Protein AF-0000000066251214 (afdb_homodimer)

Radius of gyration: 25.0 Å; Cα contacts (8 Å, |Δi|>4): 1060; chains: 2; bounding box: 43×78×61 Å

Solvent-accessible surface area (backbone atoms only — not comparable to full-atom values): 26746 Å² total; per-residue (Å²): 133,84,55,35,36,43,34,32,42,42,23,24,51,78,44,72,67,58,48,49,53,39,48,53,52,49,64,70,64,64,67,86,71,53,88,50,50,43,37,31,40,17,50,32,51,66,44,44,49,58,51,42,51,52,37,56,75,66,68,49,83,65,63,43,39,27,35,42,54,60,39,76,51,69,61,44,91,39,50,50,49,42,28,46,56,51,40,46,70,54,62,36,44,34,31,37,40,57,43,64,50,36,35,70,76,66,63,54,44,57,69,57,42,27,46,30,50,47,42,29,52,73,61,72,34,28,43,32,42,32,38,51,29,47,56,71,40,46,76,69,70,37,41,68,60,44,40,47,52,56,52,45,44,32,35,73,72,64,37,70,74,63,45,54,78,27,34,39,28,46,29,42,50,64,15,48,83,61,79,44,51,73,53,51,68,57,51,33,52,51,39,44,51,53,36,51,56,43,31,76,78,37,54,69,48,31,71,66,41,38,35,23,44,30,30,48,46,39,75,85,48,42,66,64,41,57,68,33,90,47,28,31,26,36,39,25,38,77,45,39,69,45,48,70,44,38,51,47,41,52,50,56,53,47,54,51,54,52,58,71,74,96,133,82,54,36,37,43,34,32,41,43,23,25,53,78,47,73,68,56,48,50,53,40,48,53,51,49,65,70,66,65,67,87,72,54,88,52,51,43,36,31,39,17,51,32,52,65,44,44,48,58,50,41,52,52,36,55,75,67,68,48,82,64,63,43,36,26,34,42,54,59,38,76,51,67,62,43,91,38,50,52,47,42,28,45,56,51,40,45,72,54,61,36,45,35,32,38,41,56,42,65,48,37,35,70,74,65,64,52,44,55,68,57,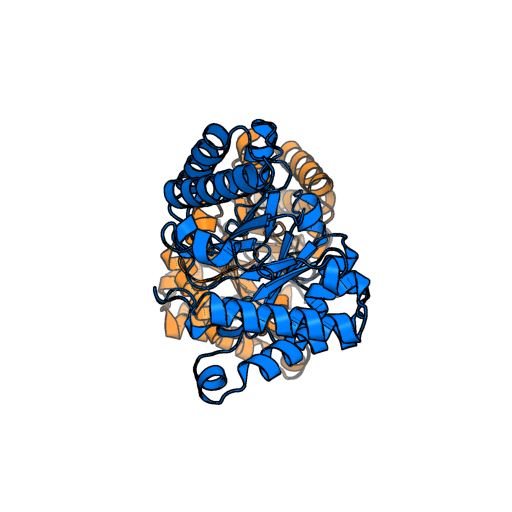41,28,46,31,51,48,43,30,53,72,58,72,34,27,42,32,42,31,39,53,28,45,55,70,39,46,76,69,68,36,41,68,61,43,41,47,52,58,51,45,45,32,34,73,72,63,37,71,74,63,45,53,79,28,34,38,28,45,28,42,49,64,15,48,85,61,78,44,51,74,52,52,69,58,51,32,53,52,38,44,49,54,37,52,57,44,30,75,78,36,54,70,47,32,72,64,42,39,34,22,44,30,30,48,46,38,76,87,48,42,65,62,39,57,68,32,92,48,30,31,26,36,40,28,38,77,45,37,67,45,49,72,44,38,52,47,40,53,49,53,52,48,52,52,53,51,56,72,73,97

InterPro domains:
  IPR000652 Triosephosphate isomerase [PF00121] (6-251)
  IPR000652 Triosephosphate isomerase [PS51440] (3-252)
  IPR000652 Triosephosphate isomerase [PTHR21139] (6-251)
  IPR000652 Triosephosphate isomerase [TIGR00419] (6-241)
  IPR000652 Triosephosphate isomerase [cd00311] (6-251)
  IPR013785 Aldolase-type TIM barrel [G3DSA:3.20.20.70] (1-256)
  IPR020861 Triosephosphate isomerase, active site [PS00171] (169-179)
  IPR022896 Triosephosphate isomerase, bacterial/eukaryotic [MF_00147_B] (1-252)
  IPR035990 Triosephosphate isomerase superfamily [SSF51351] (4-252)

pLDDT: mean 95.67, std 6.24, range [51.84, 98.94]

Secondary structure (DSSP, 8-state):
-PPEEEEEE--B---HHHHHHHHHHHHHH--S--TTEEEEEE--GGGHHHHHHHHHHTT--SEEEEES---S-SSBS-TT---HHHHHHTTEEEEEES-HHHHHHS---HHHHHHHHHHHHHTT-EEEEEE---HHHHHTT-HHHHHHHHHHHHHHHH-GGGGTT-EEEE--GGGTTSS-PPPHHHHHHHHHHHHHHHHTT-HHHHHH-EEEE-SS--TTTHHHHHTSTT--EEEE-GGGGSHHHHHHHHHHHHHHHHHHH-/-PPEEEEEE--B---HHHHHHHHHHHHHH--S--TTEEEEEE--GGGHHHHHHHHHHTT--SEEEEES---S-SSBS-TT---HHHHHHTTEEEEEES-HHHHHHS---HHHHHHHHHHHHHTT-EEEEEE---HHHHHTT-HHHHHHHHHHHHHHHH-GGGGTT-EEEE--GGGTTSS-PPPHHHHHHHHHHHHHHHHTT-HHHHHH-EEEE-SS--TTTHHHHHTSTT--EEEE-GGGGSHHHHHHHHHHHHHHHHHHH-

Foldseek 3Di:
DAAAEAEEEADADDDPVLVLVLLVCLLVLPDDFDPSYAAEYEDAQVCLLVSLVSCVVSVNDRYAYEYADAFLDQDDDDPPGHHLLVCVVSRHAEYEAQDPCCCVPVVDDLLRSLSRLVRCVVNVHEYAYEFAEEPVCVVVVNTLVRRCVSVVSNCVVPNLVSQARYEYEYEHPNQAPPLDFDQLVVVLVSLVSSLVVSVVRPNVSSVRYAYAYEGNDWLVCLVVNCVRPRHRYYYYYPLCSPSVGVSSSSVVVSVVVVVVVD/DAAAEAEEEADADDDPVLVLVLLVCLLVLPDDFDPSYAAEYEDAQVCLLVSLVSCVVSVNDRYAYEYADAFLDQDDDDPPGHHLLVCVVSRHAEYEAQDPCCCVPVVDDLLRSLSRLVRCVVNVHEYAYEFAEEPVCVVVVNTLVRRCVSVVSNCVVPNLVSQARYEYEYEHPNQAPPLDFDQLVVVLVSLVSSLVVSVVRPNVSSVRYAYAYEGNDWLVCLVVNCPRPRHRYYYYYPLCSPSVGVSSSSVVVSVVVVVVVD

Nearest PDB structures (foldseek):
  1tmh-assembly2_D  TM=9.838E-01  e=1.128E-33  Escherichia coli
  4mva-assembly1_B  TM=9.713E-01  e=2.990E-34  Escherichia coli BW2952
  1aw1-assembly1_A  TM=9.833E-01  e=1.496E-31  Moritella marina
  1tre-assembly1_B  TM=9.708E-01  e=2.600E-32  Escherichia coli
  6w4u-assembly1_A  TM=9.428E-01  e=1.064E-27  Stenotrophomonas maltophilia K279a

Organism: Blochmanniella floridana (NCBI:txid203907)

Structure (mmCIF, N/CA/C/O backbone):
data_AF-0000000066251214-model_v1
#
loop_
_entity.id
_entity.type
_entity.pdbx_description
1 polymer 'Triosephosphate isomerase'
#
loop_
_atom_site.group_PDB
_atom_site.id
_atom_site.type_symbol
_atom_site.label_atom_id
_atom_site.label_alt_id
_atom_site.label_comp_id
_atom_site.label_asym_id
_atom_site.label_entity_id
_atom_site.label_seq_id
_atom_site.pdbx_PDB_ins_code
_atom_site.Cartn_x
_atom_site.Cartn_y
_atom_site.Cartn_z
_atom_site.occupancy
_atom_site.B_iso_or_equiv
_atom_site.auth_seq_id
_atom_site.auth_comp_id
_atom_site.auth_asym_id
_atom_site.auth_atom_id
_atom_site.pdbx_PDB_model_num
ATOM 1 N N . MET A 1 1 ? -11.844 30.547 17.203 1 51.84 1 MET A N 1
ATOM 2 C CA . MET A 1 1 ? -10.609 29.891 17.656 1 51.84 1 MET A CA 1
ATOM 3 C C . MET A 1 1 ? -10.133 28.875 16.625 1 51.84 1 MET A C 1
ATOM 5 O O . MET A 1 1 ? -10.953 28.234 15.953 1 51.84 1 MET A O 1
ATOM 9 N N . LYS A 1 2 ? -8.781 28.891 16.312 1 70 2 LYS A N 1
ATOM 10 C CA . LYS A 1 2 ? -8.289 28.016 15.242 1 70 2 LYS A CA 1
ATOM 11 C C . LYS A 1 2 ? -8.172 26.578 15.727 1 70 2 LYS A C 1
ATOM 13 O O . LYS A 1 2 ? -7.859 26.328 16.891 1 70 2 LYS A O 1
ATOM 18 N N . ASN A 1 3 ? -8.625 25.656 15.047 1 87.69 3 ASN A N 1
ATOM 19 C CA . ASN A 1 3 ? -8.547 24.219 15.328 1 87.69 3 ASN A CA 1
ATOM 20 C C . ASN A 1 3 ? -7.098 23.75 15.391 1 87.69 3 ASN A C 1
ATOM 22 O O . ASN A 1 3 ? -6.246 24.234 14.656 1 87.69 3 ASN A O 1
ATOM 26 N N . LEU A 1 4 ? -6.789 23 16.453 1 94.81 4 LEU A N 1
ATOM 27 C CA . LEU A 1 4 ? -5.492 22.344 16.562 1 94.81 4 LEU A CA 1
ATOM 28 C C . LEU A 1 4 ? -5.574 20.906 16.078 1 94.81 4 LEU A C 1
ATOM 30 O O . LEU A 1 4 ? -6.473 20.156 16.469 1 94.81 4 LEU A O 1
ATOM 34 N N . SER A 1 5 ? -4.723 20.547 15.164 1 96.56 5 SER A N 1
ATOM 35 C CA . SER A 1 5 ? -4.719 19.188 14.641 1 96.56 5 SER A CA 1
ATOM 36 C C . SER A 1 5 ? -3.498 18.422 15.125 1 96.56 5 SER A C 1
ATOM 38 O O . SER A 1 5 ? -2.371 18.922 15.047 1 96.56 5 SER A O 1
ATOM 40 N N . ILE A 1 6 ? -3.715 17.266 15.656 1 98.25 6 ILE A N 1
ATOM 41 C CA . ILE A 1 6 ? -2.662 16.344 16.062 1 98.25 6 ILE A CA 1
ATOM 42 C C . ILE A 1 6 ? -2.758 15.062 15.25 1 98.25 6 ILE A C 1
ATOM 44 O O . ILE A 1 6 ? -3.711 14.289 15.406 1 98.25 6 ILE A O 1
ATOM 48 N N . ILE A 1 7 ? -1.793 14.867 14.375 1 98.5 7 ILE A N 1
ATOM 49 C CA . ILE A 1 7 ? -1.77 13.695 13.508 1 98.5 7 ILE A CA 1
ATOM 50 C C . ILE A 1 7 ? -0.58 12.812 13.867 1 98.5 7 ILE A C 1
ATOM 52 O O . ILE A 1 7 ? 0.555 13.289 13.945 1 98.5 7 ILE A O 1
ATOM 56 N N . ALA A 1 8 ? -0.866 11.602 14.148 1 98.75 8 ALA A N 1
ATOM 57 C CA . ALA A 1 8 ? 0.178 10.633 14.469 1 98.75 8 ALA A CA 1
ATOM 58 C C . ALA A 1 8 ? 0.492 9.75 13.266 1 98.75 8 ALA A C 1
ATOM 60 O O . ALA A 1 8 ? -0.39 9.062 12.75 1 98.75 8 ALA A O 1
ATOM 61 N N . ASN A 1 9 ? 1.702 9.812 12.797 1 98.69 9 ASN A N 1
ATOM 62 C CA . ASN A 1 9 ? 2.17 8.922 11.742 1 98.69 9 ASN A CA 1
ATOM 63 C C . ASN A 1 9 ? 3.01 7.777 12.297 1 98.69 9 ASN A C 1
ATOM 65 O O . ASN A 1 9 ? 4.16 7.977 12.68 1 98.69 9 ASN A O 1
ATOM 69 N N . TRP A 1 10 ? 2.467 6.625 12.234 1 98.69 10 TRP A N 1
ATOM 70 C CA . TRP A 1 10 ? 3.117 5.48 12.867 1 98.69 10 TRP A CA 1
ATOM 71 C C . TRP A 1 10 ? 4.152 4.863 11.938 1 98.69 10 TRP A C 1
ATOM 73 O O . TRP A 1 10 ? 4.91 3.975 12.336 1 98.69 10 TRP A O 1
ATOM 83 N N . LYS A 1 11 ? 4.191 5.379 10.68 1 98.5 11 LYS A N 1
ATOM 84 C CA . LYS A 1 11 ? 5.109 4.832 9.695 1 98.5 11 LYS A CA 1
ATOM 85 C C . LYS A 1 11 ? 4.973 3.314 9.594 1 98.5 11 LYS A C 1
ATOM 87 O O . LYS A 1 11 ? 3.859 2.785 9.594 1 98.5 11 LYS A O 1
ATOM 92 N N . LEU A 1 12 ? 6.09 2.594 9.352 1 98.75 12 LEU A N 1
ATOM 93 C CA . LEU A 1 12 ? 6.02 1.146 9.195 1 98.75 12 LEU A CA 1
ATOM 94 C C . LEU A 1 12 ? 6.305 0.444 10.523 1 98.75 12 LEU A C 1
ATOM 96 O O . LEU A 1 12 ? 7.258 -0.336 10.625 1 98.75 12 LEU A O 1
ATOM 100 N N . ASN A 1 13 ? 5.414 0.766 11.516 1 98.75 13 ASN A N 1
ATOM 101 C CA . ASN A 1 13 ? 5.629 0.196 12.844 1 98.75 13 ASN A CA 1
ATOM 102 C C . ASN A 1 13 ? 4.352 -0.425 13.398 1 98.75 13 ASN A C 1
ATOM 104 O O . ASN A 1 13 ? 3.258 0.105 13.195 1 98.75 13 ASN A O 1
ATOM 108 N N . GLY A 1 14 ? 4.578 -1.534 14.133 1 98 14 GLY A N 1
ATOM 109 C CA . GLY A 1 14 ? 3.484 -2.184 14.836 1 98 14 GLY A CA 1
ATOM 110 C C . GLY A 1 14 ? 3.059 -3.494 14.203 1 98 14 GLY A C 1
ATOM 111 O O . GLY A 1 14 ? 3.652 -3.932 13.219 1 98 14 GLY A O 1
ATOM 112 N N . ASN A 1 15 ? 2.207 -4.172 14.781 1 98.38 15 ASN A N 1
ATOM 113 C CA . ASN A 1 15 ? 1.48 -5.355 14.336 1 98.38 15 ASN A CA 1
ATOM 114 C C . ASN A 1 15 ? 0.049 -5.367 14.867 1 98.38 15 ASN A C 1
ATOM 116 O O . ASN A 1 15 ? -0.362 -4.445 15.578 1 98.38 15 ASN A O 1
ATOM 120 N N . LYS A 1 16 ? -0.666 -6.371 14.453 1 97.81 16 LYS A N 1
ATOM 121 C CA . LYS A 1 16 ? -2.078 -6.43 14.82 1 97.81 16 LYS A CA 1
ATOM 122 C C . LYS A 1 16 ? -2.264 -6.281 16.328 1 97.81 16 LYS A C 1
ATOM 124 O O . LYS A 1 16 ? -3.096 -5.488 16.781 1 97.81 16 LYS A O 1
ATOM 129 N N . ASN A 1 17 ? -1.513 -6.984 17.078 1 97.88 17 ASN A N 1
ATOM 130 C CA . ASN A 1 17 ? -1.634 -7 18.531 1 97.88 17 ASN A CA 1
ATOM 131 C C . ASN A 1 17 ? -1.29 -5.641 19.141 1 97.88 17 ASN A C 1
ATOM 133 O O . ASN A 1 17 ? -2.061 -5.094 19.922 1 97.88 17 ASN A O 1
ATOM 137 N N . THR A 1 18 ? -0.15 -5.09 18.797 1 97.94 18 THR A N 1
ATOM 138 C CA . THR A 1 18 ? 0.304 -3.84 19.391 1 97.94 18 THR A CA 1
ATOM 139 C C . THR A 1 18 ? -0.589 -2.68 18.969 1 97.94 18 THR A C 1
ATOM 141 O O . THR A 1 18 ? -0.862 -1.774 19.75 1 97.94 18 THR A O 1
ATOM 144 N N . ILE A 1 19 ? -1.045 -2.682 17.734 1 98.19 19 ILE A N 1
ATOM 145 C CA . ILE A 1 19 ? -1.922 -1.625 17.234 1 98.19 19 ILE A CA 1
ATOM 146 C C . ILE A 1 19 ? -3.271 -1.701 17.953 1 98.19 19 ILE A C 1
ATOM 148 O O . ILE A 1 19 ? -3.814 -0.679 18.375 1 98.19 19 ILE A O 1
ATOM 152 N N . THR A 1 20 ? -3.779 -2.922 18.141 1 97.5 20 THR A N 1
ATOM 153 C CA . THR A 1 20 ? -5.039 -3.104 18.859 1 97.5 20 THR A CA 1
ATOM 154 C C . THR A 1 20 ? -4.934 -2.58 20.281 1 97.5 20 THR A C 1
ATOM 156 O O . THR A 1 20 ? -5.82 -1.862 20.75 1 97.5 20 THR A O 1
ATOM 159 N N . ASN A 1 21 ? -3.859 -2.93 20.922 1 97.69 21 ASN A N 1
ATOM 160 C CA . ASN A 1 21 ? -3.646 -2.469 22.281 1 97.69 21 ASN A CA 1
ATOM 161 C C . ASN A 1 21 ? -3.529 -0.948 22.344 1 97.69 21 ASN A C 1
ATOM 163 O O . ASN A 1 21 ? -4.039 -0.321 23.281 1 97.69 21 ASN A O 1
ATOM 167 N N . SER A 1 22 ? -2.834 -0.38 21.406 1 97.75 22 SER A N 1
ATOM 168 C CA . SER A 1 22 ? -2.717 1.072 21.328 1 97.75 22 SER A CA 1
ATOM 169 C C . SER A 1 22 ? -4.082 1.729 21.172 1 97.75 22 SER A C 1
ATOM 171 O O . SER A 1 22 ? -4.371 2.74 21.812 1 97.75 22 SER A O 1
ATOM 173 N N . LEU A 1 23 ? -4.895 1.13 20.359 1 97.06 23 LEU A N 1
ATOM 174 C CA . LEU A 1 23 ? -6.215 1.686 20.094 1 97.06 23 LEU A CA 1
ATOM 175 C C . LEU A 1 23 ? -7.102 1.603 21.328 1 97.06 23 LEU A C 1
ATOM 177 O O . LEU A 1 23 ? -7.855 2.533 21.625 1 97.06 23 LEU A O 1
ATOM 181 N N . ILE A 1 24 ? -7.008 0.466 22.031 1 96.19 24 ILE A N 1
ATOM 182 C CA . ILE A 1 24 ? -7.77 0.299 23.25 1 96.19 24 ILE A CA 1
ATOM 183 C C . ILE A 1 24 ? -7.395 1.398 24.25 1 96.19 24 ILE A C 1
ATOM 185 O O . ILE A 1 24 ? -8.266 2.066 24.797 1 96.19 24 ILE A O 1
ATOM 189 N N . ASN A 1 25 ? -6.121 1.62 24.375 1 95.38 25 ASN A N 1
ATOM 190 C CA . ASN A 1 25 ? -5.648 2.652 25.297 1 95.38 25 ASN A CA 1
ATOM 191 C C . ASN A 1 25 ? -6.066 4.047 24.828 1 95.38 25 ASN A C 1
ATOM 193 O O . ASN A 1 25 ? -6.516 4.859 25.641 1 95.38 25 ASN A O 1
ATOM 197 N N . LEU A 1 26 ? -5.914 4.312 23.625 1 94.62 26 LEU A N 1
ATOM 198 C CA . LEU A 1 26 ? -6.238 5.617 23.047 1 94.62 26 LEU A CA 1
ATOM 199 C C . LEU A 1 26 ? -7.719 5.938 23.234 1 94.62 26 LEU A C 1
ATOM 201 O O . LEU A 1 26 ? -8.07 7.023 23.703 1 94.62 26 LEU A O 1
ATOM 205 N N . THR A 1 27 ? -8.57 4.98 22.922 1 92.12 27 THR A N 1
ATOM 206 C CA . THR A 1 27 ? -10.008 5.215 22.922 1 92.12 27 THR A CA 1
ATOM 207 C C . THR A 1 27 ? -10.547 5.262 24.359 1 92.12 27 THR A C 1
ATOM 209 O O . THR A 1 27 ? -11.523 5.957 24.625 1 92.12 27 THR A O 1
ATOM 212 N N . THR A 1 28 ? -9.875 4.562 25.266 1 92.12 28 THR A N 1
ATOM 213 C CA . THR A 1 28 ? -10.352 4.523 26.641 1 92.12 28 THR A CA 1
ATOM 214 C C . THR A 1 28 ? -9.852 5.73 27.422 1 92.12 28 THR A C 1
ATOM 216 O O . THR A 1 28 ? -10.523 6.207 28.344 1 92.12 28 THR A O 1
ATOM 219 N N . GLN A 1 29 ? -8.742 6.23 27.016 1 91.5 29 GLN A N 1
ATOM 220 C CA . GLN A 1 29 ? -8.125 7.277 27.812 1 91.5 29 GLN A CA 1
ATOM 221 C C . GLN A 1 29 ? -8.469 8.664 27.281 1 91.5 29 GLN A C 1
ATOM 223 O O . GLN A 1 29 ? -8.352 9.656 27.984 1 91.5 29 GLN A O 1
ATOM 228 N N . LEU A 1 30 ? -8.703 8.734 26.062 1 89.06 30 LEU A N 1
ATOM 229 C CA . LEU A 1 30 ? -9.07 10.023 25.469 1 89.06 30 LEU A CA 1
ATOM 230 C C . LEU A 1 30 ? -10.562 10.281 25.625 1 89.06 30 LEU A C 1
ATOM 232 O O . LEU A 1 30 ? -11.367 9.836 24.812 1 89.06 30 LEU A O 1
ATOM 236 N N . THR A 1 31 ? -10.844 10.859 26.844 1 80.94 31 THR A N 1
ATOM 237 C CA . THR A 1 31 ? -12.227 11.242 27.141 1 80.94 31 THR A CA 1
ATOM 238 C C . THR A 1 31 ? -12.359 12.758 27.234 1 80.94 31 THR A C 1
ATOM 240 O O . THR A 1 31 ? -11.43 13.445 27.656 1 80.94 31 THR A O 1
ATOM 243 N N . ASN A 1 32 ? -13.273 13.375 26.578 1 82.88 32 ASN A N 1
ATOM 244 C CA . ASN A 1 32 ? -13.609 14.789 26.734 1 82.88 32 ASN A CA 1
ATOM 245 C C . ASN A 1 32 ? -12.633 15.672 25.953 1 82.88 32 ASN A C 1
ATOM 247 O O . ASN A 1 32 ? -12.094 16.641 26.5 1 82.88 32 ASN A O 1
ATOM 251 N N . ILE A 1 33 ? -12.219 15.281 24.859 1 88.75 33 ILE A N 1
ATOM 252 C CA . ILE A 1 33 ? -11.375 16.094 24 1 88.75 33 ILE A CA 1
ATOM 253 C C . ILE A 1 33 ? -12.18 17.25 23.422 1 88.75 33 ILE A C 1
ATOM 255 O O . ILE A 1 33 ? -13.25 17.047 22.844 1 88.75 33 ILE A O 1
ATOM 259 N N . PRO A 1 34 ? -11.609 18.438 23.688 1 88.5 34 PRO A N 1
ATOM 260 C CA . PRO A 1 34 ? -12.32 19.594 23.141 1 88.5 34 PRO A CA 1
ATOM 261 C C . PRO A 1 34 ? -12.57 19.469 21.641 1 88.5 34 PRO A C 1
ATOM 263 O O . PRO A 1 34 ? -11.75 18.891 20.922 1 88.5 34 PRO A O 1
ATOM 266 N N . GLN A 1 35 ? -13.633 20.078 21.156 1 85.56 35 GLN A N 1
ATOM 267 C CA . GLN A 1 35 ? -14.055 19.984 19.766 1 85.56 35 GLN A CA 1
ATOM 268 C C . GLN A 1 35 ? -13.047 20.641 18.844 1 85.56 35 GLN A C 1
ATOM 270 O O . GLN A 1 35 ? -12.992 20.328 17.641 1 85.56 35 GLN A O 1
ATOM 275 N N . TYR A 1 36 ? -12.219 21.516 19.406 1 88.69 36 TYR A N 1
ATOM 276 C CA . TYR A 1 36 ? -11.289 22.281 18.578 1 88.69 36 TYR A CA 1
ATOM 277 C C . TYR A 1 36 ? -9.984 21.531 18.375 1 88.69 36 TYR A C 1
ATOM 279 O O . TYR A 1 36 ? -9.086 22 17.688 1 88.69 36 TYR A O 1
ATOM 287 N N . ILE A 1 37 ? -9.922 20.344 18.938 1 93.44 37 ILE A N 1
ATOM 288 C CA . ILE A 1 37 ? -8.766 19.484 18.734 1 93.44 37 ILE A CA 1
ATOM 289 C C . ILE A 1 37 ? -9.141 18.328 17.797 1 93.44 37 ILE A C 1
ATOM 291 O O . ILE A 1 37 ? -10.062 17.562 18.078 1 93.44 37 ILE A O 1
ATOM 295 N N . LYS A 1 38 ? -8.5 18.297 16.719 1 95.12 38 LYS A N 1
ATOM 296 C CA . LYS A 1 38 ? -8.68 17.219 15.75 1 95.12 38 LYS A CA 1
ATOM 297 C C . LYS A 1 38 ? -7.547 16.203 15.852 1 95.12 38 LYS A C 1
ATOM 299 O O . LYS A 1 38 ? -6.371 16.562 15.789 1 95.12 38 LYS A O 1
ATOM 304 N N . ILE A 1 39 ? -7.871 14.984 16.047 1 97.25 39 ILE A N 1
ATOM 305 C CA . ILE A 1 39 ? -6.895 13.906 16.203 1 97.25 39 ILE A CA 1
ATOM 306 C C . ILE A 1 39 ? -7.043 12.914 15.047 1 97.25 39 ILE A C 1
ATOM 308 O O . ILE A 1 39 ? -8.156 12.523 14.695 1 97.25 39 ILE A O 1
ATOM 312 N N . ALA A 1 40 ? -5.961 12.578 14.43 1 98 40 ALA A N 1
ATOM 313 C CA . ALA A 1 40 ? -5.961 11.523 13.422 1 98 40 ALA A CA 1
ATOM 314 C C . ALA A 1 40 ? -4.742 10.617 13.57 1 98 40 ALA A C 1
ATOM 316 O O . ALA A 1 40 ? -3.705 11.039 14.086 1 98 40 ALA A O 1
ATOM 317 N N . ILE A 1 41 ? -4.898 9.414 13.211 1 98.44 41 ILE A N 1
ATOM 318 C CA . ILE A 1 41 ? -3.797 8.461 13.258 1 98.44 41 ILE A CA 1
ATOM 319 C C . ILE A 1 41 ? -3.596 7.844 11.875 1 98.44 41 ILE A C 1
ATOM 321 O O . ILE A 1 41 ? -4.566 7.566 11.164 1 98.44 41 ILE A O 1
ATOM 325 N N . ALA A 1 42 ? -2.375 7.746 11.461 1 98.81 42 ALA A N 1
ATOM 326 C CA . ALA A 1 42 ? -1.961 7.082 10.227 1 98.81 42 ALA A CA 1
ATOM 327 C C . ALA A 1 42 ? -1.229 5.777 10.531 1 98.81 42 ALA A C 1
ATOM 329 O O . ALA A 1 42 ? 0.002 5.754 10.602 1 98.81 42 ALA A O 1
ATOM 330 N N . PRO A 1 43 ? -1.985 4.688 10.688 1 98.81 43 PRO A N 1
ATOM 331 C CA . PRO A 1 43 ? -1.326 3.391 10.852 1 98.81 43 PRO A CA 1
ATOM 332 C C . PRO A 1 43 ? -0.696 2.883 9.555 1 98.81 43 PRO A C 1
ATOM 334 O O . PRO A 1 43 ? -0.929 3.453 8.484 1 98.81 43 PRO A O 1
ATOM 337 N N . PRO A 1 44 ? 0.157 1.823 9.672 1 98.81 44 PRO A N 1
ATOM 338 C CA . PRO A 1 44 ? 0.538 1.178 8.414 1 98.81 44 PRO A CA 1
ATOM 339 C C . PRO A 1 44 ? -0.666 0.829 7.539 1 98.81 44 PRO A C 1
ATOM 341 O O . PRO A 1 44 ? -1.709 0.421 8.055 1 98.81 44 PRO A O 1
ATOM 344 N N . ILE A 1 45 ? -0.527 0.979 6.238 1 98.5 45 ILE A N 1
ATOM 345 C CA . ILE A 1 45 ? -1.61 0.931 5.262 1 98.5 45 ILE A CA 1
ATOM 346 C C . ILE A 1 45 ? -2.396 -0.368 5.43 1 98.5 45 ILE A C 1
ATOM 348 O O . ILE A 1 45 ? -3.625 -0.373 5.332 1 98.5 45 ILE A O 1
ATOM 352 N N . LEU A 1 46 ? -1.738 -1.422 5.777 1 98.62 46 LEU A N 1
ATOM 353 C CA . LEU A 1 46 ? -2.35 -2.744 5.848 1 98.62 46 LEU A CA 1
ATOM 354 C C . LEU A 1 46 ? -3.357 -2.816 6.992 1 98.62 46 LEU A C 1
ATOM 356 O O . LEU A 1 46 ? -4.254 -3.662 6.98 1 98.62 46 LEU A O 1
ATOM 360 N N . TYR A 1 47 ? -3.266 -1.923 7.941 1 98.75 47 TYR A N 1
ATOM 361 C CA . TYR A 1 47 ? -4.082 -2.045 9.141 1 98.75 47 TYR A CA 1
ATOM 362 C C . TYR A 1 47 ? -5.203 -1.015 9.148 1 98.75 47 TYR A C 1
ATOM 364 O O . TYR A 1 47 ? -5.918 -0.874 10.141 1 98.75 47 TYR A O 1
ATOM 372 N N . ILE A 1 48 ? -5.375 -0.291 8.055 1 98.75 48 ILE A N 1
ATOM 373 C CA . ILE A 1 48 ? -6.371 0.772 7.988 1 98.75 48 ILE A CA 1
ATOM 374 C C . ILE A 1 48 ? -7.754 0.202 8.289 1 98.75 48 ILE A C 1
ATOM 376 O O . ILE A 1 48 ? -8.492 0.756 9.109 1 98.75 48 ILE A O 1
ATOM 380 N N . ASP A 1 49 ? -8.109 -0.912 7.668 1 98.38 49 ASP A N 1
ATOM 381 C CA . ASP A 1 49 ? -9.438 -1.498 7.863 1 98.38 49 ASP A CA 1
ATOM 382 C C . ASP A 1 49 ? -9.625 -1.939 9.312 1 98.38 49 ASP A C 1
ATOM 384 O O . ASP A 1 49 ? -10.703 -1.754 9.891 1 98.38 49 ASP A O 1
ATOM 388 N N . MET A 1 50 ? -8.625 -2.557 9.867 1 97.56 50 MET A N 1
ATOM 389 C CA . MET A 1 50 ? -8.672 -3.008 11.258 1 97.56 50 MET A CA 1
ATOM 390 C C . MET A 1 50 ? -8.883 -1.833 12.203 1 97.56 50 MET A C 1
ATOM 392 O O . MET A 1 50 ? -9.688 -1.914 13.133 1 97.56 50 MET A O 1
ATOM 396 N N . VAL A 1 51 ? -8.148 -0.747 11.984 1 98.12 51 VAL A N 1
ATOM 397 C CA . VAL A 1 51 ? -8.242 0.441 12.82 1 98.12 51 VAL A CA 1
ATOM 398 C C . VAL A 1 51 ? -9.633 1.061 12.68 1 98.12 51 VAL A C 1
ATOM 400 O O . VAL A 1 51 ? -10.266 1.422 13.68 1 98.12 51 VAL A O 1
ATOM 403 N N . LYS A 1 52 ? -10.102 1.151 11.438 1 97.69 52 LYS A N 1
ATOM 404 C CA . LYS A 1 52 ? -11.453 1.656 11.18 1 97.69 52 LYS A CA 1
ATOM 405 C C . LYS A 1 52 ? -12.492 0.875 11.969 1 97.69 52 LYS A C 1
ATOM 407 O O . LYS A 1 52 ? -13.352 1.465 12.633 1 97.69 52 LYS A O 1
ATOM 412 N N . ASN A 1 53 ? -12.383 -0.424 11.922 1 96.5 53 ASN A N 1
ATOM 413 C CA . ASN A 1 53 ? -13.352 -1.287 12.594 1 96.5 53 ASN A CA 1
ATOM 414 C C . ASN A 1 53 ? -13.297 -1.115 14.109 1 96.5 53 ASN A C 1
ATOM 416 O O . ASN A 1 53 ? -14.328 -1.132 14.773 1 96.5 53 ASN A O 1
ATOM 420 N N . HIS A 1 54 ? -12.094 -0.993 14.586 1 95.75 54 HIS A N 1
ATOM 421 C CA . HIS A 1 54 ? -11.945 -0.76 16.016 1 95.75 54 HIS A CA 1
ATOM 422 C C . HIS A 1 54 ? -12.609 0.546 16.438 1 95.75 54 HIS A C 1
ATOM 424 O O . HIS A 1 54 ? -13.367 0.578 17.406 1 95.75 54 HIS A O 1
ATOM 430 N N . LEU A 1 55 ? -12.336 1.637 15.742 1 95.06 55 LEU A N 1
ATOM 431 C CA . LEU A 1 55 ? -12.891 2.945 16.062 1 95.06 55 LEU A CA 1
ATOM 432 C C . LEU A 1 55 ? -14.414 2.926 15.961 1 95.06 55 LEU A C 1
ATOM 434 O O . LEU A 1 55 ? -15.102 3.512 16.797 1 95.06 55 LEU A O 1
ATOM 438 N N . THR A 1 56 ? -14.93 2.213 14.977 1 93.56 56 THR A N 1
ATOM 439 C CA . THR A 1 56 ? -16.375 2.094 14.773 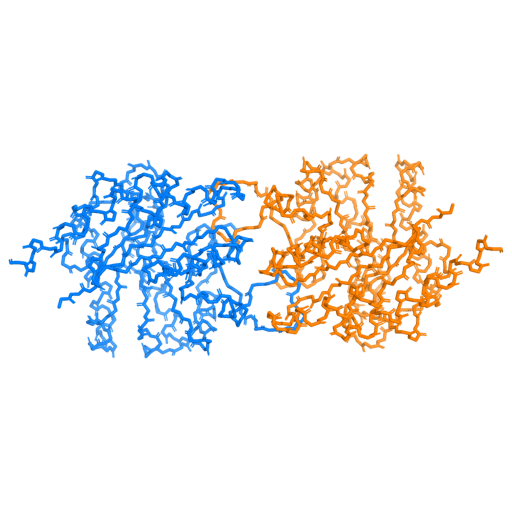1 93.56 56 THR A CA 1
ATOM 440 C C . THR A 1 56 ? -17.016 1.318 15.914 1 93.56 56 THR A C 1
ATOM 442 O O . THR A 1 56 ? -18.078 1.707 16.422 1 93.56 56 THR A O 1
ATOM 445 N N . SER A 1 57 ? -16.406 0.215 16.328 1 92 57 SER A N 1
ATOM 446 C CA . SER A 1 57 ? -16.953 -0.648 17.359 1 92 57 SER A CA 1
ATOM 447 C C . SER A 1 57 ? -17.047 0.083 18.703 1 92 57 SER A C 1
ATOM 449 O O . SER A 1 57 ? -17.922 -0.203 19.516 1 92 57 SER A O 1
ATOM 451 N N . TYR A 1 58 ? -16.219 1.058 18.891 1 88.75 58 TYR A N 1
ATOM 452 C CA . TYR A 1 58 ? -16.203 1.828 20.141 1 88.75 58 TYR A CA 1
ATOM 453 C C . TYR A 1 58 ? -16.984 3.129 19.969 1 88.75 58 TYR A C 1
ATOM 455 O O . TYR A 1 58 ? -16.984 3.977 20.875 1 88.75 58 TYR A O 1
ATOM 463 N N . ASN A 1 59 ? -17.641 3.268 18.766 1 87.31 59 ASN A N 1
ATOM 464 C CA . ASN A 1 59 ? -18.375 4.48 18.453 1 87.31 59 ASN A CA 1
ATOM 465 C C . ASN A 1 59 ? -17.547 5.734 18.703 1 87.31 59 ASN A C 1
ATOM 467 O O . ASN A 1 59 ? -18.047 6.723 19.234 1 87.31 59 ASN A O 1
ATOM 471 N N . ASN A 1 60 ? -16.266 5.543 18.438 1 85.56 60 ASN A N 1
ATOM 472 C CA . ASN A 1 60 ? -15.359 6.68 18.625 1 85.56 60 ASN A CA 1
ATOM 473 C C . ASN A 1 60 ? -15.43 7.645 17.438 1 85.56 60 ASN A C 1
ATOM 475 O O . ASN A 1 60 ? -15.109 7.273 16.312 1 85.56 60 ASN A O 1
ATOM 479 N N . LYS A 1 61 ? -15.711 8.898 17.828 1 83.81 61 LYS A N 1
ATOM 480 C CA . LYS A 1 61 ? -15.828 9.906 16.781 1 83.81 61 LYS A CA 1
ATOM 481 C C . LYS A 1 61 ? -14.758 10.977 16.938 1 83.81 61 LYS A C 1
ATOM 483 O O . LYS A 1 61 ? -14.711 11.938 16.156 1 83.81 61 LYS A O 1
ATOM 488 N N . THR A 1 62 ? -13.914 10.734 17.781 1 88.56 62 THR A N 1
ATOM 489 C CA . THR A 1 62 ? -12.906 11.742 18.109 1 88.56 62 THR A CA 1
ATOM 490 C C . THR A 1 62 ? -11.648 11.547 17.266 1 88.56 62 THR A C 1
ATOM 492 O O . THR A 1 62 ? -11 12.516 16.875 1 88.56 62 THR A O 1
ATOM 495 N N . ILE A 1 63 ? -11.375 10.305 16.984 1 95.5 63 ILE A N 1
ATOM 496 C CA . ILE A 1 63 ? -10.148 9.969 16.266 1 95.5 63 ILE A CA 1
ATOM 497 C C . ILE A 1 63 ? -10.477 9.68 14.797 1 95.5 63 ILE A C 1
ATOM 499 O O . ILE A 1 63 ? -11.32 8.82 14.5 1 95.5 63 ILE A O 1
ATOM 503 N N . GLU A 1 64 ? -9.859 10.398 13.922 1 97 64 GLU A N 1
ATOM 504 C CA . GLU A 1 64 ? -10.039 10.203 12.492 1 97 64 GLU A CA 1
ATOM 505 C C . GLU A 1 64 ? -8.914 9.367 11.898 1 97 64 GLU A C 1
ATOM 507 O O . GLU A 1 64 ? -7.859 9.203 12.523 1 97 64 GLU A O 1
ATOM 512 N N . LEU A 1 65 ? -9.195 8.82 10.703 1 98.44 65 LEU A N 1
ATOM 513 C CA . LEU A 1 65 ? -8.234 7.938 10.039 1 98.44 65 LEU A CA 1
ATOM 514 C C . LEU A 1 65 ? -7.461 8.688 8.969 1 98.44 65 LEU A C 1
ATOM 516 O O . LEU A 1 65 ? -8.039 9.484 8.219 1 98.44 65 LEU A O 1
ATOM 520 N N . CYS A 1 66 ? -6.156 8.43 8.938 1 98.88 66 CYS A N 1
ATOM 521 C CA . CYS A 1 66 ? -5.234 9.023 7.98 1 98.88 66 CYS A CA 1
ATOM 522 C C . CYS A 1 66 ? -4.449 7.945 7.238 1 98.88 66 CYS A C 1
ATOM 524 O O . CYS A 1 66 ? -4 6.973 7.844 1 98.88 66 CYS A O 1
ATOM 526 N N . SER A 1 67 ? -4.336 8.07 5.941 1 98.94 67 SER A N 1
ATOM 527 C CA . SER A 1 67 ? -3.525 7.148 5.152 1 98.94 67 SER A CA 1
ATOM 528 C C . SER A 1 67 ? -2.109 7.684 4.961 1 98.94 67 SER A C 1
ATOM 530 O O . SER A 1 67 ? -1.912 8.891 4.797 1 98.94 67 SER A O 1
ATOM 532 N N . GLN A 1 68 ? -1.186 6.797 4.82 1 98.88 68 GLN A N 1
ATOM 533 C CA . GLN A 1 68 ? 0.219 7.164 4.668 1 98.88 68 GLN A CA 1
ATOM 534 C C . GLN A 1 68 ? 0.59 7.32 3.195 1 98.88 68 GLN A C 1
ATOM 536 O O . GLN A 1 68 ? 1.705 7.734 2.871 1 98.88 68 GLN A O 1
ATOM 541 N N . ASN A 1 69 ? -0.308 6.922 2.344 1 98.62 69 ASN A N 1
ATOM 542 C CA . ASN A 1 69 ? -0.006 6.918 0.917 1 98.62 69 ASN A CA 1
ATOM 543 C C . ASN A 1 69 ? -1.277 6.836 0.076 1 98.62 69 ASN A C 1
ATOM 545 O O . ASN A 1 69 ? -2.344 6.488 0.585 1 98.62 69 ASN A O 1
ATOM 549 N N . VAL A 1 70 ? -1.144 7.273 -1.183 1 98.88 70 VAL A N 1
ATOM 550 C CA . VAL A 1 70 ? -2.178 7.152 -2.205 1 98.88 70 VAL A CA 1
ATOM 551 C C . VAL A 1 70 ? -1.538 7.184 -3.592 1 98.88 70 VAL A C 1
ATOM 553 O O . VAL A 1 70 ? -0.454 7.742 -3.77 1 98.88 70 VAL A O 1
ATOM 556 N N . ASP A 1 71 ? -2.133 6.48 -4.531 1 98.31 71 ASP A N 1
ATOM 557 C CA . ASP A 1 71 ? -1.653 6.531 -5.91 1 98.31 71 ASP A CA 1
ATOM 558 C C . ASP A 1 71 ? -2.578 7.375 -6.781 1 98.31 71 ASP A C 1
ATOM 560 O O . ASP A 1 71 ? -3.525 7.984 -6.285 1 98.31 71 ASP A O 1
ATOM 564 N N . ILE A 1 72 ? -2.205 7.531 -8.07 1 98.44 72 ILE A N 1
ATOM 565 C CA . ILE A 1 72 ? -2.873 8.531 -8.898 1 98.44 72 ILE A CA 1
ATOM 566 C C . ILE A 1 72 ? -3.986 7.871 -9.703 1 98.44 72 ILE A C 1
ATOM 568 O O . ILE A 1 72 ? -4.633 8.516 -10.531 1 98.44 72 ILE A O 1
ATOM 572 N N . HIS A 1 73 ? -4.211 6.547 -9.484 1 98.5 73 HIS A N 1
ATOM 573 C CA . HIS A 1 73 ? -5.281 5.84 -10.18 1 98.5 73 HIS A CA 1
ATOM 574 C C . HIS A 1 73 ? -6.379 5.418 -9.211 1 98.5 73 HIS A C 1
ATOM 576 O O . HIS A 1 73 ? -6.094 4.984 -8.094 1 98.5 73 HIS A O 1
ATOM 582 N N . LEU A 1 74 ? -7.648 5.496 -9.688 1 98.56 74 LEU A N 1
ATOM 583 C CA . LEU A 1 74 ? -8.781 5.172 -8.828 1 98.56 74 LEU A CA 1
ATOM 584 C C . LEU A 1 74 ? -9.156 3.699 -8.953 1 98.56 74 LEU A C 1
ATOM 586 O O . LEU A 1 74 ? -9.672 3.102 -8.008 1 98.56 74 LEU A O 1
ATOM 590 N N . SER A 1 75 ? -8.984 3.109 -10.148 1 98.5 75 SER A N 1
ATOM 591 C CA . SER A 1 75 ? -9.336 1.723 -10.43 1 98.5 75 SER A CA 1
ATOM 592 C C . SER A 1 75 ? -8.68 1.236 -11.719 1 98.5 75 SER A C 1
ATOM 594 O O . SER A 1 75 ? -8.18 2.039 -12.508 1 98.5 75 SER A O 1
ATOM 596 N N . GLY A 1 76 ? -8.578 -0.066 -11.828 1 98.19 76 GLY A N 1
ATOM 597 C CA . GLY A 1 76 ? -8.109 -0.601 -13.094 1 98.19 76 GLY A CA 1
ATOM 598 C C . GLY A 1 76 ? -6.898 -1.506 -12.945 1 98.19 76 GLY A C 1
ATOM 599 O O . GLY A 1 76 ? -6.723 -2.15 -11.914 1 98.19 76 GLY A O 1
ATOM 600 N N . ALA A 1 77 ? -6.082 -1.599 -14.062 1 97.5 77 ALA A N 1
ATOM 601 C CA . ALA A 1 77 ? -4.93 -2.494 -14.141 1 97.5 77 ALA A CA 1
ATOM 602 C C . ALA A 1 77 ? -3.701 -1.87 -13.484 1 97.5 77 ALA A C 1
ATOM 604 O O . ALA A 1 77 ? -2.715 -1.57 -14.164 1 97.5 77 ALA A O 1
ATOM 605 N N . PHE A 1 78 ? -3.824 -1.737 -12.164 1 98.44 78 PHE A N 1
ATOM 606 C CA . PHE A 1 78 ? -2.76 -1.14 -11.367 1 98.44 78 PHE A CA 1
ATOM 607 C C . PHE A 1 78 ? -2.488 -1.968 -10.117 1 98.44 78 PHE A C 1
ATOM 609 O O . PHE A 1 78 ? -2.805 -1.542 -9.008 1 98.44 78 PHE A O 1
ATOM 616 N N . THR A 1 79 ? -1.837 -3.145 -10.328 1 98.56 79 THR A N 1
ATOM 617 C CA . THR A 1 79 ? -1.554 -4.133 -9.297 1 98.56 79 THR A CA 1
ATOM 618 C C . THR A 1 79 ? -0.755 -3.51 -8.156 1 98.56 79 THR A C 1
ATOM 620 O O . THR A 1 79 ? 0.305 -2.922 -8.383 1 98.56 79 THR A O 1
ATOM 623 N N . GLY A 1 80 ? -1.338 -3.52 -6.965 1 98.5 80 GLY A N 1
ATOM 624 C CA . GLY A 1 80 ? -0.587 -3.137 -5.777 1 98.5 80 GLY A CA 1
ATOM 625 C C . GLY A 1 80 ? -0.756 -1.673 -5.414 1 98.5 80 GLY A C 1
ATOM 626 O O . GLY A 1 80 ? -0.256 -1.225 -4.379 1 98.5 80 GLY A O 1
ATOM 627 N N . ASP A 1 81 ? -1.505 -0.903 -6.23 1 98.56 81 ASP A N 1
ATOM 628 C CA . ASP A 1 81 ? -1.672 0.525 -5.98 1 98.56 81 ASP A CA 1
ATOM 629 C C . ASP A 1 81 ? -2.693 0.774 -4.875 1 98.56 81 ASP A C 1
ATOM 631 O O . ASP A 1 81 ? -3.461 -0.123 -4.516 1 98.56 81 ASP A O 1
ATOM 635 N N . ILE A 1 82 ? -2.629 1.976 -4.293 1 98.75 82 ILE A N 1
ATOM 636 C CA . ILE A 1 82 ? -3.535 2.418 -3.238 1 98.75 82 ILE A CA 1
ATOM 637 C C . ILE A 1 82 ? -4.52 3.443 -3.799 1 98.75 82 ILE A C 1
ATOM 639 O O . ILE A 1 82 ? -4.125 4.551 -4.172 1 98.75 82 ILE A O 1
ATOM 643 N N . SER A 1 83 ? -5.758 3.131 -3.816 1 98.81 83 SER A N 1
ATOM 644 C CA . SER A 1 83 ? -6.793 3.939 -4.449 1 98.81 83 SER A CA 1
ATOM 645 C C . SER A 1 83 ? -7.418 4.918 -3.457 1 98.81 83 SER A C 1
ATOM 647 O O . SER A 1 83 ? -7.832 4.52 -2.367 1 98.81 83 SER A O 1
ATOM 649 N N . ALA A 1 84 ? -7.523 6.164 -3.926 1 98.88 84 ALA A N 1
ATOM 650 C CA . ALA A 1 84 ? -8.18 7.168 -3.094 1 98.88 84 ALA A CA 1
ATOM 651 C C . ALA A 1 84 ? -9.641 6.805 -2.846 1 98.88 84 ALA A C 1
ATOM 653 O O . ALA A 1 84 ? -10.172 7.031 -1.755 1 98.88 84 ALA A O 1
ATOM 654 N N . SER A 1 85 ? -10.281 6.246 -3.828 1 98.81 85 SER A N 1
ATOM 655 C CA . SER A 1 85 ? -11.672 5.84 -3.672 1 98.81 85 SER A CA 1
ATOM 656 C C . SER A 1 85 ? -11.812 4.711 -2.654 1 98.81 85 SER A C 1
ATOM 658 O O . SER A 1 85 ? -12.797 4.645 -1.919 1 98.81 85 SER A O 1
ATOM 660 N N . MET A 1 86 ? -10.859 3.82 -2.631 1 98.81 86 MET A N 1
ATOM 661 C CA . MET A 1 86 ? -10.875 2.719 -1.673 1 98.81 86 MET A CA 1
ATOM 662 C C . MET A 1 86 ? -10.578 3.217 -0.264 1 98.81 86 MET A C 1
ATOM 664 O O . MET A 1 86 ? -11.125 2.705 0.711 1 98.81 86 MET A O 1
ATOM 668 N N . LEU A 1 87 ? -9.672 4.207 -0.178 1 98.88 87 LEU A N 1
ATOM 669 C CA . LEU A 1 87 ? -9.438 4.844 1.113 1 98.88 87 LEU A CA 1
ATOM 670 C C . LEU A 1 87 ? -10.727 5.449 1.663 1 98.88 87 LEU A C 1
ATOM 672 O O . LEU A 1 87 ? -11.055 5.254 2.834 1 98.88 87 LEU A O 1
ATOM 676 N N . LYS A 1 88 ? -11.422 6.18 0.809 1 98.69 88 LYS A N 1
ATOM 677 C CA . LYS A 1 88 ? -12.711 6.758 1.198 1 98.69 88 LYS A CA 1
ATOM 678 C C . LYS A 1 88 ? -13.695 5.676 1.614 1 98.69 88 LYS A C 1
ATOM 680 O O . LYS A 1 88 ? -14.414 5.832 2.602 1 98.69 88 LYS A O 1
ATOM 685 N N . ASP A 1 89 ? -13.688 4.602 0.867 1 98.5 89 ASP A N 1
ATOM 686 C CA . ASP A 1 89 ? -14.531 3.438 1.131 1 98.5 89 ASP A CA 1
ATOM 687 C C . ASP A 1 89 ? -14.281 2.889 2.535 1 98.5 89 ASP A C 1
ATOM 689 O O . ASP A 1 89 ? -15.188 2.336 3.158 1 98.5 89 ASP A O 1
ATOM 693 N N . LEU A 1 90 ? -13.086 3.07 3.082 1 98 90 LEU A N 1
ATOM 694 C CA . LEU A 1 90 ? -12.703 2.584 4.402 1 98 90 LEU A CA 1
ATOM 695 C C . LEU A 1 90 ? -12.758 3.707 5.434 1 98 90 LEU A C 1
ATOM 697 O O . LEU A 1 90 ? -12.125 3.617 6.488 1 98 90 LEU A O 1
ATOM 701 N N . SER A 1 91 ? -13.367 4.84 5.109 1 97.88 91 SER A N 1
ATOM 702 C CA . SER A 1 91 ? -13.672 5.953 6.004 1 97.88 91 SER A CA 1
ATOM 703 C C . SER A 1 91 ? -12.414 6.73 6.371 1 97.88 91 SER A C 1
ATOM 705 O O . SER A 1 91 ? -12.336 7.328 7.445 1 97.88 91 SER A O 1
ATOM 707 N N . VAL A 1 92 ? -11.422 6.59 5.535 1 98.75 92 VAL A N 1
ATOM 708 C CA . VAL A 1 92 ? -10.258 7.453 5.684 1 98.75 92 VAL A CA 1
ATOM 709 C C . VAL A 1 92 ? -10.641 8.898 5.391 1 98.75 92 VAL A C 1
ATOM 711 O O . VAL A 1 92 ? -11.43 9.164 4.477 1 98.75 92 VAL A O 1
ATOM 714 N N . LYS A 1 93 ? -10.07 9.773 6.172 1 98.69 93 LYS A N 1
ATOM 715 C CA . LYS A 1 93 ? -10.398 11.188 6.004 1 98.69 93 LYS A CA 1
ATOM 716 C C . LYS A 1 93 ? -9.211 11.969 5.469 1 98.69 93 LYS A C 1
ATOM 718 O O . LYS A 1 93 ? -9.359 12.82 4.594 1 98.69 93 LYS A O 1
ATOM 723 N N . TYR A 1 94 ? -8.023 11.695 5.98 1 98.88 94 TYR A N 1
ATOM 724 C CA . TYR A 1 94 ? -6.801 12.414 5.633 1 98.88 94 TYR A CA 1
ATOM 725 C C . TYR A 1 94 ? -5.84 11.508 4.867 1 98.88 94 TYR A C 1
ATOM 727 O O . TYR A 1 94 ? -5.852 10.289 5.039 1 98.88 94 TYR A O 1
ATOM 735 N N . VAL A 1 95 ? -5.027 12.086 4.016 1 98.94 95 VAL A N 1
ATOM 736 C CA . VAL A 1 95 ? -4.02 11.328 3.287 1 98.94 95 VAL A CA 1
ATOM 737 C C . VAL A 1 95 ? -2.697 12.094 3.283 1 98.94 95 VAL A C 1
ATOM 739 O O . VAL A 1 95 ? -2.637 13.234 2.816 1 98.94 95 VAL A O 1
ATOM 742 N N . LEU A 1 96 ? -1.666 11.484 3.787 1 98.94 96 LEU A N 1
ATOM 743 C CA . LEU A 1 96 ? -0.323 12.055 3.732 1 98.94 96 LEU A CA 1
ATOM 744 C C . LEU A 1 96 ? 0.261 11.93 2.33 1 98.94 96 LEU A C 1
ATOM 746 O O . LEU A 1 96 ? 0.217 10.859 1.725 1 98.94 96 LEU A O 1
ATOM 750 N N . ILE A 1 97 ? 0.775 13.008 1.816 1 98.88 97 ILE A N 1
ATOM 751 C CA . ILE A 1 97 ? 1.523 12.977 0.564 1 98.88 97 ILE A CA 1
ATOM 752 C C . ILE A 1 97 ? 2.74 13.891 0.666 1 98.88 97 ILE A C 1
ATOM 754 O O . ILE A 1 97 ? 2.738 14.852 1.438 1 98.88 97 ILE A O 1
ATOM 758 N N . GLY A 1 98 ? 3.82 13.523 -0.027 1 98.69 98 GLY A N 1
ATOM 759 C CA . GLY A 1 98 ? 5.023 14.344 -0.053 1 98.69 98 GLY A CA 1
ATOM 760 C C . GLY A 1 98 ? 5.941 14.094 1.129 1 98.69 98 GLY A C 1
ATOM 761 O O . GLY A 1 98 ? 6.914 14.82 1.329 1 98.69 98 GLY A O 1
ATOM 762 N N . HIS A 1 99 ? 5.621 13.117 1.947 1 98.62 99 HIS A N 1
ATOM 763 C CA . HIS A 1 99 ? 6.488 12.805 3.08 1 98.62 99 HIS A CA 1
ATOM 764 C C . HIS A 1 99 ? 7.918 12.539 2.623 1 98.62 99 HIS A C 1
ATOM 766 O O . HIS A 1 99 ? 8.133 11.914 1.583 1 98.62 99 HIS A O 1
ATOM 772 N N . SER A 1 100 ? 8.891 12.945 3.408 1 97.81 100 SER A N 1
ATOM 773 C CA . SER A 1 100 ? 10.297 12.883 3.039 1 97.81 100 SER A CA 1
ATOM 774 C C . SER A 1 100 ? 10.727 11.453 2.73 1 97.81 100 SER A C 1
ATOM 776 O O . SER A 1 100 ? 11.477 11.211 1.781 1 97.81 100 SER A O 1
ATOM 778 N N . GLU A 1 101 ? 10.211 10.531 3.469 1 97.69 101 GLU A N 1
ATOM 779 C CA . GLU A 1 101 ? 10.578 9.133 3.299 1 97.69 101 GLU A CA 1
ATOM 780 C C . GLU A 1 101 ? 10.156 8.617 1.925 1 97.69 101 GLU A C 1
ATOM 782 O O . GLU A 1 101 ? 10.883 7.84 1.301 1 97.69 101 GLU A O 1
ATOM 787 N N . ARG A 1 102 ? 9.031 9.008 1.439 1 98.25 102 ARG A N 1
ATOM 788 C CA . ARG A 1 102 ? 8.578 8.57 0.123 1 98.25 102 ARG A CA 1
ATOM 789 C C . ARG A 1 102 ? 9.352 9.281 -0.984 1 98.25 102 ARG A C 1
ATOM 791 O O . ARG A 1 102 ? 9.633 8.688 -2.029 1 98.25 102 ARG A O 1
ATOM 798 N N . ARG A 1 103 ? 9.703 10.586 -0.752 1 97.81 103 ARG A N 1
ATOM 799 C CA . ARG A 1 103 ? 10.555 11.289 -1.698 1 97.81 103 ARG A CA 1
ATOM 800 C C . ARG A 1 103 ? 11.906 10.594 -1.843 1 97.81 103 ARG A C 1
ATOM 802 O O . ARG A 1 103 ? 12.414 10.445 -2.955 1 97.81 103 ARG A O 1
ATOM 809 N N . ILE A 1 104 ? 12.438 10.156 -0.704 1 96.44 104 ILE A N 1
ATOM 810 C CA . ILE A 1 104 ? 13.789 9.609 -0.666 1 96.44 104 ILE A CA 1
ATOM 811 C C . ILE A 1 104 ? 13.781 8.172 -1.185 1 96.44 104 ILE A C 1
ATOM 813 O O . ILE A 1 104 ? 14.547 7.824 -2.086 1 96.44 104 ILE A O 1
ATOM 817 N N . TYR A 1 105 ? 12.812 7.367 -0.743 1 96.12 105 TYR A N 1
ATOM 818 C CA . TYR A 1 105 ? 12.914 5.93 -0.954 1 96.12 105 TYR A CA 1
ATOM 819 C C . TYR A 1 105 ? 12.094 5.496 -2.164 1 96.12 105 TYR A C 1
ATOM 821 O O . TYR A 1 105 ? 12.352 4.445 -2.756 1 96.12 105 TYR A O 1
ATOM 829 N N . HIS A 1 106 ? 11.109 6.266 -2.539 1 96.5 106 HIS A N 1
ATOM 830 C CA . HIS A 1 106 ? 10.25 5.91 -3.664 1 96.5 106 HIS A CA 1
ATOM 831 C C . HIS A 1 106 ? 10.359 6.938 -4.785 1 96.5 106 HIS A C 1
ATOM 833 O O . HIS A 1 106 ? 9.609 6.875 -5.762 1 96.5 106 HIS A O 1
ATOM 839 N N . LYS A 1 107 ? 11.195 7.941 -4.637 1 96.5 107 LYS A N 1
ATOM 840 C CA . LYS A 1 107 ? 11.555 8.938 -5.645 1 96.5 107 LYS A CA 1
ATOM 841 C C . LYS A 1 107 ? 10.336 9.734 -6.082 1 96.5 107 LYS A C 1
ATOM 843 O O . LYS A 1 107 ? 10.188 10.07 -7.262 1 96.5 107 LYS A O 1
ATOM 848 N N . GLU A 1 108 ? 9.422 9.922 -5.152 1 97.94 108 GLU A N 1
ATOM 849 C CA . GLU A 1 108 ? 8.297 10.812 -5.453 1 97.94 108 GLU A CA 1
ATOM 850 C C . GLU A 1 108 ? 8.773 12.25 -5.637 1 97.94 108 GLU A C 1
ATOM 852 O O . GLU A 1 108 ? 9.547 12.766 -4.828 1 97.94 108 GLU A O 1
ATOM 857 N N . ASN A 1 109 ? 8.344 12.828 -6.719 1 98.12 109 ASN A N 1
ATOM 858 C CA . ASN A 1 109 ? 8.742 14.195 -7.008 1 98.12 109 ASN A CA 1
ATOM 859 C C . ASN A 1 109 ? 7.547 15.148 -6.988 1 98.12 109 ASN A C 1
ATOM 861 O O . ASN A 1 109 ? 6.41 14.711 -6.805 1 98.12 109 ASN A O 1
ATOM 865 N N . ASN A 1 110 ? 7.824 16.391 -7.172 1 98.69 110 ASN A N 1
ATOM 866 C CA . ASN A 1 110 ? 6.785 17.406 -7.062 1 98.69 110 ASN A CA 1
ATOM 867 C C . ASN A 1 110 ? 5.648 17.156 -8.047 1 98.69 110 ASN A C 1
ATOM 869 O O . ASN A 1 110 ? 4.477 17.359 -7.715 1 98.69 110 ASN A O 1
ATOM 873 N N . SER A 1 111 ? 5.992 16.719 -9.211 1 98.56 111 SER A N 1
ATOM 874 C CA . SER A 1 111 ? 4.98 16.469 -10.234 1 98.56 111 SER A CA 1
ATOM 875 C C . SER A 1 111 ? 4.031 15.359 -9.82 1 98.56 111 SER A C 1
ATOM 877 O O . SER A 1 111 ? 2.812 15.492 -9.93 1 98.56 111 SER A O 1
ATOM 879 N N . LEU A 1 112 ? 4.586 14.266 -9.383 1 98.44 112 LEU A N 1
ATOM 880 C CA . LEU A 1 112 ? 3.768 13.141 -8.938 1 98.44 112 LEU A CA 1
ATOM 881 C C . LEU A 1 112 ? 2.928 13.531 -7.723 1 98.44 112 LEU A C 1
ATOM 883 O O . LEU A 1 112 ? 1.754 13.164 -7.633 1 98.44 112 LEU A O 1
ATOM 887 N N . ILE A 1 113 ? 3.529 14.25 -6.797 1 98.81 113 ILE A N 1
ATOM 888 C CA . ILE A 1 113 ? 2.84 14.664 -5.578 1 98.81 113 ILE A CA 1
ATOM 889 C C . ILE A 1 113 ? 1.667 15.578 -5.934 1 98.81 113 ILE A C 1
ATOM 891 O O . ILE A 1 113 ? 0.596 15.484 -5.328 1 98.81 113 ILE A O 1
ATOM 895 N N . ALA A 1 114 ? 1.874 16.422 -6.926 1 98.88 114 ALA A N 1
ATOM 896 C CA . ALA A 1 114 ? 0.778 17.266 -7.387 1 98.88 114 ALA A CA 1
ATOM 897 C C . ALA A 1 114 ? -0.366 16.422 -7.949 1 98.88 114 ALA A C 1
ATOM 899 O O . ALA A 1 114 ? -1.539 16.734 -7.723 1 98.88 114 ALA A O 1
ATOM 900 N N . GLN A 1 115 ? -0.055 15.391 -8.664 1 98.88 115 GLN A N 1
ATOM 901 C CA . GLN A 1 115 ? -1.074 14.492 -9.195 1 98.88 115 GLN A CA 1
ATOM 902 C C . GLN A 1 115 ? -1.807 13.766 -8.07 1 98.88 115 GLN A C 1
ATOM 904 O O . GLN A 1 115 ? -3.029 13.609 -8.117 1 98.88 115 GLN A O 1
ATOM 909 N N . LYS A 1 116 ? -1.043 13.328 -7.117 1 98.88 116 LYS A N 1
ATOM 910 C CA . LYS A 1 116 ? -1.661 12.703 -5.953 1 98.88 116 LYS A CA 1
ATOM 911 C C . LYS A 1 116 ? -2.602 13.672 -5.242 1 98.88 116 LYS A C 1
ATOM 913 O O . LYS A 1 116 ? -3.705 13.297 -4.844 1 98.88 116 LYS A O 1
ATOM 918 N N . PHE A 1 117 ? -2.127 14.906 -5.086 1 98.94 117 PHE A N 1
ATOM 919 C CA . PHE A 1 117 ? -2.939 15.953 -4.477 1 98.94 117 PHE A CA 1
ATOM 920 C C . PHE A 1 117 ? -4.266 16.109 -5.211 1 98.94 117 PHE A C 1
ATOM 922 O O . PHE A 1 117 ? -5.324 16.172 -4.586 1 98.94 117 PHE A O 1
ATOM 929 N N . SER A 1 118 ? -4.176 16.125 -6.473 1 98.81 118 SER A N 1
ATOM 930 C CA . SER A 1 118 ? -5.355 16.281 -7.316 1 98.81 118 SER A CA 1
ATOM 931 C C . SER A 1 118 ? -6.34 15.133 -7.102 1 98.81 118 SER A C 1
ATOM 933 O O . SER A 1 118 ? -7.543 15.359 -6.953 1 98.81 118 SER A O 1
ATOM 935 N N . ILE A 1 119 ? -5.844 13.93 -7.07 1 98.75 119 ILE A N 1
ATOM 936 C CA . ILE A 1 119 ? -6.707 12.766 -6.949 1 98.75 119 ILE A CA 1
ATOM 937 C C . ILE A 1 119 ? -7.371 12.75 -5.574 1 98.75 119 ILE A C 1
ATOM 939 O O . ILE A 1 119 ? -8.531 12.352 -5.441 1 98.75 119 ILE A O 1
ATOM 943 N N . ILE A 1 120 ? -6.656 13.133 -4.539 1 98.88 120 ILE A N 1
ATOM 944 C CA . ILE A 1 120 ? -7.195 13.211 -3.184 1 98.88 120 ILE A CA 1
ATOM 945 C C . ILE A 1 120 ? -8.375 14.18 -3.148 1 98.88 120 ILE A C 1
ATOM 947 O O . ILE A 1 120 ? -9.445 13.852 -2.629 1 98.88 120 ILE A O 1
ATOM 951 N N . LYS A 1 121 ? -8.188 15.344 -3.711 1 98.75 121 LYS A N 1
ATOM 952 C CA . LYS A 1 121 ? -9.234 16.359 -3.732 1 98.75 121 LYS A CA 1
ATOM 953 C C . LYS A 1 121 ? -10.438 15.891 -4.551 1 98.75 121 LYS A C 1
ATOM 955 O O . LYS A 1 121 ? -11.586 16.125 -4.168 1 98.75 121 LYS A O 1
ATOM 960 N N . GLN A 1 122 ? -10.172 15.188 -5.605 1 98.06 122 GLN A N 1
ATOM 961 C CA . GLN A 1 122 ? -11.234 14.68 -6.469 1 98.06 122 GLN A CA 1
ATOM 962 C C . GLN A 1 122 ? -12.117 13.68 -5.727 1 98.06 122 GLN A C 1
ATOM 964 O O . GLN A 1 122 ? -13.305 13.547 -6.039 1 98.06 122 GLN A O 1
ATOM 969 N N . THR A 1 123 ? -11.586 12.992 -4.797 1 98.38 123 THR A N 1
ATOM 970 C CA . THR A 1 123 ? -12.32 11.969 -4.066 1 98.38 123 THR A CA 1
ATOM 971 C C . THR A 1 123 ? -12.797 12.508 -2.719 1 98.38 123 THR A C 1
ATOM 973 O O . THR A 1 123 ? -13.203 11.734 -1.847 1 98.38 123 THR A O 1
ATOM 976 N N . GLU A 1 124 ? -12.641 13.812 -2.461 1 98.25 124 GLU A N 1
ATOM 977 C CA . GLU A 1 124 ? -13.164 14.531 -1.302 1 98.25 124 GLU A CA 1
ATOM 978 C C . GLU A 1 124 ? -12.453 14.102 -0.021 1 98.25 124 GLU A C 1
ATOM 980 O O . GLU A 1 124 ? -13.062 14.062 1.05 1 98.25 124 GLU A O 1
ATOM 985 N N . LEU A 1 125 ? -11.297 13.594 -0.179 1 98.81 125 LEU A N 1
ATOM 986 C CA . LEU A 1 125 ? -10.406 13.391 0.959 1 98.81 125 LEU A CA 1
ATOM 987 C C . LEU A 1 125 ? -9.586 14.648 1.241 1 98.81 125 LEU A C 1
ATOM 989 O O . LEU A 1 125 ? -9.625 15.602 0.461 1 98.81 125 LEU A O 1
ATOM 993 N N . ILE A 1 126 ? -8.938 14.711 2.365 1 98.88 126 ILE A N 1
ATOM 994 C CA . ILE A 1 126 ? -8.188 15.898 2.752 1 98.88 126 ILE A CA 1
ATOM 995 C C . ILE A 1 126 ? -6.691 15.602 2.705 1 98.88 126 ILE A C 1
ATOM 997 O O . ILE A 1 126 ? -6.188 14.781 3.479 1 98.88 126 ILE A O 1
ATOM 1001 N N . PRO A 1 127 ? -5.98 16.234 1.84 1 98.88 127 PRO A N 1
ATOM 1002 C CA . PRO A 1 127 ? -4.539 15.992 1.788 1 98.88 127 PRO A CA 1
ATOM 1003 C C . PRO A 1 127 ? -3.787 16.656 2.945 1 98.88 127 PRO A C 1
ATOM 1005 O O . PRO A 1 127 ? -4.148 17.75 3.373 1 98.88 127 PRO A O 1
ATOM 1008 N N . ILE A 1 128 ? -2.875 15.961 3.486 1 98.88 128 ILE A N 1
ATOM 1009 C CA . ILE A 1 128 ? -1.811 16.5 4.32 1 98.88 128 ILE A CA 1
ATOM 1010 C C . ILE A 1 128 ? -0.508 16.562 3.525 1 98.88 128 ILE A C 1
ATOM 1012 O O . ILE A 1 128 ? 0.177 15.547 3.369 1 98.88 128 ILE A O 1
ATOM 1016 N N . LEU A 1 129 ? -0.217 17.703 3 1 98.88 129 LEU A N 1
ATOM 1017 C CA . LEU A 1 129 ? 0.947 17.906 2.143 1 98.88 129 LEU A CA 1
ATOM 1018 C C . LEU A 1 129 ? 2.203 18.141 2.979 1 98.88 129 LEU A C 1
ATOM 1020 O O . LEU A 1 129 ? 2.35 19.188 3.611 1 98.88 129 LEU A O 1
ATOM 1024 N N . CYS A 1 130 ? 3.064 17.203 2.951 1 98.88 130 CYS A N 1
ATOM 1025 C CA . CYS A 1 130 ? 4.34 17.344 3.643 1 98.88 130 CYS A CA 1
ATOM 1026 C C . CYS A 1 130 ? 5.352 18.078 2.773 1 98.88 130 CYS A C 1
ATOM 1028 O O . CYS A 1 130 ? 5.57 17.719 1.619 1 98.88 130 CYS A O 1
ATOM 1030 N N . ILE A 1 131 ? 5.914 19.078 3.312 1 98.75 131 ILE A N 1
ATOM 1031 C CA . ILE A 1 131 ? 6.941 19.844 2.613 1 98.75 131 ILE A CA 1
ATOM 1032 C C . ILE A 1 131 ? 8.117 20.109 3.551 1 98.75 131 ILE A C 1
ATOM 1034 O O . ILE A 1 131 ? 7.98 20.016 4.773 1 98.75 131 ILE A O 1
ATOM 1038 N N . GLY A 1 132 ? 9.242 20.406 3.006 1 97.94 132 GLY A N 1
ATOM 1039 C CA . GLY A 1 132 ? 10.414 20.719 3.814 1 97.94 132 GLY A CA 1
ATOM 1040 C C . GLY A 1 132 ? 11.719 20.562 3.055 1 97.94 132 GLY A C 1
ATOM 1041 O O . GLY A 1 132 ? 11.75 19.969 1.974 1 97.94 132 GLY A O 1
ATOM 1042 N N . GLU A 1 133 ? 12.734 21.141 3.598 1 97.69 133 GLU A N 1
ATOM 1043 C CA . GLU A 1 133 ? 14.062 21.109 2.988 1 97.69 133 GLU A CA 1
ATOM 1044 C C . GLU A 1 133 ? 14.969 20.094 3.66 1 97.69 133 GLU A C 1
ATOM 1046 O O . GLU A 1 133 ? 14.75 19.719 4.82 1 97.69 133 GLU A O 1
ATOM 1051 N N . ASN A 1 134 ? 15.922 19.562 2.889 1 96.38 134 ASN A N 1
ATOM 1052 C CA . ASN A 1 134 ? 16.938 18.734 3.512 1 96.38 134 ASN A CA 1
ATOM 1053 C C . ASN A 1 134 ? 18.047 19.578 4.145 1 96.38 134 ASN A C 1
ATOM 1055 O O . ASN A 1 134 ? 17.969 20.812 4.125 1 96.38 134 ASN A O 1
ATOM 1059 N N . LYS A 1 135 ? 19.031 18.953 4.773 1 94.75 135 LYS A N 1
ATOM 1060 C CA . LYS A 1 135 ? 20.094 19.641 5.512 1 94.75 135 LYS A CA 1
ATOM 1061 C C . LYS A 1 135 ? 20.906 20.547 4.586 1 94.75 135 LYS A C 1
ATOM 1063 O O . LYS A 1 135 ? 21.203 21.688 4.934 1 94.75 135 LYS A O 1
ATOM 1068 N N . GLU A 1 136 ? 21.25 20.031 3.414 1 96.44 136 GLU A N 1
ATOM 1069 C CA . GLU A 1 136 ? 22.047 20.797 2.451 1 96.44 136 GLU A CA 1
ATOM 1070 C C . GLU A 1 136 ? 21.297 22.062 2.008 1 96.44 136 GLU A C 1
ATOM 1072 O O . GLU A 1 136 ? 21.891 23.141 1.914 1 96.44 136 GLU A O 1
ATOM 1077 N N . GLU A 1 137 ? 20.062 21.906 1.745 1 96.56 137 GLU A N 1
ATOM 1078 C CA . GLU A 1 137 ? 19.219 23.016 1.332 1 96.56 137 GLU A CA 1
ATOM 1079 C C . GLU A 1 137 ? 19.078 24.062 2.445 1 96.56 137 GLU A C 1
ATOM 1081 O O . GLU A 1 137 ? 19.125 25.266 2.188 1 96.56 137 GLU A O 1
ATOM 1086 N N . ARG A 1 138 ? 18.891 23.594 3.672 1 94.81 138 ARG A N 1
ATOM 1087 C CA . ARG A 1 138 ? 18.828 24.5 4.824 1 94.81 138 ARG A CA 1
ATOM 1088 C C . ARG A 1 138 ? 20.125 25.281 4.961 1 94.81 138 ARG A C 1
ATOM 1090 O O . ARG A 1 138 ? 20.109 26.516 5.105 1 94.81 138 ARG A O 1
ATOM 1097 N N . ASP A 1 139 ? 21.234 24.578 4.879 1 95.88 139 ASP A N 1
ATOM 1098 C CA . ASP A 1 139 ? 22.547 25.172 5.094 1 95.88 139 ASP A CA 1
ATOM 1099 C C . ASP A 1 139 ? 22.875 26.188 3.998 1 95.88 139 ASP A C 1
ATOM 1101 O O . ASP A 1 139 ? 23.656 27.125 4.219 1 95.88 139 ASP A O 1
ATOM 1105 N N . SER A 1 140 ? 22.266 26.062 2.889 1 97.31 140 SER A N 1
ATOM 1106 C CA . SER A 1 140 ? 22.469 26.984 1.775 1 97.31 140 SER A CA 1
ATOM 1107 C C . SER A 1 140 ? 21.469 28.125 1.805 1 97.31 140 SER A C 1
ATOM 1109 O O . SER A 1 140 ? 21.438 28.953 0.889 1 97.31 140 SER A O 1
ATOM 1111 N N . GLY A 1 141 ? 20.594 28.109 2.771 1 96.5 141 GLY A N 1
ATOM 1112 C CA . GLY A 1 141 ? 19.625 29.172 2.912 1 96.5 141 GLY A CA 1
ATOM 1113 C C . GLY A 1 141 ? 18.453 29.047 1.961 1 96.5 141 GLY A C 1
ATOM 1114 O O . GLY A 1 141 ? 17.828 30.047 1.596 1 96.5 141 GLY A O 1
ATOM 1115 N N . SER A 1 142 ? 18.094 27.844 1.547 1 97.62 142 SER A N 1
ATOM 1116 C CA . SER A 1 142 ? 17.094 27.641 0.5 1 97.62 142 SER A CA 1
ATOM 1117 C C . SER A 1 142 ? 15.766 27.156 1.083 1 97.62 142 SER A C 1
ATOM 1119 O O . SER A 1 142 ? 14.898 26.688 0.351 1 97.62 142 SER A O 1
ATOM 1121 N N . THR A 1 143 ? 15.562 27.234 2.393 1 97.81 143 THR A N 1
ATOM 1122 C CA . THR A 1 143 ? 14.375 26.719 3.057 1 97.81 143 THR A CA 1
ATOM 1123 C C . THR A 1 143 ? 13.109 27.281 2.422 1 97.81 143 THR A C 1
ATOM 1125 O O . THR A 1 143 ? 12.25 26.531 1.956 1 97.81 143 THR A O 1
ATOM 1128 N N . GLN A 1 144 ? 12.992 28.594 2.346 1 98.12 144 GLN A N 1
ATOM 1129 C CA . GLN A 1 144 ? 11.789 29.219 1.834 1 98.12 144 GLN A CA 1
ATOM 1130 C C . GLN A 1 144 ? 11.547 28.859 0.371 1 98.12 144 GLN A C 1
ATOM 1132 O O . GLN A 1 144 ? 10.422 28.547 -0.024 1 98.12 144 GLN A O 1
ATOM 1137 N N . SER A 1 145 ? 12.648 28.859 -0.411 1 98.31 145 SER A N 1
ATOM 1138 C CA . SER A 1 145 ? 12.523 28.562 -1.833 1 98.31 145 SER A CA 1
ATOM 1139 C C . SER A 1 145 ? 12.055 27.125 -2.055 1 98.31 145 SER A C 1
ATOM 1141 O O . SER A 1 145 ? 11.25 26.859 -2.953 1 98.31 145 SER A O 1
ATOM 1143 N N . ILE A 1 146 ? 12.547 26.203 -1.271 1 98.38 146 ILE A N 1
ATOM 1144 C CA . ILE A 1 146 ? 12.164 24.797 -1.38 1 98.38 146 ILE A CA 1
ATOM 1145 C C . ILE A 1 146 ? 10.68 24.641 -1.037 1 98.38 146 ILE A C 1
ATOM 1147 O O . ILE A 1 146 ? 9.938 23.984 -1.759 1 98.38 146 ILE A O 1
ATOM 1151 N N . CYS A 1 147 ? 10.234 25.25 0.051 1 98.56 147 CYS A N 1
ATOM 1152 C CA . CYS A 1 147 ? 8.836 25.188 0.453 1 98.56 147 CYS A CA 1
ATOM 1153 C C . CYS A 1 147 ? 7.926 25.734 -0.643 1 98.56 147 CYS A C 1
ATOM 1155 O O . CYS A 1 147 ? 6.918 25.109 -0.985 1 98.56 147 CYS A O 1
ATOM 1157 N N . ILE A 1 148 ? 8.305 26.812 -1.22 1 98.12 148 ILE A N 1
ATOM 1158 C CA . ILE A 1 148 ? 7.52 27.453 -2.264 1 98.12 148 ILE A CA 1
ATOM 1159 C C . ILE A 1 148 ? 7.438 26.547 -3.488 1 98.12 148 ILE A C 1
ATOM 1161 O O . ILE A 1 148 ? 6.371 26.406 -4.09 1 98.12 148 ILE A O 1
ATOM 1165 N N . GLN A 1 149 ? 8.539 26 -3.855 1 98.5 149 GLN A N 1
ATOM 1166 C CA . GLN A 1 149 ? 8.578 25.125 -5.02 1 98.5 149 GLN A CA 1
ATOM 1167 C C . GLN A 1 149 ? 7.625 23.938 -4.848 1 98.5 149 GLN A C 1
ATOM 1169 O O . GLN A 1 149 ? 6.926 23.562 -5.789 1 98.5 149 GLN A O 1
ATOM 1174 N N . GLN A 1 150 ? 7.637 23.375 -3.713 1 98.75 150 GLN A N 1
ATOM 1175 C CA . GLN A 1 150 ? 6.801 22.219 -3.414 1 98.75 150 GLN A CA 1
ATOM 1176 C C . GLN A 1 150 ? 5.32 22.594 -3.396 1 98.75 150 GLN A C 1
ATOM 1178 O O . GLN A 1 150 ? 4.473 21.828 -3.867 1 98.75 150 GLN A O 1
ATOM 1183 N N . ILE A 1 151 ? 4.953 23.781 -2.939 1 98.81 151 ILE A N 1
ATOM 1184 C CA . ILE A 1 151 ? 3.578 24.266 -2.898 1 98.81 151 ILE A CA 1
ATOM 1185 C C . ILE A 1 151 ? 3.145 24.703 -4.293 1 98.81 151 ILE A C 1
ATOM 1187 O O . ILE A 1 151 ? 2.053 24.359 -4.75 1 98.81 151 ILE A O 1
ATOM 1191 N N . ASP A 1 152 ? 4.039 25.375 -4.98 1 98.38 152 ASP A N 1
ATOM 1192 C CA . ASP A 1 152 ? 3.736 25.953 -6.285 1 98.38 152 ASP A CA 1
ATOM 1193 C C . ASP A 1 152 ? 3.414 24.859 -7.305 1 98.38 152 ASP A C 1
ATOM 1195 O O . ASP A 1 152 ? 2.594 25.062 -8.203 1 98.38 152 ASP A O 1
ATOM 1199 N N . SER A 1 153 ? 4.113 23.766 -7.242 1 98.56 153 SER A N 1
ATOM 1200 C CA . SER A 1 153 ? 3.855 22.656 -8.156 1 98.56 153 SER A CA 1
ATOM 1201 C C . SER A 1 153 ? 2.398 22.203 -8.094 1 98.56 153 SER A C 1
ATOM 1203 O O . SER A 1 153 ? 1.811 21.844 -9.117 1 98.56 153 SER A O 1
ATOM 1205 N N . ILE A 1 154 ? 1.801 22.25 -6.926 1 98.75 154 ILE A N 1
ATOM 1206 C CA . ILE A 1 154 ? 0.407 21.859 -6.742 1 98.75 154 ILE A CA 1
ATOM 1207 C C . ILE A 1 154 ? -0.509 22.953 -7.285 1 98.75 154 ILE A C 1
ATOM 1209 O O . ILE A 1 154 ? -1.458 22.672 -8.023 1 98.75 154 ILE A O 1
ATOM 1213 N N . ILE A 1 155 ? -0.205 24.219 -6.961 1 98.69 155 ILE A N 1
ATOM 1214 C CA . ILE A 1 155 ? -1.026 25.328 -7.402 1 98.69 155 ILE A CA 1
ATOM 1215 C C . ILE A 1 155 ? -1.068 25.375 -8.93 1 98.69 155 ILE A C 1
ATOM 1217 O O . ILE A 1 155 ? -2.127 25.594 -9.523 1 98.69 155 ILE A O 1
ATOM 1221 N N . LYS A 1 156 ? 0.081 25.125 -9.523 1 98.38 156 LYS A N 1
ATOM 1222 C CA . LYS A 1 156 ? 0.175 25.172 -10.977 1 98.38 156 LYS A CA 1
ATOM 1223 C C . LYS A 1 156 ? -0.714 24.125 -11.625 1 98.38 156 LYS A C 1
ATOM 1225 O O . LYS A 1 156 ? -1.299 24.344 -12.688 1 98.38 156 LYS A O 1
ATOM 1230 N N . LEU A 1 157 ? -0.841 22.984 -10.969 1 98.44 157 LEU A N 1
ATOM 1231 C CA . LEU A 1 157 ? -1.581 21.891 -11.562 1 98.44 157 LEU A CA 1
ATOM 1232 C C . LEU A 1 157 ? -3.07 22 -11.258 1 98.44 157 LEU A C 1
ATOM 1234 O O . LEU A 1 157 ? -3.908 21.766 -12.133 1 98.44 157 LEU A O 1
ATOM 1238 N N . VAL A 1 158 ? -3.445 22.312 -9.992 1 97.88 158 VAL A N 1
ATOM 1239 C CA . VAL A 1 158 ? -4.84 22.125 -9.617 1 97.88 158 VAL A CA 1
ATOM 1240 C C . VAL A 1 158 ? -5.441 23.453 -9.18 1 97.88 158 VAL A C 1
ATOM 1242 O O . VAL A 1 158 ? -6.641 23.547 -8.898 1 97.88 158 VAL A O 1
ATOM 1245 N N . GLY A 1 159 ? -4.656 24.531 -9.039 1 98.31 159 GLY A N 1
ATOM 1246 C CA . GLY A 1 159 ? -5.148 25.844 -8.672 1 98.31 159 GLY A CA 1
ATOM 1247 C C . GLY A 1 159 ? -5.203 26.062 -7.168 1 98.31 159 GLY A C 1
ATOM 1248 O O . GLY A 1 159 ? -5.23 25.109 -6.398 1 98.31 159 GLY A O 1
ATOM 1249 N N . ILE A 1 160 ? -5.305 27.328 -6.734 1 98.56 160 ILE A N 1
ATOM 1250 C CA . ILE A 1 160 ? -5.227 27.719 -5.332 1 98.56 160 ILE A CA 1
ATOM 1251 C C . ILE A 1 160 ? -6.473 27.25 -4.59 1 98.56 160 ILE A C 1
ATOM 1253 O O . ILE A 1 160 ? -6.418 26.953 -3.395 1 98.56 160 ILE A O 1
ATOM 1257 N N . LYS A 1 161 ? -7.555 27.125 -5.262 1 98.31 161 LYS A N 1
ATOM 1258 C CA . LYS A 1 161 ? -8.812 26.734 -4.629 1 98.31 161 LYS A CA 1
ATOM 1259 C C . LYS A 1 161 ? -8.734 25.328 -4.039 1 98.31 161 LYS A C 1
ATOM 1261 O O . LYS A 1 161 ? -9.43 25.016 -3.074 1 98.31 161 LYS A O 1
ATOM 1266 N N . ALA A 1 162 ? -7.812 24.516 -4.586 1 97.81 162 ALA A N 1
ATOM 1267 C CA . ALA A 1 162 ? -7.641 23.141 -4.109 1 97.81 162 ALA A CA 1
ATOM 1268 C C . ALA A 1 162 ? -7.066 23.125 -2.693 1 97.81 162 ALA A C 1
ATOM 1270 O O . ALA A 1 162 ? -7.117 22.094 -2.01 1 97.81 162 ALA A O 1
ATOM 1271 N N . PHE A 1 163 ? -6.582 24.25 -2.223 1 98.44 163 PHE A N 1
ATOM 1272 C CA . PHE A 1 163 ? -5.98 24.297 -0.896 1 98.44 163 PHE A CA 1
ATOM 1273 C C . PHE A 1 163 ? -7.047 24.531 0.17 1 98.44 163 PHE A C 1
ATOM 1275 O O . PHE A 1 163 ? -6.746 24.531 1.366 1 98.44 163 PHE A O 1
ATOM 1282 N N . GLU A 1 164 ? -8.281 24.75 -0.274 1 97.88 164 GLU A N 1
ATOM 1283 C CA . GLU A 1 164 ? -9.367 24.688 0.697 1 97.88 164 GLU A CA 1
ATOM 1284 C C . GLU A 1 164 ? -9.438 23.297 1.341 1 97.88 164 GLU A C 1
ATOM 1286 O O . GLU A 1 164 ? -9.328 22.281 0.655 1 97.88 164 GLU A O 1
ATOM 1291 N N . ASN A 1 165 ? -9.602 23.281 2.67 1 96.56 165 ASN A N 1
ATOM 1292 C CA . ASN A 1 165 ? -9.68 22.031 3.422 1 96.56 165 ASN A CA 1
ATOM 1293 C C . ASN A 1 165 ? -8.445 21.156 3.186 1 96.56 165 ASN A C 1
ATOM 1295 O O . ASN A 1 165 ? -8.57 19.984 2.803 1 96.56 165 ASN A O 1
ATOM 1299 N N . THR A 1 166 ? -7.297 21.734 3.273 1 98.19 166 THR A N 1
ATOM 1300 C CA . THR A 1 166 ? -5.996 21.094 3.127 1 98.19 166 THR A CA 1
ATOM 1301 C C . THR A 1 166 ? -5.109 21.391 4.336 1 98.19 166 THR A C 1
ATOM 1303 O O . THR A 1 166 ? -5.215 22.453 4.941 1 98.19 166 THR A O 1
ATOM 1306 N N . ILE A 1 167 ? -4.324 20.484 4.707 1 98.62 167 ILE A N 1
ATOM 1307 C CA . ILE A 1 167 ? -3.316 20.672 5.738 1 98.62 167 ILE A CA 1
ATOM 1308 C C . ILE A 1 167 ? -1.924 20.656 5.113 1 98.62 167 ILE A C 1
ATOM 1310 O O . ILE A 1 167 ? -1.637 19.828 4.246 1 98.62 167 ILE A O 1
ATOM 1314 N N . ILE A 1 168 ? -1.089 21.562 5.426 1 98.81 168 ILE A N 1
ATOM 1315 C CA . ILE A 1 168 ? 0.329 21.547 5.082 1 98.81 168 ILE A CA 1
ATOM 1316 C C . ILE A 1 168 ? 1.15 21.156 6.309 1 98.81 168 ILE A C 1
ATOM 1318 O O . ILE A 1 168 ? 0.962 21.719 7.391 1 98.81 168 ILE A O 1
ATOM 1322 N N . ALA A 1 169 ? 1.953 20.188 6.176 1 98.81 169 ALA A N 1
ATOM 1323 C CA . ALA A 1 169 ? 2.865 19.781 7.246 1 98.81 169 ALA A CA 1
ATOM 1324 C C . ALA A 1 169 ? 4.309 20.141 6.895 1 98.81 169 ALA A C 1
ATOM 1326 O O . ALA A 1 169 ? 4.898 19.547 5.988 1 98.81 169 ALA A O 1
ATOM 1327 N N . TYR A 1 170 ? 4.809 21.141 7.562 1 98.69 170 TYR A N 1
ATOM 1328 C CA . TYR A 1 170 ? 6.219 21.484 7.414 1 98.69 170 TYR A CA 1
ATOM 1329 C C . TYR A 1 170 ? 7.102 20.531 8.195 1 98.69 170 TYR A C 1
ATOM 1331 O O . TYR A 1 170 ? 7.023 20.453 9.422 1 98.69 170 TYR A O 1
ATOM 1339 N N . GLU A 1 171 ? 7.848 19.766 7.41 1 97.19 171 GLU A N 1
ATOM 1340 C CA . GLU A 1 171 ? 8.719 18.734 7.961 1 97.19 171 GLU A CA 1
ATOM 1341 C C . GLU A 1 171 ? 10.156 18.906 7.469 1 97.19 171 GLU A C 1
ATOM 1343 O O . GLU A 1 171 ? 10.586 18.219 6.543 1 97.19 171 GLU A O 1
ATOM 1348 N N . PRO A 1 172 ? 10.922 19.828 8.148 1 96.31 172 PRO A N 1
ATOM 1349 C CA . PRO A 1 172 ? 12.336 19.875 7.773 1 96.31 172 PRO A CA 1
ATOM 1350 C C . PRO A 1 172 ? 13.016 18.516 7.91 1 96.31 172 PRO A C 1
ATOM 1352 O O . PRO A 1 172 ? 13.109 17.969 9.016 1 96.31 172 PRO A O 1
ATOM 1355 N N . VAL A 1 173 ? 13.539 18.031 6.824 1 94.81 173 VAL A N 1
ATOM 1356 C CA . VAL A 1 173 ? 14 16.641 6.734 1 94.81 173 VAL A CA 1
ATOM 1357 C C . VAL A 1 173 ? 15.102 16.406 7.762 1 94.81 173 VAL A C 1
ATOM 1359 O O . VAL A 1 173 ? 15.164 15.328 8.367 1 94.81 173 VAL A O 1
ATOM 1362 N N . TRP A 1 174 ? 15.945 17.359 8 1 91.31 174 TRP A N 1
ATOM 1363 C CA . TRP A 1 174 ? 17.078 17.266 8.914 1 91.31 174 TRP A CA 1
ATOM 1364 C C . TRP A 1 174 ? 16.609 17.125 10.352 1 91.31 174 TRP A C 1
ATOM 1366 O O . TRP A 1 174 ? 17.375 16.703 11.227 1 91.31 174 TRP A O 1
ATOM 1376 N N . ALA A 1 175 ? 15.383 17.406 10.664 1 87.31 175 ALA A N 1
ATOM 1377 C CA . ALA A 1 175 ? 14.867 17.391 12.031 1 87.31 175 ALA A CA 1
ATOM 1378 C C . ALA A 1 175 ? 14.086 16.094 12.305 1 87.31 175 ALA A C 1
ATOM 1380 O O . ALA A 1 175 ? 13.758 15.797 13.453 1 87.31 175 ALA A O 1
ATOM 1381 N N . ILE A 1 176 ? 13.773 15.391 11.266 1 83.62 176 ILE A N 1
ATOM 1382 C CA . ILE A 1 176 ? 12.938 14.195 11.414 1 83.62 176 ILE A CA 1
ATOM 1383 C C . ILE A 1 176 ? 13.75 13.07 12.047 1 83.62 176 ILE A C 1
ATOM 1385 O O . ILE A 1 176 ? 14.797 12.68 11.516 1 83.62 176 ILE A O 1
ATOM 1389 N N . GLY A 1 177 ? 13.375 12.523 13.141 1 78.38 177 GLY A N 1
ATOM 1390 C CA . GLY A 1 177 ? 13.969 11.367 13.789 1 78.38 177 GLY A CA 1
ATOM 1391 C C . GLY A 1 177 ? 15.336 11.656 14.383 1 78.38 177 GLY A C 1
ATOM 1392 O O . GLY A 1 177 ? 16.047 10.734 14.781 1 78.38 177 GLY A O 1
ATOM 1393 N N . SER A 1 178 ? 15.773 12.859 14.367 1 77.56 178 SER A N 1
ATOM 1394 C CA . SER A 1 178 ? 17.125 13.211 14.82 1 77.56 178 SER A CA 1
ATOM 1395 C C . SER A 1 178 ? 17.172 13.375 16.328 1 77.56 178 SER A C 1
ATOM 1397 O O . SER A 1 178 ? 18.25 13.383 16.922 1 77.56 178 SER A O 1
ATOM 1399 N N . GLY A 1 179 ? 16.047 13.539 16.875 1 76.5 179 GLY A N 1
ATOM 1400 C CA . GLY A 1 179 ? 16 13.898 18.281 1 76.5 179 GLY A CA 1
ATOM 1401 C C . GLY A 1 179 ? 16.188 15.383 18.531 1 76.5 179 GLY A C 1
ATOM 1402 O O . GLY A 1 179 ? 16.031 15.859 19.656 1 76.5 179 GLY A O 1
ATOM 1403 N N . SER A 1 180 ? 16.516 16.078 17.453 1 79.94 180 SER A N 1
ATOM 1404 C CA . SER A 1 180 ? 16.688 17.516 17.547 1 79.94 180 SER A CA 1
ATOM 1405 C C . SER A 1 180 ? 15.648 18.25 16.688 1 79.94 180 SER A C 1
ATOM 1407 O O . SER A 1 180 ? 15.617 18.094 15.477 1 79.94 180 SER A O 1
ATOM 1409 N N . SER A 1 181 ? 14.852 19.031 17.375 1 83.62 181 SER A N 1
ATOM 1410 C CA . SER A 1 181 ? 13.844 19.812 16.672 1 83.62 181 SER A CA 1
ATOM 1411 C C . SER A 1 181 ? 14.375 21.188 16.297 1 83.62 181 SER A C 1
ATOM 1413 O O . SER A 1 181 ? 15.344 21.672 16.891 1 83.62 181 SER A O 1
ATOM 1415 N N . ALA A 1 182 ? 13.773 21.75 15.211 1 88.62 182 ALA A N 1
ATOM 1416 C CA . ALA A 1 182 ? 14.008 23.156 14.922 1 88.62 182 ALA A CA 1
ATOM 1417 C C . ALA A 1 182 ? 13.5 24.047 16.062 1 88.62 182 ALA A C 1
ATOM 1419 O O . ALA A 1 182 ? 12.703 23.609 16.891 1 88.62 182 ALA A O 1
ATOM 1420 N N . SER A 1 183 ? 13.961 25.25 16.109 1 94 183 SER A N 1
ATOM 1421 C CA . SER A 1 183 ? 13.477 26.172 17.125 1 94 183 SER A CA 1
ATOM 1422 C C . SER A 1 183 ? 12.047 26.609 16.828 1 94 183 SER A C 1
ATOM 1424 O O . SER A 1 183 ? 11.711 26.922 15.688 1 94 183 SER A O 1
ATOM 1426 N N . PRO A 1 184 ? 11.219 26.656 17.891 1 96.44 184 PRO A N 1
ATOM 1427 C CA . PRO A 1 184 ? 9.828 27.078 17.703 1 96.44 184 PRO A CA 1
ATOM 1428 C C . PRO A 1 184 ? 9.719 28.422 17 1 96.44 184 PRO A C 1
ATOM 1430 O O . PRO A 1 184 ? 8.844 28.609 16.141 1 96.44 184 PRO A O 1
ATOM 1433 N N . ARG A 1 185 ? 10.57 29.297 17.312 1 96.88 185 ARG A N 1
ATOM 1434 C CA . ARG A 1 185 ? 10.555 30.609 16.703 1 96.88 185 ARG A CA 1
ATOM 1435 C C . ARG A 1 185 ? 10.867 30.531 15.211 1 96.88 185 ARG A C 1
ATOM 1437 O O . ARG A 1 185 ? 10.258 31.234 14.406 1 96.88 185 ARG A O 1
ATOM 1444 N N . ASN A 1 186 ? 11.844 29.734 14.914 1 96.25 186 ASN A N 1
ATOM 1445 C CA . ASN A 1 186 ? 12.18 29.531 13.508 1 96.25 186 ASN A CA 1
ATOM 1446 C C . ASN A 1 186 ? 11.031 28.891 12.742 1 96.25 186 ASN A C 1
ATOM 1448 O O . ASN A 1 186 ? 10.719 29.312 11.617 1 96.25 186 ASN A O 1
ATOM 1452 N N . VAL A 1 187 ? 10.43 27.875 13.289 1 98.06 187 VAL A N 1
ATOM 1453 C CA . VAL A 1 187 ? 9.297 27.203 12.664 1 98.06 187 VAL A CA 1
ATOM 1454 C C . VAL A 1 187 ? 8.148 28.188 12.477 1 98.06 187 VAL A C 1
ATOM 1456 O O . VAL A 1 187 ? 7.512 28.203 11.422 1 98.06 187 VAL A O 1
ATOM 1459 N N . GLN A 1 188 ? 7.902 29.031 13.477 1 98.25 188 GLN A N 1
ATOM 1460 C CA . GLN A 1 188 ? 6.887 30.078 13.375 1 98.25 188 GLN A CA 1
ATOM 1461 C C . GLN A 1 188 ? 7.145 30.984 12.172 1 98.25 188 GLN A C 1
ATOM 1463 O O . GLN A 1 188 ? 6.223 31.297 11.414 1 98.25 188 GLN A O 1
ATOM 1468 N N . SER A 1 189 ? 8.359 31.328 12.016 1 98.31 189 SER A N 1
ATOM 1469 C CA . SER A 1 189 ? 8.734 32.219 10.914 1 98.31 189 SER A CA 1
ATOM 1470 C C . SER A 1 189 ? 8.469 31.562 9.562 1 98.31 189 SER A C 1
ATOM 1472 O O . SER A 1 189 ? 7.965 32.188 8.641 1 98.31 189 SER A O 1
ATOM 1474 N N . ILE A 1 190 ? 8.812 30.312 9.422 1 98.38 190 ILE A N 1
ATOM 1475 C CA . ILE A 1 190 ? 8.609 29.578 8.18 1 98.38 190 ILE A CA 1
ATOM 1476 C C . ILE A 1 190 ? 7.121 29.406 7.918 1 98.38 190 ILE A C 1
ATOM 1478 O O . ILE A 1 190 ? 6.656 29.578 6.789 1 98.38 190 ILE A O 1
ATOM 1482 N N . HIS A 1 191 ? 6.34 29.047 8.961 1 98.69 191 HIS A N 1
ATOM 1483 C CA . HIS A 1 191 ? 4.895 28.875 8.82 1 98.69 191 HIS A CA 1
ATOM 1484 C C . HIS A 1 191 ? 4.238 30.172 8.367 1 98.69 191 HIS A C 1
ATOM 1486 O O . HIS A 1 191 ? 3.371 30.172 7.488 1 98.69 191 HIS A O 1
ATOM 1492 N N . GLN A 1 192 ? 4.652 31.281 9 1 98.62 192 GLN A N 1
ATOM 1493 C CA . GLN A 1 192 ? 4.133 32.594 8.609 1 98.62 192 GLN A CA 1
ATOM 1494 C C . GLN A 1 192 ? 4.457 32.875 7.148 1 98.62 192 GLN A C 1
ATOM 1496 O O . GLN A 1 192 ? 3.611 33.406 6.414 1 98.62 192 GLN A O 1
ATOM 1501 N N . PHE A 1 193 ? 5.656 32.594 6.77 1 98.69 193 PHE A N 1
ATOM 1502 C CA . PHE A 1 193 ? 6.086 32.812 5.391 1 98.69 193 PHE A CA 1
ATOM 1503 C C . PHE A 1 193 ? 5.207 32.031 4.43 1 98.69 193 PHE A C 1
ATOM 1505 O O . PHE A 1 193 ? 4.758 32.562 3.412 1 98.69 193 PHE A O 1
ATOM 1512 N N . ILE A 1 194 ? 4.961 30.688 4.703 1 98.75 194 ILE A N 1
ATOM 1513 C CA . ILE A 1 194 ? 4.133 29.828 3.879 1 98.75 194 ILE A CA 1
ATOM 1514 C C . ILE A 1 194 ? 2.723 30.406 3.773 1 98.75 194 ILE A C 1
ATOM 1516 O O . ILE A 1 194 ? 2.162 30.484 2.678 1 98.75 194 ILE A O 1
ATOM 1520 N N . ARG A 1 195 ? 2.156 30.812 4.93 1 98.62 195 ARG A N 1
ATOM 1521 C CA . ARG A 1 195 ? 0.812 31.375 4.957 1 98.62 195 ARG A CA 1
ATOM 1522 C C . ARG A 1 195 ? 0.737 32.625 4.105 1 98.62 195 ARG A C 1
ATOM 1524 O O . ARG A 1 195 ? -0.222 32.844 3.354 1 98.62 195 ARG A O 1
ATOM 1531 N N . ASN A 1 196 ? 1.738 33.5 4.223 1 98.62 196 ASN A N 1
ATOM 1532 C CA . ASN A 1 196 ? 1.797 34.719 3.428 1 98.62 196 ASN A CA 1
ATOM 1533 C C . ASN A 1 196 ? 1.895 34.406 1.937 1 98.62 196 ASN A C 1
ATOM 1535 O O . ASN A 1 196 ? 1.327 35.125 1.112 1 98.62 196 ASN A O 1
ATOM 1539 N N . TYR A 1 197 ? 2.652 33.406 1.608 1 98.62 197 TYR A N 1
ATOM 1540 C CA . TYR A 1 197 ? 2.779 33 0.208 1 98.62 197 TYR A CA 1
ATOM 1541 C C . TYR A 1 197 ? 1.428 32.594 -0.37 1 98.62 197 TYR A C 1
ATOM 1543 O O . TYR A 1 197 ? 1.062 33.031 -1.465 1 98.62 197 TYR A O 1
ATOM 1551 N N . ILE A 1 198 ? 0.664 31.812 0.356 1 98.5 198 ILE A N 1
ATOM 1552 C CA . ILE A 1 198 ? -0.659 31.375 -0.076 1 98.5 198 ILE A CA 1
ATOM 1553 C C . ILE A 1 198 ? -1.595 32.594 -0.169 1 98.5 198 ILE A C 1
ATOM 1555 O O . ILE A 1 198 ? -2.43 32.656 -1.072 1 98.5 198 ILE A O 1
ATOM 1559 N N . ALA A 1 199 ? -1.392 33.531 0.753 1 98.56 199 ALA A N 1
ATOM 1560 C CA . ALA A 1 199 ? -2.242 34.719 0.815 1 98.56 199 ALA A CA 1
ATOM 1561 C C . ALA A 1 199 ? -2.115 35.562 -0.457 1 98.56 199 ALA A C 1
ATOM 1563 O O . ALA A 1 199 ? -3.049 36.281 -0.836 1 98.56 199 ALA A O 1
ATOM 1564 N N . GLN A 1 200 ? -0.941 35.469 -1.114 1 98.38 200 GLN A N 1
ATOM 1565 C CA . GLN A 1 200 ? -0.744 36.188 -2.375 1 98.38 200 GLN A CA 1
ATOM 1566 C C . GLN A 1 200 ? -1.718 35.688 -3.441 1 98.38 200 GLN A C 1
ATOM 1568 O O . GLN A 1 200 ? -2.049 36.406 -4.375 1 98.38 200 GLN A O 1
ATOM 1573 N N . TYR A 1 201 ? -2.166 34.469 -3.303 1 98.25 201 TYR A N 1
ATOM 1574 C CA . TYR A 1 201 ? -3.123 33.906 -4.242 1 98.25 201 TYR A CA 1
ATOM 1575 C C . TYR A 1 201 ? -4.551 34.094 -3.752 1 98.25 201 TYR A C 1
ATOM 1577 O O . TYR A 1 201 ? -5.445 34.406 -4.539 1 98.25 201 TYR A O 1
ATOM 1585 N N . ASP A 1 202 ? -4.77 33.875 -2.465 1 98.5 202 ASP A N 1
ATOM 1586 C CA . ASP A 1 202 ? -6.098 33.969 -1.865 1 98.5 202 ASP A CA 1
ATOM 1587 C C . ASP A 1 202 ? -6.008 34.156 -0.351 1 98.5 202 ASP A C 1
ATOM 1589 O O . ASP A 1 202 ? -5.652 33.219 0.369 1 98.5 202 ASP A O 1
ATOM 1593 N N . LYS A 1 203 ? -6.383 35.219 0.226 1 98.38 203 LYS A N 1
ATOM 1594 C CA . LYS A 1 203 ? -6.27 35.562 1.642 1 98.38 203 LYS A CA 1
ATOM 1595 C C . LYS A 1 203 ? -7.195 34.719 2.492 1 98.38 203 LYS A C 1
ATOM 1597 O O . LYS A 1 203 ? -6.855 34.344 3.619 1 98.38 203 LYS A O 1
ATOM 1602 N N . THR A 1 204 ? -8.344 34.469 1.948 1 98.06 204 THR A N 1
ATOM 1603 C CA . THR A 1 204 ? -9.312 33.656 2.68 1 98.06 204 THR A CA 1
ATOM 1604 C C . THR A 1 204 ? -8.781 32.25 2.902 1 98.06 204 THR A C 1
ATOM 1606 O O . THR A 1 204 ? -8.844 31.719 4.02 1 98.06 204 THR A O 1
ATOM 1609 N N . ILE A 1 205 ? -8.203 31.641 1.857 1 98 205 ILE A N 1
ATOM 1610 C CA . ILE A 1 205 ? -7.641 30.297 1.952 1 98 205 ILE A CA 1
ATOM 1611 C C . ILE A 1 205 ? -6.441 30.312 2.898 1 98 205 ILE A C 1
ATOM 1613 O O . ILE A 1 205 ? -6.285 29.391 3.715 1 98 205 ILE A O 1
ATOM 1617 N N . ALA A 1 206 ? -5.621 31.297 2.844 1 98.06 206 ALA A N 1
ATOM 1618 C CA . ALA A 1 206 ? -4.449 31.422 3.705 1 98.06 206 ALA A CA 1
ATOM 1619 C C . ALA A 1 206 ? -4.852 31.453 5.176 1 98.06 206 ALA A C 1
ATOM 1621 O O . ALA A 1 206 ? -4.168 30.875 6.027 1 98.06 206 ALA A O 1
ATOM 1622 N N . ASN A 1 207 ? -5.953 32.125 5.449 1 96.25 207 ASN A N 1
ATOM 1623 C CA . ASN A 1 207 ? -6.422 32.281 6.824 1 96.25 207 ASN A CA 1
ATOM 1624 C C . ASN A 1 207 ? -7.023 30.969 7.344 1 96.25 207 ASN A C 1
ATOM 1626 O O . ASN A 1 207 ? -7.012 30.719 8.547 1 96.25 207 ASN A O 1
ATOM 1630 N N . GLN A 1 208 ? -7.477 30.172 6.438 1 95.75 208 GLN A N 1
ATOM 1631 C CA . GLN A 1 208 ? -8.219 28.969 6.844 1 95.75 208 GLN A CA 1
ATOM 1632 C C . GLN A 1 208 ? -7.312 27.734 6.844 1 95.75 208 GLN A C 1
ATOM 1634 O O . GLN A 1 208 ? -7.594 26.766 7.535 1 95.75 208 GLN A O 1
ATOM 1639 N N . ILE A 1 209 ? -6.27 27.75 6.074 1 96.88 209 ILE A N 1
ATOM 1640 C CA . ILE A 1 209 ? -5.43 26.578 5.891 1 96.88 209 ILE A CA 1
ATOM 1641 C C . ILE A 1 209 ? -4.723 26.234 7.203 1 96.88 209 ILE A C 1
ATOM 1643 O O . ILE A 1 209 ? -4.352 27.125 7.965 1 96.88 209 ILE A O 1
ATOM 1647 N N . SER A 1 210 ? -4.668 24.969 7.52 1 97.44 210 SER A N 1
ATOM 1648 C CA . SER A 1 210 ? -3.932 24.484 8.68 1 97.44 210 SER A CA 1
ATOM 1649 C C . SER A 1 210 ? -2.484 24.172 8.328 1 97.44 210 SER A C 1
ATOM 1651 O O . SER A 1 210 ? -2.223 23.422 7.375 1 97.44 210 SER A O 1
ATOM 1653 N N . ILE A 1 211 ? -1.538 24.719 9.016 1 98.56 211 ILE A N 1
ATOM 1654 C CA . ILE A 1 211 ? -0.118 24.438 8.836 1 98.56 211 ILE A CA 1
ATOM 1655 C C . ILE A 1 211 ? 0.449 23.797 10.102 1 98.56 211 ILE A C 1
ATOM 1657 O O . ILE A 1 211 ? 0.42 24.406 11.172 1 98.56 211 ILE A O 1
ATOM 1661 N N . GLN A 1 212 ? 0.969 22.594 9.906 1 98.44 212 GLN A N 1
ATOM 1662 C CA . GLN A 1 212 ? 1.473 21.797 11.016 1 98.44 212 GLN A CA 1
ATOM 1663 C C . GLN A 1 212 ? 2.996 21.703 10.977 1 98.44 212 GLN A C 1
ATOM 1665 O O . GLN A 1 212 ? 3.611 21.906 9.93 1 98.44 212 GLN A O 1
ATOM 1670 N N . TYR A 1 213 ? 3.455 21.453 12.195 1 98.31 213 TYR A N 1
ATOM 1671 C CA . TYR A 1 213 ? 4.883 21.172 12.297 1 98.31 213 TYR A CA 1
ATOM 1672 C C . TYR A 1 213 ? 5.133 19.688 12.555 1 98.31 213 TYR A C 1
ATOM 1674 O O . TYR A 1 213 ? 4.488 19.078 13.414 1 98.31 213 TYR A O 1
ATOM 1682 N N . GLY A 1 214 ? 6.031 19.062 11.703 1 96.5 214 GLY A N 1
ATOM 1683 C CA . GLY A 1 214 ? 6.34 17.641 11.82 1 96.5 214 GLY A CA 1
ATOM 1684 C C . GLY A 1 214 ? 7.824 17.375 11.984 1 96.5 214 GLY A C 1
ATOM 1685 O O . GLY A 1 214 ? 8.406 16.594 11.219 1 96.5 214 GLY A O 1
ATOM 1686 N N . GLY A 1 215 ? 8.516 17.969 12.961 1 94.38 215 GLY A N 1
ATOM 1687 C CA . GLY A 1 215 ? 9.922 17.703 13.227 1 94.38 215 GLY A CA 1
ATOM 1688 C C . GLY A 1 215 ? 10.211 17.375 14.68 1 94.38 215 GLY A C 1
ATOM 1689 O O . GLY A 1 215 ? 10.406 18.281 15.492 1 94.38 215 GLY A O 1
ATOM 1690 N N . SER A 1 216 ? 10.273 16.078 15.016 1 94.56 216 SER A N 1
ATOM 1691 C CA . SER A 1 216 ? 10.711 15.586 16.312 1 94.56 216 SER A CA 1
ATOM 1692 C C . SER A 1 216 ? 9.867 16.188 17.438 1 94.56 216 SER A C 1
ATOM 1694 O O . SER A 1 216 ? 10.414 16.703 18.422 1 94.56 216 SER A O 1
ATOM 1696 N N . ILE A 1 217 ? 8.602 16.141 17.312 1 97.12 217 ILE A N 1
ATOM 1697 C CA . ILE A 1 217 ? 7.668 16.547 18.359 1 97.12 217 ILE A CA 1
ATOM 1698 C C . ILE A 1 217 ? 7.684 15.531 19.5 1 97.12 217 ILE A C 1
ATOM 1700 O O . ILE A 1 217 ? 7.656 14.32 19.25 1 97.12 217 ILE A O 1
ATOM 1704 N N . THR A 1 218 ? 7.809 16 20.688 1 96.44 218 THR A N 1
ATOM 1705 C CA . THR A 1 218 ? 7.793 15.18 21.891 1 96.44 218 THR A CA 1
ATOM 1706 C C . THR A 1 218 ? 6.859 15.773 22.938 1 96.44 218 THR A C 1
ATOM 1708 O O . THR A 1 218 ? 6.301 16.859 22.75 1 96.44 218 THR A O 1
ATOM 1711 N N . THR A 1 219 ? 6.695 15.008 24.047 1 96.94 219 THR A N 1
ATOM 1712 C CA . THR A 1 219 ? 5.906 15.492 25.172 1 96.94 219 THR A CA 1
ATOM 1713 C C . THR A 1 219 ? 6.543 16.734 25.781 1 96.94 219 THR A C 1
ATOM 1715 O O . THR A 1 219 ? 5.848 17.594 26.328 1 96.94 219 THR A O 1
ATOM 1718 N N . ASP A 1 220 ? 7.82 16.875 25.562 1 96 220 ASP A N 1
ATOM 1719 C CA . ASP A 1 220 ? 8.562 17.938 26.234 1 96 220 ASP A CA 1
ATOM 1720 C C . ASP A 1 220 ? 8.508 19.234 25.438 1 96 220 ASP A C 1
ATOM 1722 O O . ASP A 1 220 ? 8.664 20.312 26 1 96 220 ASP A O 1
ATOM 1726 N N . ASN A 1 221 ? 8.266 19.141 24.125 1 96.44 221 ASN A N 1
ATOM 1727 C CA . ASN A 1 221 ? 8.43 20.359 23.344 1 96.44 221 ASN A CA 1
ATOM 1728 C C . ASN A 1 221 ? 7.125 20.766 22.656 1 96.44 221 ASN A C 1
ATOM 1730 O O . ASN A 1 221 ? 7.027 21.859 22.109 1 96.44 221 ASN A O 1
ATOM 1734 N N . VAL A 1 222 ? 6.059 19.953 22.75 1 97.5 222 VAL A N 1
ATOM 1735 C CA . VAL A 1 222 ? 4.84 20.172 21.969 1 97.5 222 VAL A CA 1
ATOM 1736 C C . VAL A 1 222 ? 4.223 21.516 22.328 1 97.5 222 VAL A C 1
ATOM 1738 O O . VAL A 1 222 ? 3.762 22.25 21.438 1 97.5 222 VAL A O 1
ATOM 1741 N N . LEU A 1 223 ? 4.23 21.891 23.562 1 97.06 223 LEU A N 1
ATOM 1742 C CA . LEU A 1 223 ? 3.57 23.125 24 1 97.06 223 LEU A CA 1
ATOM 1743 C C . LEU A 1 223 ? 4.273 24.344 23.422 1 97.06 223 LEU A C 1
ATOM 1745 O O . LEU A 1 223 ? 3.625 25.344 23.094 1 97.06 223 LEU A O 1
ATOM 1749 N N . GLU A 1 224 ? 5.59 24.266 23.312 1 96.75 224 GLU A N 1
ATOM 1750 C CA . GLU A 1 224 ? 6.348 25.375 22.75 1 96.75 224 GLU A CA 1
ATOM 1751 C C . GLU A 1 224 ? 5.988 25.625 21.297 1 96.75 224 GLU A C 1
ATOM 1753 O O . GLU A 1 224 ? 6.008 26.766 20.828 1 96.75 224 GLU A O 1
ATOM 1758 N N . PHE A 1 225 ? 5.645 24.578 20.609 1 97.19 225 PHE A N 1
ATOM 1759 C CA . PHE A 1 225 ? 5.316 24.703 19.188 1 97.19 225 PHE A CA 1
ATOM 1760 C C . PHE A 1 225 ? 3.875 25.172 19.016 1 97.19 225 PHE A C 1
ATOM 1762 O O . PHE A 1 225 ? 3.611 26.125 18.281 1 97.19 225 PHE A O 1
ATOM 1769 N N . ILE A 1 226 ? 2.906 24.594 19.766 1 96.06 226 ILE A N 1
ATOM 1770 C CA . ILE A 1 226 ? 1.497 24.828 19.469 1 96.06 226 ILE A CA 1
ATOM 1771 C C . ILE A 1 226 ? 1.071 26.188 20.031 1 96.06 226 ILE A C 1
ATOM 1773 O O . ILE A 1 226 ? -0.026 26.672 19.734 1 96.06 226 ILE A O 1
ATOM 1777 N N . THR A 1 227 ? 1.97 26.844 20.766 1 95.44 227 THR A N 1
ATOM 1778 C CA . THR A 1 227 ? 1.668 28.172 21.281 1 95.44 227 THR A CA 1
ATOM 1779 C C . THR A 1 227 ? 2.059 29.25 20.266 1 95.44 227 THR A C 1
ATOM 1781 O O . THR A 1 227 ? 1.692 30.406 20.422 1 95.44 227 THR A O 1
ATOM 1784 N N . GLN A 1 228 ? 2.828 28.844 19.25 1 95.81 228 GLN A N 1
ATOM 1785 C CA . GLN A 1 228 ? 3.176 29.781 18.188 1 95.81 228 GLN A CA 1
ATOM 1786 C C . GLN A 1 228 ? 1.958 30.109 17.328 1 95.81 228 GLN A C 1
ATOM 1788 O O . GLN A 1 228 ? 1.149 29.234 17.031 1 95.81 228 GLN A O 1
ATOM 1793 N N . LYS A 1 229 ? 1.817 31.312 16.906 1 95.44 229 LYS A N 1
ATOM 1794 C CA . LYS A 1 229 ? 0.626 31.875 16.266 1 95.44 229 LYS A CA 1
ATOM 1795 C C . LYS A 1 229 ? 0.265 31.109 15 1 95.44 229 LYS A C 1
ATOM 1797 O O . LYS A 1 229 ? -0.912 30.859 14.734 1 95.44 229 LYS A O 1
ATOM 1802 N N . ASP A 1 230 ? 1.287 30.734 14.18 1 97.44 230 ASP A N 1
ATOM 1803 C CA . ASP A 1 230 ? 0.999 30.188 12.859 1 97.44 230 ASP A CA 1
ATOM 1804 C C . ASP A 1 230 ? 1.163 28.672 12.844 1 97.44 230 ASP A C 1
ATOM 1806 O O . ASP A 1 230 ? 1.125 28.031 11.789 1 97.44 230 ASP A O 1
ATOM 1810 N N . ILE A 1 231 ? 1.396 28.062 14 1 97.5 231 ILE A N 1
ATOM 1811 C CA . ILE A 1 231 ? 1.45 26.609 14.086 1 97.5 231 ILE A CA 1
ATOM 1812 C C . ILE A 1 231 ? 0.09 26.062 14.523 1 97.5 231 ILE A C 1
ATOM 1814 O O . ILE A 1 231 ? -0.294 26.203 15.688 1 97.5 231 ILE A O 1
ATOM 1818 N N . ASP A 1 232 ? -0.585 25.438 13.578 1 97.62 232 ASP A N 1
ATOM 1819 C CA . ASP A 1 232 ? -1.981 25.047 13.766 1 97.62 232 ASP A CA 1
ATOM 1820 C C . ASP A 1 232 ? -2.1 23.594 14.203 1 97.62 232 ASP A C 1
ATOM 1822 O O . ASP A 1 232 ? -3.201 23.047 14.258 1 97.62 232 ASP A O 1
ATOM 1826 N N . GLY A 1 233 ? -0.958 22.953 14.438 1 97.81 233 GLY A N 1
ATOM 1827 C CA . GLY A 1 233 ? -0.957 21.547 14.828 1 97.81 233 GLY A CA 1
ATOM 1828 C C . GLY A 1 233 ? 0.402 20.891 14.688 1 97.81 233 GLY A C 1
ATOM 1829 O O . GLY A 1 233 ? 1.398 21.562 14.414 1 97.81 233 GLY A O 1
ATOM 1830 N N . VAL A 1 234 ? 0.387 19.594 14.945 1 98.44 234 VAL A N 1
ATOM 1831 C CA . VAL A 1 234 ? 1.649 18.859 14.883 1 98.44 234 VAL A CA 1
ATOM 1832 C C . VAL A 1 234 ? 1.438 17.516 14.195 1 98.44 234 VAL A C 1
ATOM 1834 O O . VAL A 1 234 ? 0.362 16.922 14.289 1 98.44 234 VAL A O 1
ATOM 1837 N N . LEU A 1 235 ? 2.387 17.141 13.398 1 98.44 235 LEU A N 1
ATOM 1838 C CA . LEU A 1 235 ? 2.527 15.789 12.859 1 98.44 235 LEU A CA 1
ATOM 1839 C C . LEU A 1 235 ? 3.578 15 13.633 1 98.44 235 LEU A C 1
ATOM 1841 O O . LEU A 1 235 ? 4.777 15.266 13.508 1 98.44 235 LEU A O 1
ATOM 1845 N N . VAL A 1 236 ? 3.109 14.023 14.398 1 98.19 236 VAL A N 1
ATOM 1846 C CA . VAL A 1 236 ? 3.949 13.336 15.375 1 98.19 236 VAL A CA 1
ATOM 1847 C C . VAL A 1 236 ? 4.391 11.992 14.82 1 98.19 236 VAL A C 1
ATOM 1849 O O . VAL A 1 236 ? 3.559 11.164 14.43 1 98.19 236 VAL A O 1
ATOM 1852 N N . GLY A 1 237 ? 5.68 11.75 14.812 1 96.31 237 GLY A N 1
ATOM 1853 C CA . GLY A 1 237 ? 6.219 10.484 14.328 1 96.31 237 GLY A CA 1
ATOM 1854 C C . GLY A 1 237 ? 6.586 9.523 15.438 1 96.31 237 GLY A C 1
ATOM 1855 O O . GLY A 1 237 ? 5.711 8.938 16.078 1 96.31 237 GLY A O 1
ATOM 1856 N N . SER A 1 238 ? 7.867 9.484 15.781 1 94.94 238 SER A N 1
ATOM 1857 C CA . SER A 1 238 ? 8.422 8.492 16.703 1 94.94 238 SER A CA 1
ATOM 1858 C C . SER A 1 238 ? 7.77 8.594 18.078 1 94.94 238 SER A C 1
ATOM 1860 O O . SER A 1 238 ? 7.535 7.574 18.734 1 94.94 238 SER A O 1
ATOM 1862 N N . ALA A 1 239 ? 7.512 9.711 18.547 1 95.81 239 ALA A N 1
ATOM 1863 C CA . ALA A 1 239 ? 6.945 9.906 19.875 1 95.81 239 ALA A CA 1
ATOM 1864 C C . ALA A 1 239 ? 5.582 9.234 20 1 95.81 239 ALA A C 1
ATOM 1866 O O . ALA A 1 239 ? 5.168 8.844 21.094 1 95.81 239 ALA A O 1
ATOM 1867 N N . SER A 1 240 ? 4.867 9.102 18.875 1 97.31 240 SER A N 1
ATOM 1868 C CA . SER A 1 240 ? 3.51 8.57 18.922 1 97.31 240 SER A CA 1
ATOM 1869 C C . SER A 1 240 ? 3.512 7.047 18.906 1 97.31 240 SER A C 1
ATOM 1871 O O . SER A 1 240 ? 2.473 6.418 19.109 1 97.31 240 SER A O 1
ATOM 1873 N N . LEU A 1 241 ? 4.676 6.395 18.734 1 97.12 241 LEU A N 1
ATOM 1874 C CA . LEU A 1 241 ? 4.762 4.938 18.703 1 97.12 241 LEU A CA 1
ATOM 1875 C C . LEU A 1 241 ? 4.504 4.352 20.078 1 97.12 241 LEU A C 1
ATOM 1877 O O . LEU A 1 241 ? 4.062 3.207 20.203 1 97.12 241 LEU A O 1
ATOM 1881 N N . ASP A 1 242 ? 4.938 5.098 21.078 1 97.12 242 ASP A N 1
ATOM 1882 C CA . ASP A 1 242 ? 4.418 4.848 22.422 1 97.12 242 ASP A CA 1
ATOM 1883 C C . ASP A 1 242 ? 3.107 5.594 22.656 1 97.12 242 ASP A C 1
ATOM 1885 O O . ASP A 1 242 ? 3.098 6.82 22.781 1 97.12 242 ASP A O 1
ATOM 1889 N N . ILE A 1 243 ? 2.057 4.824 22.75 1 97.56 243 ILE A N 1
ATOM 1890 C CA . ILE A 1 243 ? 0.716 5.395 22.766 1 97.56 243 ILE A CA 1
ATOM 1891 C C . ILE A 1 243 ? 0.554 6.297 24 1 97.56 243 ILE A C 1
ATOM 1893 O O . ILE A 1 243 ? -0.219 7.258 23.969 1 97.56 243 ILE A O 1
ATOM 1897 N N . ARG A 1 244 ? 1.262 6.016 25.141 1 97.19 244 ARG A N 1
ATOM 1898 C CA . ARG A 1 244 ? 1.202 6.852 26.328 1 97.19 244 ARG A CA 1
ATOM 1899 C C . ARG A 1 244 ? 1.703 8.266 26.031 1 97.19 244 ARG A C 1
ATOM 1901 O O . ARG A 1 244 ? 1.172 9.242 26.562 1 97.19 244 ARG A O 1
ATOM 1908 N N . ASN A 1 245 ? 2.75 8.367 25.188 1 98.19 245 ASN A N 1
ATOM 1909 C CA . ASN A 1 245 ? 3.275 9.664 24.781 1 98.19 245 ASN A CA 1
ATOM 1910 C C . ASN A 1 245 ? 2.275 10.43 23.922 1 98.19 245 ASN A C 1
ATOM 1912 O O . ASN A 1 245 ? 2.115 11.641 24.078 1 98.19 245 ASN A O 1
ATOM 1916 N N . LEU A 1 246 ? 1.657 9.734 22.984 1 98.12 246 LEU A N 1
ATOM 1917 C CA . LEU A 1 246 ? 0.654 10.375 22.156 1 98.12 246 LEU A CA 1
ATOM 1918 C C . LEU A 1 246 ? -0.49 10.93 23 1 98.12 246 LEU A C 1
ATOM 1920 O O . LEU A 1 246 ? -0.916 12.07 22.812 1 98.12 246 LEU A O 1
ATOM 1924 N N . ILE A 1 247 ? -0.941 10.117 23.938 1 97.38 247 ILE A N 1
ATOM 1925 C CA . ILE A 1 247 ? -2.02 10.523 24.844 1 97.38 247 ILE A CA 1
ATOM 1926 C C . ILE A 1 247 ? -1.591 11.758 25.625 1 97.38 247 ILE A C 1
ATOM 1928 O O . ILE A 1 247 ? -2.361 12.711 25.781 1 97.38 247 ILE A O 1
ATOM 1932 N N . LYS A 1 248 ? -0.385 11.75 26.094 1 97.56 248 LYS A N 1
ATOM 1933 C CA . LYS A 1 248 ? 0.141 12.883 26.844 1 97.56 248 LYS A CA 1
ATOM 1934 C C . LYS A 1 248 ? 0.198 14.141 25.984 1 97.56 248 LYS A C 1
ATOM 1936 O O . LYS A 1 248 ? -0.15 15.234 26.438 1 97.56 248 LYS A O 1
ATOM 1941 N N . ILE A 1 249 ? 0.62 14.008 24.781 1 97.75 249 ILE A N 1
ATOM 1942 C CA . ILE A 1 249 ? 0.693 15.125 23.844 1 97.75 249 ILE A CA 1
ATOM 1943 C C . ILE A 1 249 ? -0.702 15.711 23.625 1 97.75 249 ILE A C 1
ATOM 1945 O O . ILE A 1 249 ? -0.889 16.922 23.672 1 97.75 249 ILE A O 1
ATOM 1949 N N . ILE A 1 250 ? -1.663 14.852 23.422 1 97.12 250 ILE A N 1
ATOM 1950 C CA . ILE A 1 250 ? -3.041 15.266 23.188 1 97.12 250 ILE A CA 1
ATOM 1951 C C . ILE A 1 250 ? -3.586 15.977 24.422 1 97.12 250 ILE A C 1
ATOM 1953 O O . ILE A 1 250 ? -4.195 17.047 24.312 1 97.12 250 ILE A O 1
ATOM 1957 N N . ASN A 1 251 ? -3.301 15.406 25.578 1 95.69 251 ASN A N 1
ATOM 1958 C CA . ASN A 1 251 ? -3.795 15.977 26.828 1 95.69 251 ASN A CA 1
ATOM 1959 C C . ASN A 1 251 ? -3.152 17.328 27.109 1 95.69 251 ASN A C 1
ATOM 1961 O O . ASN A 1 251 ? -3.832 18.266 27.531 1 95.69 251 ASN A O 1
ATOM 1965 N N . LEU A 1 252 ? -1.882 17.438 26.938 1 94.88 252 LEU A N 1
ATOM 1966 C CA . LEU A 1 252 ? -1.188 18.703 27.125 1 94.88 252 LEU A CA 1
ATOM 1967 C C . LEU A 1 252 ? -1.768 19.781 26.203 1 94.88 252 LEU A C 1
ATOM 1969 O O . LEU A 1 252 ? -2.016 20.906 26.641 1 94.88 252 LEU A O 1
ATOM 1973 N N . SER A 1 253 ? -1.968 19.406 24.984 1 94.75 253 SER A N 1
ATOM 1974 C CA . SER A 1 253 ? -2.512 20.328 24 1 94.75 253 SER A CA 1
ATOM 1975 C C . SER A 1 253 ? -3.941 20.734 24.344 1 94.75 253 SER A C 1
ATOM 1977 O O . SER A 1 253 ? -4.309 21.906 24.219 1 94.75 253 SER A O 1
ATOM 1979 N N . SER A 1 254 ? -4.711 19.781 24.812 1 92.25 254 SER A N 1
ATOM 1980 C CA . SER A 1 254 ? -6.098 20.031 25.188 1 92.25 254 SER A CA 1
ATOM 1981 C C . SER A 1 254 ? -6.188 20.984 26.375 1 92.25 254 SER A C 1
ATOM 1983 O O . SER A 1 254 ? -7.039 21.875 26.406 1 92.25 254 SER A O 1
ATOM 1985 N N . ASN A 1 255 ? -5.332 20.766 27.281 1 91.56 255 ASN A N 1
ATOM 1986 C CA . ASN A 1 255 ? -5.324 21.609 28.484 1 91.56 255 ASN A CA 1
ATOM 1987 C C . ASN A 1 255 ? -4.938 23.047 28.156 1 91.56 255 ASN A C 1
ATOM 1989 O O . ASN A 1 255 ? -5.461 23.984 28.766 1 91.56 255 ASN A O 1
ATOM 1993 N N . LEU A 1 256 ? -4.062 23.203 27.281 1 88.81 256 LEU A N 1
ATOM 1994 C CA . LEU A 1 256 ? -3.643 24.531 26.875 1 88.81 256 LEU A CA 1
ATOM 1995 C C . LEU A 1 256 ? -4.793 25.297 26.219 1 88.81 256 LEU A C 1
ATOM 1997 O O . LEU A 1 256 ? -5.008 26.469 26.5 1 88.81 256 LEU A O 1
ATOM 2001 N N . ILE A 1 257 ? -5.449 24.641 25.328 1 84.38 257 ILE A N 1
ATOM 2002 C CA . ILE A 1 257 ? -6.535 25.266 24.594 1 84.38 257 ILE A CA 1
ATOM 2003 C C . ILE A 1 257 ? -7.672 25.625 25.531 1 84.38 257 ILE A C 1
ATOM 2005 O O . ILE A 1 257 ? -8.281 26.688 25.406 1 84.38 257 ILE A O 1
ATOM 2009 N N . LYS A 1 258 ? -8.016 24.828 26.562 1 82.25 258 LYS A N 1
ATOM 2010 C CA . LYS A 1 258 ? -9.055 25.109 27.547 1 82.25 258 LYS A CA 1
ATOM 2011 C C . LYS A 1 258 ? -8.703 26.359 28.359 1 82.25 258 LYS A C 1
ATOM 2013 O O . LYS A 1 258 ? -9.578 27.172 28.672 1 82.25 258 LYS A O 1
ATOM 2018 N N . LYS A 1 259 ? -7.508 26.516 28.641 1 79.5 259 LYS A N 1
ATOM 2019 C CA . LYS A 1 259 ? -7.066 27.656 29.438 1 79.5 259 LYS A CA 1
ATOM 2020 C C . LYS A 1 259 ? -7.129 28.953 28.641 1 79.5 259 LYS A C 1
ATOM 2022 O O . LYS A 1 259 ? -7.422 30.016 29.203 1 79.5 259 LYS A O 1
ATOM 2027 N N . THR A 1 260 ? -6.809 28.781 27.438 1 73.94 260 THR A N 1
ATOM 2028 C CA . THR A 1 260 ? -6.793 29.953 26.578 1 73.94 260 THR A CA 1
ATOM 2029 C C . THR A 1 260 ? -8.211 30.438 26.297 1 73.94 260 THR A C 1
ATOM 2031 O O . THR A 1 260 ? -8.438 31.641 26.125 1 73.94 260 THR A O 1
ATOM 2034 N N . TYR A 1 261 ? -9.234 29.484 26.328 1 66.56 261 TYR A N 1
ATOM 2035 C CA . TYR A 1 261 ? -10.602 29.859 26 1 66.56 261 TYR A CA 1
ATOM 2036 C C . TYR A 1 261 ? -11.461 29.953 27.25 1 66.56 261 TYR A C 1
ATOM 2038 O O . TYR A 1 261 ? -12.633 30.344 27.172 1 66.56 261 TYR A O 1
ATOM 2046 N N . GLN A 1 262 ? -10.953 29.672 28.422 1 56.47 262 GLN A N 1
ATOM 2047 C CA . GLN A 1 262 ? -11.617 30.047 29.656 1 56.47 262 GLN A CA 1
ATOM 2048 C C . GLN A 1 262 ? -11.266 31.484 30.062 1 56.47 262 GLN A C 1
ATOM 2050 O O . GLN A 1 262 ? -10.125 31.922 29.875 1 56.47 262 GLN A O 1
ATOM 2055 N N . MET B 1 1 ? 0.759 -36.562 -7.973 1 52.03 1 MET B N 1
ATOM 2056 C CA . MET B 1 1 ? 0.11 -35.625 -8.883 1 52.03 1 MET B CA 1
ATOM 2057 C C . MET B 1 1 ? 0.458 -34.188 -8.516 1 52.03 1 MET B C 1
ATOM 2059 O O . MET B 1 1 ? 0.621 -33.844 -7.336 1 52.03 1 MET B O 1
ATOM 2063 N N . LYS B 1 2 ? 0.827 -33.344 -9.547 1 70.19 2 LYS B N 1
ATOM 2064 C CA . LYS B 1 2 ? 1.274 -31.969 -9.25 1 70.19 2 LYS B CA 1
ATOM 2065 C C . LYS B 1 2 ? 0.095 -31.062 -8.891 1 70.19 2 LYS B C 1
ATOM 2067 O O . LYS B 1 2 ? -1.001 -31.234 -9.43 1 70.19 2 LYS B O 1
ATOM 2072 N N . ASN B 1 3 ? 0.146 -30.328 -7.91 1 87.69 3 ASN B N 1
ATOM 2073 C CA . ASN B 1 3 ? -0.855 -29.375 -7.469 1 87.69 3 ASN B CA 1
ATOM 2074 C C . ASN B 1 3 ? -1.117 -28.312 -8.531 1 87.69 3 ASN B C 1
ATOM 2076 O O . ASN B 1 3 ? -0.206 -27.922 -9.266 1 87.69 3 ASN B O 1
ATOM 2080 N N . LEU B 1 4 ? -2.4 -28.062 -8.789 1 94.88 4 LEU B N 1
ATOM 2081 C CA . LEU B 1 4 ? -2.807 -26.969 -9.656 1 94.88 4 LEU B CA 1
ATOM 2082 C C . LEU B 1 4 ? -3.131 -25.719 -8.836 1 94.88 4 LEU B C 1
ATOM 2084 O O . LEU B 1 4 ? -3.887 -25.797 -7.867 1 94.88 4 LEU B O 1
ATOM 2088 N N . SER B 1 5 ? -2.504 -24.641 -9.164 1 96.62 5 SER B N 1
ATOM 2089 C CA . SER B 1 5 ? -2.754 -23.406 -8.438 1 96.62 5 SER B CA 1
ATOM 2090 C C . SER B 1 5 ? -3.535 -22.406 -9.289 1 96.62 5 SER B C 1
ATOM 2092 O O . SER B 1 5 ? -3.193 -22.172 -10.453 1 96.62 5 SER B O 1
ATOM 2094 N N . ILE B 1 6 ? -4.586 -21.891 -8.766 1 98.25 6 ILE B N 1
ATOM 2095 C CA . ILE B 1 6 ? -5.387 -20.844 -9.391 1 98.25 6 ILE B CA 1
ATOM 2096 C C . ILE B 1 6 ? -5.355 -19.594 -8.523 1 98.25 6 ILE B C 1
ATOM 2098 O O . ILE B 1 6 ? -5.906 -19.578 -7.422 1 98.25 6 ILE B O 1
ATOM 2102 N N . ILE B 1 7 ? -4.68 -18.578 -9.023 1 98.5 7 ILE B N 1
ATOM 2103 C CA . ILE B 1 7 ? -4.539 -17.328 -8.297 1 98.5 7 ILE B CA 1
ATOM 2104 C C . ILE B 1 7 ? -5.266 -16.203 -9.047 1 98.5 7 ILE B C 1
ATOM 2106 O O . ILE B 1 7 ? -5.055 -16.016 -10.242 1 98.5 7 ILE B O 1
ATOM 2110 N N . ALA B 1 8 ? -6.129 -15.578 -8.359 1 98.75 8 ALA B N 1
ATOM 2111 C CA . ALA B 1 8 ? -6.871 -14.453 -8.938 1 98.75 8 ALA B CA 1
ATOM 2112 C C . ALA B 1 8 ? -6.285 -13.117 -8.484 1 98.75 8 ALA B C 1
ATOM 2114 O O . ALA B 1 8 ? -6.219 -12.836 -7.289 1 98.75 8 ALA B O 1
ATOM 2115 N N . ASN B 1 9 ? -5.812 -12.344 -9.43 1 98.69 9 ASN B N 1
ATOM 2116 C CA . ASN B 1 9 ? -5.344 -10.992 -9.148 1 98.69 9 ASN B CA 1
ATOM 2117 C C . ASN B 1 9 ? -6.383 -9.945 -9.539 1 98.69 9 ASN B C 1
ATOM 2119 O O . ASN B 1 9 ? -6.578 -9.664 -10.719 1 98.69 9 ASN B O 1
ATOM 2123 N N . TRP B 1 10 ? -6.945 -9.336 -8.547 1 98.69 10 TRP B N 1
ATOM 2124 C CA . TRP B 1 10 ? -8.055 -8.422 -8.797 1 98.69 10 TRP B CA 1
ATOM 2125 C C . TRP B 1 10 ? -7.547 -7.031 -9.164 1 98.69 10 TRP B C 1
ATOM 2127 O O . TRP B 1 10 ? -8.328 -6.16 -9.555 1 98.69 10 TRP B O 1
ATOM 2137 N N . LYS B 1 11 ? -6.215 -6.859 -9.062 1 98.5 11 LYS B N 1
ATOM 2138 C CA . LYS B 1 11 ? -5.621 -5.555 -9.336 1 98.5 11 LYS B CA 1
ATOM 2139 C C . LYS B 1 11 ? -6.324 -4.453 -8.547 1 98.5 11 LYS B C 1
ATOM 2141 O O . LYS B 1 11 ? -6.629 -4.633 -7.363 1 98.5 11 LYS B O 1
ATOM 2146 N N . LEU B 1 12 ? -6.441 -3.244 -9.125 1 98.75 12 LEU B N 1
ATOM 2147 C CA . LEU B 1 12 ? -7.059 -2.137 -8.398 1 98.75 12 LEU B CA 1
ATOM 2148 C C . LEU B 1 12 ? -8.547 -2.035 -8.727 1 98.75 12 LEU B C 1
ATOM 2150 O O . LEU B 1 12 ? -9 -1.017 -9.25 1 98.75 12 LEU B O 1
ATOM 2154 N N . ASN B 1 13 ? -9.258 -3.148 -8.359 1 98.75 13 ASN B N 1
ATOM 2155 C CA . ASN B 1 13 ? -10.688 -3.182 -8.68 1 98.75 13 ASN B CA 1
ATOM 2156 C C . ASN B 1 13 ? -11.516 -3.617 -7.477 1 98.75 13 ASN B C 1
ATOM 2158 O O . ASN B 1 13 ? -11.102 -4.488 -6.711 1 98.75 13 ASN B O 1
ATOM 2162 N N . GLY B 1 14 ? -12.703 -2.994 -7.398 1 98 14 GLY B N 1
ATOM 2163 C CA . GLY B 1 14 ? -13.672 -3.373 -6.383 1 98 14 GLY B CA 1
ATOM 2164 C C . GLY B 1 14 ? -13.812 -2.342 -5.277 1 98 14 GLY B C 1
ATOM 2165 O O . GLY B 1 14 ? -13.188 -1.281 -5.328 1 98 14 GLY B O 1
ATOM 2166 N N . ASN B 1 15 ? -14.672 -2.521 -4.426 1 98.38 15 ASN B N 1
ATOM 2167 C CA . ASN B 1 15 ? -14.914 -1.821 -3.168 1 98.38 15 ASN B CA 1
ATOM 2168 C C . ASN B 1 15 ? -15.414 -2.773 -2.084 1 98.38 15 ASN B C 1
ATOM 2170 O O . ASN B 1 15 ? -15.555 -3.973 -2.324 1 98.38 15 ASN B O 1
ATOM 2174 N N . LYS B 1 16 ? -15.594 -2.217 -0.914 1 97.81 16 LYS B N 1
ATOM 2175 C CA . LYS B 1 16 ? -15.977 -3.053 0.222 1 97.81 16 LYS B CA 1
ATOM 2176 C C . LYS B 1 16 ? -17.203 -3.908 -0.107 1 97.81 16 LYS B C 1
ATOM 2178 O O . LYS B 1 16 ? -17.203 -5.117 0.137 1 97.81 16 LYS B O 1
ATOM 2183 N N . ASN B 1 17 ? -18.188 -3.312 -0.664 1 97.94 17 ASN B N 1
ATOM 2184 C CA . ASN B 1 17 ? -19.438 -3.992 -0.963 1 97.94 17 ASN B CA 1
ATOM 2185 C C . ASN B 1 17 ? -19.25 -5.086 -2.012 1 97.94 17 ASN B C 1
ATOM 2187 O O . ASN B 1 17 ? -19.672 -6.227 -1.807 1 97.94 17 ASN B O 1
ATOM 2191 N N . THR B 1 18 ? -18.641 -4.766 -3.131 1 97.94 18 THR B N 1
ATOM 2192 C CA . THR B 1 18 ? -18.5 -5.719 -4.227 1 97.94 18 THR B CA 1
ATOM 2193 C C . THR B 1 18 ? -17.562 -6.855 -3.838 1 97.94 18 THR B C 1
ATOM 2195 O O . THR B 1 18 ? -17.781 -8.008 -4.215 1 97.94 18 THR B O 1
ATOM 2198 N N . ILE B 1 19 ? -16.516 -6.562 -3.098 1 98.19 19 ILE B N 1
ATOM 2199 C CA . ILE B 1 19 ? -15.578 -7.59 -2.66 1 98.19 19 ILE B CA 1
ATOM 2200 C C . ILE B 1 19 ? -16.266 -8.531 -1.671 1 98.19 19 ILE B C 1
ATOM 2202 O O . ILE B 1 19 ? -16.125 -9.75 -1.763 1 98.19 19 ILE B O 1
ATOM 2206 N N . THR B 1 20 ? -17.078 -7.961 -0.764 1 97.5 20 THR B N 1
ATOM 2207 C CA . THR B 1 20 ? -17.812 -8.773 0.196 1 97.5 20 THR B CA 1
ATOM 2208 C C . THR B 1 20 ? -18.766 -9.727 -0.52 1 97.5 20 THR B C 1
ATOM 2210 O O . THR B 1 20 ? -18.828 -10.914 -0.203 1 97.5 20 THR B O 1
ATOM 2213 N N . ASN B 1 21 ? -19.469 -9.18 -1.473 1 97.62 21 ASN B N 1
ATOM 2214 C CA . ASN B 1 21 ? -20.391 -10 -2.238 1 97.62 21 ASN B CA 1
ATOM 2215 C C . ASN B 1 21 ? -19.672 -11.094 -3.012 1 97.62 21 ASN B C 1
ATOM 2217 O O . ASN B 1 21 ? -20.156 -12.227 -3.104 1 97.62 21 ASN B O 1
ATOM 2221 N N . SER B 1 22 ? -18.547 -10.758 -3.59 1 97.75 22 SER B N 1
ATOM 2222 C CA . SER B 1 22 ? -17.734 -11.75 -4.293 1 97.75 22 SER B CA 1
ATOM 2223 C C . SER B 1 22 ? -17.297 -12.867 -3.357 1 97.75 22 SER B C 1
ATOM 2225 O O . SER B 1 22 ? -17.344 -14.039 -3.725 1 97.75 22 SER B O 1
ATOM 2227 N N . LEU B 1 23 ? -16.922 -12.492 -2.17 1 97.06 23 LEU B N 1
ATOM 2228 C CA . LEU B 1 23 ? -16.438 -13.469 -1.199 1 97.06 23 LEU B CA 1
ATOM 2229 C C . LEU B 1 23 ? -17.578 -14.391 -0.754 1 97.06 23 LEU B C 1
ATOM 2231 O O . LEU B 1 23 ? -17.359 -15.594 -0.588 1 97.06 23 LEU B O 1
ATOM 2235 N N . ILE B 1 24 ? -18.75 -13.797 -0.541 1 96.12 24 ILE B N 1
ATOM 2236 C CA . ILE B 1 24 ? -19.922 -14.586 -0.165 1 96.12 24 ILE B CA 1
ATOM 2237 C C . ILE B 1 24 ? -20.188 -15.641 -1.239 1 96.12 24 ILE B C 1
ATOM 2239 O O . ILE B 1 24 ? -20.344 -16.828 -0.933 1 96.12 24 ILE B O 1
ATOM 2243 N N . ASN B 1 25 ? -20.156 -15.203 -2.457 1 95.31 25 ASN B N 1
ATOM 2244 C CA . ASN B 1 25 ? -20.406 -16.125 -3.566 1 95.31 25 ASN B CA 1
ATOM 2245 C C . ASN B 1 25 ? -19.312 -17.172 -3.678 1 95.31 25 ASN B C 1
ATOM 2247 O O . ASN B 1 25 ? -19.594 -18.359 -3.867 1 95.31 25 ASN B O 1
ATOM 2251 N N . LEU B 1 26 ? -18.125 -16.781 -3.582 1 94.62 26 LEU B N 1
ATOM 2252 C CA . LEU B 1 26 ? -16.984 -17.672 -3.705 1 94.62 26 LEU B CA 1
ATOM 2253 C C . LEU B 1 26 ? -17.016 -18.75 -2.627 1 94.62 26 LEU B C 1
ATOM 2255 O O . LEU B 1 26 ? -16.859 -19.938 -2.926 1 94.62 26 LEU B O 1
ATOM 2259 N N . THR B 1 27 ? -17.25 -18.328 -1.396 1 92.06 27 THR B N 1
ATOM 2260 C CA . THR B 1 27 ? -17.172 -19.25 -0.263 1 92.06 27 THR B CA 1
ATOM 2261 C C . THR B 1 27 ? -18.391 -20.172 -0.228 1 92.06 27 THR B C 1
ATOM 2263 O O . THR B 1 27 ? -18.297 -21.312 0.23 1 92.06 27 THR B O 1
ATOM 2266 N N . THR B 1 28 ? -19.5 -19.703 -0.753 1 92.06 28 THR B N 1
ATOM 2267 C CA . THR B 1 28 ? -20.719 -20.5 -0.714 1 92.06 28 THR B CA 1
ATOM 2268 C C . THR B 1 28 ? -20.75 -21.484 -1.887 1 92.06 28 THR B C 1
ATOM 2270 O O . THR B 1 28 ? -21.312 -22.578 -1.774 1 92.06 28 THR B O 1
ATOM 2273 N N . GLN B 1 29 ? -20.125 -21.109 -2.932 1 91.56 29 GLN B N 1
ATOM 2274 C CA . GLN B 1 29 ? -20.25 -21.922 -4.137 1 91.56 29 GLN B CA 1
ATOM 2275 C C . GLN B 1 29 ? -19.094 -22.891 -4.281 1 91.56 29 GLN B C 1
ATOM 2277 O O . GLN B 1 29 ? -19.188 -23.875 -5.023 1 91.56 29 GLN B O 1
ATOM 2282 N N . LEU B 1 30 ? -18.016 -22.531 -3.754 1 89.06 30 LEU B N 1
ATOM 2283 C CA . LEU B 1 30 ? -16.859 -23.438 -3.824 1 89.06 30 LEU B CA 1
ATOM 2284 C C . LEU B 1 30 ? -16.906 -24.469 -2.701 1 89.06 30 LEU B C 1
ATOM 2286 O O . LEU B 1 30 ? -16.453 -24.188 -1.59 1 89.06 30 LEU B O 1
ATOM 2290 N N . THR B 1 31 ? -17.672 -25.547 -3.053 1 81 31 THR B N 1
ATOM 2291 C CA . THR B 1 31 ? -17.781 -26.672 -2.119 1 81 31 THR B CA 1
ATOM 2292 C C . THR B 1 31 ? -17.078 -27.906 -2.676 1 81 31 THR B C 1
ATOM 2294 O O . THR B 1 31 ? -17.062 -28.125 -3.889 1 81 31 THR B O 1
ATOM 2297 N N . ASN B 1 32 ? -16.234 -28.547 -1.972 1 82.81 32 ASN B N 1
ATOM 2298 C CA . ASN B 1 32 ? -15.641 -29.844 -2.33 1 82.81 32 ASN B CA 1
ATOM 2299 C C . ASN B 1 32 ? -14.5 -29.672 -3.324 1 82.81 32 ASN B C 1
ATOM 2301 O O . ASN B 1 32 ? -14.461 -30.344 -4.355 1 82.81 32 ASN B O 1
ATOM 2305 N N . ILE B 1 33 ? -13.742 -28.703 -3.211 1 88.81 33 ILE B N 1
ATOM 2306 C CA . ILE B 1 33 ? -12.555 -28.5 -4.035 1 88.81 33 ILE B CA 1
ATOM 2307 C C . ILE B 1 33 ? -11.492 -29.547 -3.674 1 88.81 33 ILE B C 1
ATOM 2309 O O . ILE B 1 33 ? -11.133 -29.688 -2.504 1 88.81 33 ILE B O 1
ATOM 2313 N N . PRO B 1 34 ? -11.086 -30.25 -4.742 1 88.62 34 PRO B N 1
ATOM 2314 C CA . PRO B 1 34 ? -10.039 -31.234 -4.465 1 88.62 34 PRO B CA 1
ATOM 2315 C C . PRO B 1 34 ? -8.82 -30.625 -3.773 1 88.62 34 PRO B C 1
ATOM 2317 O O . PRO B 1 34 ? -8.477 -29.469 -4.027 1 88.62 34 PRO B O 1
ATOM 2320 N N . GLN B 1 35 ? -8.141 -31.422 -2.984 1 85.62 35 GLN B N 1
ATOM 2321 C CA . GLN B 1 35 ? -7.008 -30.953 -2.186 1 85.62 35 GLN B CA 1
ATOM 2322 C C . GLN B 1 35 ? -5.844 -30.531 -3.074 1 85.62 35 GLN B C 1
ATOM 2324 O O . GLN B 1 35 ? -4.984 -29.75 -2.65 1 85.62 35 GLN B O 1
ATOM 2329 N N . TYR B 1 36 ? -5.848 -31 -4.324 1 88.75 36 TYR B N 1
ATOM 2330 C CA . TYR B 1 36 ? -4.723 -30.75 -5.215 1 88.75 36 TYR B CA 1
ATOM 2331 C C . TYR B 1 36 ? -4.898 -29.422 -5.957 1 88.75 36 TYR B C 1
ATOM 2333 O O . TYR B 1 36 ? -4.039 -29.031 -6.746 1 88.75 36 TYR B O 1
ATOM 2341 N N . ILE B 1 37 ? -5.992 -28.766 -5.668 1 93.5 37 ILE B N 1
ATOM 2342 C CA . ILE B 1 37 ? -6.219 -27.438 -6.234 1 93.5 37 ILE B CA 1
ATOM 2343 C C . ILE B 1 37 ? -6.012 -26.375 -5.16 1 93.5 37 ILE B C 1
ATOM 2345 O O . ILE B 1 37 ? -6.676 -26.391 -4.121 1 93.5 37 ILE B O 1
ATOM 2349 N N . LYS B 1 38 ? -5.09 -25.547 -5.395 1 95.19 38 LYS B N 1
ATOM 2350 C CA . LYS B 1 38 ? -4.824 -24.422 -4.5 1 95.19 38 LYS B CA 1
ATOM 2351 C C . LYS B 1 38 ? -5.398 -23.125 -5.066 1 95.19 38 LYS B C 1
ATOM 2353 O O . LYS B 1 38 ? -5.129 -22.781 -6.219 1 95.19 38 LYS B O 1
ATOM 2358 N N . ILE B 1 39 ? -6.207 -22.484 -4.328 1 97.25 39 ILE B N 1
ATOM 2359 C CA . ILE B 1 39 ? -6.867 -21.25 -4.742 1 97.25 39 ILE B CA 1
ATOM 2360 C C . ILE B 1 39 ? -6.391 -20.094 -3.867 1 97.25 39 ILE B C 1
ATOM 2362 O O . ILE B 1 39 ? -6.312 -20.219 -2.645 1 97.25 39 ILE B O 1
ATOM 2366 N N . ALA B 1 40 ? -6.008 -19.031 -4.48 1 98 40 ALA B N 1
ATOM 2367 C CA . ALA B 1 40 ? -5.684 -17.812 -3.74 1 98 40 ALA B CA 1
ATOM 2368 C C . ALA B 1 40 ? -6.246 -16.578 -4.441 1 98 40 ALA B C 1
ATOM 2370 O O . ALA B 1 40 ? -6.441 -16.578 -5.66 1 98 40 ALA B O 1
ATOM 2371 N N . ILE B 1 41 ? -6.547 -15.609 -3.691 1 98.44 41 ILE B N 1
ATOM 2372 C CA . ILE B 1 41 ? -7.047 -14.352 -4.246 1 98.44 41 ILE B CA 1
ATOM 2373 C C . ILE B 1 41 ? -6.176 -13.195 -3.762 1 98.44 41 ILE B C 1
ATOM 2375 O O . ILE B 1 41 ? -5.742 -13.172 -2.607 1 98.44 41 ILE B O 1
ATOM 2379 N N . ALA B 1 42 ? -5.84 -12.32 -4.656 1 98.81 42 ALA B N 1
ATOM 2380 C CA . ALA B 1 42 ? -5.113 -11.086 -4.379 1 98.81 42 ALA B CA 1
ATOM 2381 C C . ALA B 1 42 ? -6.02 -9.867 -4.535 1 98.81 42 ALA B C 1
ATOM 2383 O O . ALA B 1 42 ? -6.07 -9.258 -5.605 1 98.81 42 ALA B O 1
ATOM 2384 N N . PRO B 1 43 ? -6.727 -9.508 -3.461 1 98.81 43 PRO B N 1
ATOM 2385 C CA . PRO B 1 43 ? -7.516 -8.273 -3.518 1 98.81 43 PRO B CA 1
ATOM 2386 C C . PRO B 1 43 ? -6.648 -7.02 -3.475 1 98.81 43 PRO B C 1
ATOM 2388 O O . PRO B 1 43 ? -5.445 -7.102 -3.217 1 98.81 43 PRO B O 1
ATOM 2391 N N . PRO B 1 44 ? -7.258 -5.844 -3.789 1 98.81 44 PRO B N 1
ATOM 2392 C CA . PRO B 1 44 ? -6.5 -4.629 -3.484 1 98.81 44 PRO B CA 1
ATOM 2393 C C . PRO B 1 44 ? -5.965 -4.609 -2.055 1 98.81 44 PRO B C 1
ATOM 2395 O O . PRO B 1 44 ? -6.648 -5.062 -1.13 1 98.81 44 PRO B O 1
ATOM 2398 N N . ILE B 1 45 ? -4.77 -4.094 -1.864 1 98.56 45 ILE B N 1
ATOM 2399 C CA . ILE B 1 45 ? -3.986 -4.191 -0.638 1 98.56 45 ILE B CA 1
ATOM 2400 C C . ILE B 1 45 ? -4.816 -3.699 0.546 1 98.56 45 ILE B C 1
ATOM 2402 O O . ILE B 1 45 ? -4.77 -4.281 1.631 1 98.56 45 ILE B O 1
ATOM 2406 N N . LEU B 1 46 ? -5.633 -2.725 0.332 1 98.62 46 LEU B N 1
ATOM 2407 C CA . LEU B 1 46 ? -6.387 -2.084 1.403 1 98.62 46 LEU B CA 1
ATOM 2408 C C . LEU B 1 46 ? -7.434 -3.033 1.976 1 98.62 46 LEU B C 1
ATOM 2410 O O . LEU B 1 46 ? -7.883 -2.857 3.109 1 98.62 46 LEU B O 1
ATOM 2414 N N . TYR B 1 47 ? -7.793 -4.062 1.248 1 98.75 47 TYR B N 1
ATOM 2415 C CA . TYR B 1 47 ? -8.914 -4.906 1.66 1 98.75 47 TYR B CA 1
ATOM 2416 C C . TYR B 1 47 ? -8.422 -6.25 2.184 1 98.75 47 TYR B C 1
ATOM 2418 O O . TYR B 1 47 ? -9.219 -7.145 2.461 1 98.75 47 TYR B O 1
ATOM 2426 N N . ILE B 1 48 ? -7.113 -6.406 2.334 1 98.75 48 ILE B N 1
ATOM 2427 C CA . ILE B 1 48 ? -6.539 -7.68 2.756 1 98.75 48 ILE B CA 1
ATOM 2428 C C . ILE B 1 48 ? -7.129 -8.094 4.102 1 98.75 48 ILE B C 1
ATOM 2430 O O . ILE B 1 48 ? -7.562 -9.234 4.273 1 98.75 48 ILE B O 1
ATOM 2434 N N . ASP B 1 49 ? -7.172 -7.172 5.059 1 98.38 49 ASP B N 1
ATOM 2435 C CA . ASP B 1 49 ? -7.676 -7.496 6.387 1 98.38 49 ASP B CA 1
ATOM 2436 C C . ASP B 1 49 ? -9.148 -7.887 6.332 1 98.38 49 ASP B C 1
ATOM 2438 O O . ASP B 1 49 ? -9.578 -8.828 7.016 1 98.38 49 ASP B O 1
ATOM 2442 N N . MET B 1 50 ? -9.922 -7.152 5.582 1 97.56 50 MET B N 1
ATOM 2443 C CA . MET B 1 50 ? -11.344 -7.438 5.426 1 97.56 50 MET B CA 1
ATOM 2444 C C . MET B 1 50 ? -11.562 -8.828 4.832 1 97.56 50 MET B C 1
ATOM 2446 O O . MET B 1 50 ? -12.422 -9.578 5.293 1 97.56 50 MET B O 1
ATOM 2450 N N . VAL B 1 51 ? -10.789 -9.164 3.793 1 98.12 51 VAL B N 1
ATOM 2451 C CA . VAL B 1 51 ? -10.906 -10.461 3.131 1 98.12 51 VAL B CA 1
ATOM 2452 C C . VAL B 1 51 ? -10.508 -11.57 4.098 1 98.12 51 VAL B C 1
ATOM 2454 O O . VAL B 1 51 ? -11.195 -12.594 4.199 1 98.12 51 VAL B O 1
ATOM 2457 N N . LYS B 1 52 ? -9.398 -11.344 4.82 1 97.69 52 LYS B N 1
ATOM 2458 C CA . LYS B 1 52 ? -8.953 -12.297 5.832 1 97.69 52 LYS B CA 1
ATOM 2459 C C . LYS B 1 52 ? -10.062 -12.594 6.836 1 97.69 52 LYS B C 1
ATOM 2461 O O . LYS B 1 52 ? -10.352 -13.75 7.133 1 97.69 52 LYS B O 1
ATOM 2466 N N . ASN B 1 53 ? -10.688 -11.547 7.312 1 96.5 53 ASN B N 1
ATOM 2467 C CA . ASN B 1 53 ? -11.727 -11.688 8.32 1 96.5 53 ASN B CA 1
ATOM 2468 C C . ASN B 1 53 ? -12.945 -12.438 7.773 1 96.5 53 ASN B C 1
ATOM 2470 O O . ASN B 1 53 ? -13.555 -13.242 8.477 1 96.5 53 ASN B O 1
ATOM 2474 N N . HIS B 1 54 ? -13.258 -12.109 6.551 1 95.75 54 HIS B N 1
ATOM 2475 C CA . HIS B 1 54 ? -14.359 -12.82 5.914 1 95.75 54 HIS B CA 1
ATOM 2476 C C . HIS B 1 54 ? -14.07 -14.312 5.809 1 95.75 54 HIS B C 1
ATOM 2478 O O . HIS B 1 54 ? -14.906 -15.141 6.172 1 95.75 54 HIS B O 1
ATOM 2484 N N . LEU B 1 55 ? -12.906 -14.68 5.305 1 95 55 LEU B N 1
ATOM 2485 C CA . LEU B 1 55 ? -12.523 -16.078 5.133 1 95 55 LEU B CA 1
ATOM 2486 C C . LEU B 1 55 ? -12.484 -16.812 6.477 1 95 55 LEU B C 1
ATOM 2488 O O . LEU B 1 55 ? -12.93 -17.953 6.582 1 95 55 LEU B O 1
ATOM 2492 N N . THR B 1 56 ? -12.016 -16.109 7.508 1 93.5 56 THR B N 1
ATOM 2493 C CA . THR B 1 56 ? -11.945 -16.672 8.852 1 93.5 56 THR B CA 1
ATOM 2494 C C . THR B 1 56 ? -13.344 -16.922 9.414 1 93.5 56 THR B C 1
ATOM 2496 O O . THR B 1 56 ? -13.602 -17.969 10.008 1 93.5 56 THR B O 1
ATOM 2499 N N . SER B 1 57 ? -14.242 -15.969 9.242 1 91.81 57 SER B N 1
ATOM 2500 C CA . SER B 1 57 ? -15.594 -16.047 9.789 1 91.81 57 SER B CA 1
ATOM 2501 C C . SER B 1 57 ? -16.375 -17.203 9.18 1 91.81 57 SER B C 1
ATOM 2503 O O . SER B 1 57 ? -17.234 -17.797 9.828 1 91.81 57 SER B O 1
ATOM 2505 N N . TYR B 1 58 ? -16.031 -17.594 8 1 88.69 58 TYR B N 1
ATOM 2506 C CA . TYR B 1 58 ? -16.703 -18.688 7.312 1 88.69 58 TYR B CA 1
ATOM 2507 C C . TYR B 1 58 ? -15.922 -20 7.473 1 88.69 58 TYR B C 1
ATOM 2509 O O . TYR B 1 58 ? -16.25 -21 6.855 1 88.69 58 TYR B O 1
ATOM 2517 N N . ASN B 1 59 ? -14.828 -19.906 8.305 1 87.31 59 ASN B N 1
ATOM 2518 C CA . ASN B 1 59 ? -13.945 -21.062 8.516 1 87.31 59 ASN B CA 1
ATOM 2519 C C . ASN B 1 59 ? -13.508 -21.672 7.195 1 87.31 59 ASN B C 1
ATOM 2521 O O . ASN B 1 59 ? -13.477 -22.906 7.059 1 87.31 59 ASN B O 1
ATOM 2525 N N . ASN B 1 60 ? -13.328 -20.75 6.258 1 85.62 60 ASN B N 1
ATOM 2526 C CA . ASN B 1 60 ? -12.891 -21.219 4.949 1 85.62 60 ASN B CA 1
ATOM 2527 C C . ASN B 1 60 ? -11.383 -21.469 4.922 1 85.62 60 ASN B C 1
ATOM 2529 O O . ASN B 1 60 ? -10.594 -20.547 5.117 1 85.62 60 ASN B O 1
ATOM 2533 N N . LYS B 1 61 ? -11.078 -22.719 4.516 1 83.81 61 LYS B N 1
ATOM 2534 C CA . LYS B 1 61 ? -9.664 -23.094 4.473 1 83.81 61 LYS B CA 1
ATOM 2535 C C . LYS B 1 61 ? -9.227 -23.406 3.045 1 83.81 61 LYS B C 1
ATOM 2537 O O . LYS B 1 61 ? -8.07 -23.766 2.812 1 83.81 61 LYS B O 1
ATOM 2542 N N . THR B 1 62 ? -10.055 -23.141 2.195 1 88.69 62 THR B N 1
ATOM 2543 C CA . THR B 1 62 ? -9.797 -23.516 0.808 1 88.69 62 THR B CA 1
ATOM 2544 C C . THR B 1 62 ? -9.141 -22.375 0.05 1 88.69 62 THR B C 1
ATOM 2546 O O . THR B 1 62 ? -8.305 -22.594 -0.825 1 88.69 62 THR B O 1
ATOM 2549 N N . ILE B 1 63 ? -9.508 -21.188 0.434 1 95.5 63 ILE B N 1
ATOM 2550 C CA . ILE B 1 63 ? -9.023 -20.016 -0.272 1 95.5 63 ILE B CA 1
ATOM 2551 C C . ILE B 1 63 ? -7.93 -19.328 0.546 1 95.5 63 ILE B C 1
ATOM 2553 O O . ILE B 1 63 ? -8.133 -19 1.717 1 95.5 63 ILE B O 1
ATOM 2557 N N . GLU B 1 64 ? -6.793 -19.188 -0.053 1 97 64 GLU B N 1
ATOM 2558 C CA . GLU B 1 64 ? -5.668 -18.516 0.594 1 97 64 GLU B CA 1
ATOM 2559 C C . GLU B 1 64 ? -5.555 -17.062 0.147 1 97 64 GLU B C 1
ATOM 2561 O O . GLU B 1 64 ? -6.152 -16.672 -0.856 1 97 64 GLU B O 1
ATOM 2566 N N . LEU B 1 65 ? -4.812 -16.297 0.962 1 98.44 65 LEU B N 1
ATOM 2567 C CA . LEU B 1 65 ? -4.676 -14.867 0.701 1 98.44 65 LEU B CA 1
ATOM 2568 C C . LEU B 1 65 ? -3.35 -14.562 0.016 1 98.44 65 LEU B C 1
ATOM 2570 O O . LEU B 1 65 ? -2.314 -15.125 0.38 1 98.44 65 LEU B O 1
ATOM 2574 N N . CYS B 1 66 ? -3.428 -13.68 -0.987 1 98.88 66 CYS B N 1
ATOM 2575 C CA . CYS B 1 66 ? -2.273 -13.234 -1.763 1 98.88 66 CYS B CA 1
ATOM 2576 C C . CYS B 1 66 ? -2.168 -11.719 -1.767 1 98.88 66 CYS B C 1
AT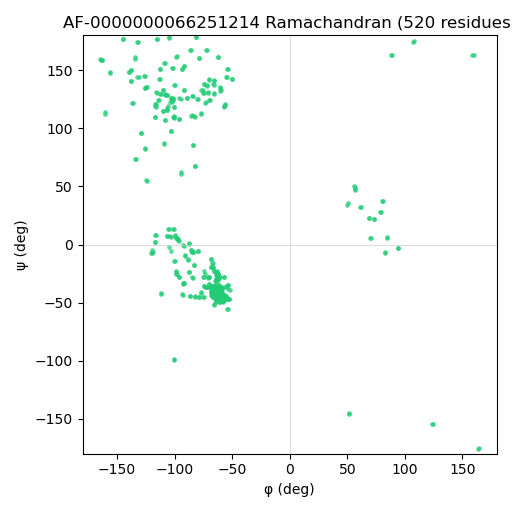OM 2578 O O . CYS B 1 66 ? -3.176 -11.023 -1.906 1 98.88 66 CYS B O 1
ATOM 2580 N N . SER B 1 67 ? -0.992 -11.195 -1.553 1 98.94 67 SER B N 1
ATOM 2581 C CA . SER B 1 67 ? -0.761 -9.758 -1.632 1 98.94 67 SER B CA 1
ATOM 2582 C C . SER B 1 67 ? -0.289 -9.352 -3.023 1 98.94 67 SER B C 1
ATOM 2584 O O . SER B 1 67 ? 0.469 -10.078 -3.666 1 98.94 67 SER B O 1
ATOM 2586 N N . GLN B 1 68 ? -0.598 -8.148 -3.398 1 98.94 68 GLN B N 1
ATOM 2587 C CA . GLN B 1 68 ? -0.24 -7.637 -4.719 1 98.94 68 GLN B CA 1
ATOM 2588 C C . GLN B 1 68 ? 1.115 -6.938 -4.688 1 98.94 68 GLN B C 1
ATOM 2590 O O . GLN B 1 68 ? 1.635 -6.531 -5.727 1 98.94 68 GLN B O 1
ATOM 2595 N N . ASN B 1 69 ? 1.619 -6.746 -3.5 1 98.62 69 ASN B N 1
ATOM 2596 C CA . ASN B 1 69 ? 2.85 -5.977 -3.354 1 98.62 69 ASN B CA 1
ATOM 2597 C C . ASN B 1 69 ? 3.498 -6.207 -1.991 1 98.62 69 ASN B C 1
ATOM 2599 O O . ASN B 1 69 ? 2.854 -6.715 -1.071 1 98.62 69 ASN B O 1
ATOM 2603 N N . VAL B 1 70 ? 4.805 -5.918 -1.938 1 98.88 70 VAL B N 1
ATOM 2604 C CA . VAL B 1 70 ? 5.594 -5.914 -0.712 1 98.88 70 VAL B CA 1
ATOM 2605 C C . VAL B 1 70 ? 6.812 -5.012 -0.885 1 98.88 70 VAL B C 1
ATOM 2607 O O . VAL B 1 70 ? 7.273 -4.789 -2.008 1 98.88 70 VAL B O 1
ATOM 2610 N N . ASP B 1 71 ? 7.242 -4.398 0.182 1 98.25 71 ASP B N 1
ATOM 2611 C CA . ASP B 1 71 ? 8.461 -3.594 0.135 1 98.25 71 ASP B CA 1
ATOM 2612 C C . ASP B 1 71 ? 9.625 -4.32 0.803 1 98.25 71 ASP B C 1
ATOM 2614 O O . ASP B 1 71 ? 9.492 -5.48 1.204 1 98.25 71 ASP B O 1
ATOM 2618 N N . ILE B 1 72 ? 10.812 -3.693 0.792 1 98.44 72 ILE B N 1
ATOM 2619 C CA . ILE B 1 72 ? 12.023 -4.418 1.165 1 98.44 72 ILE B CA 1
ATOM 2620 C C . ILE B 1 72 ? 12.359 -4.141 2.629 1 98.44 72 ILE B C 1
ATOM 2622 O O . ILE B 1 72 ? 13.406 -4.57 3.123 1 98.44 72 ILE B O 1
ATOM 2626 N N . HIS B 1 73 ? 11.484 -3.389 3.336 1 98.44 73 HIS B N 1
ATOM 2627 C CA . HIS B 1 73 ? 11.688 -3.109 4.754 1 98.44 73 HIS B CA 1
ATOM 2628 C C . HIS B 1 73 ? 10.617 -3.775 5.609 1 98.44 73 HIS B C 1
ATOM 2630 O O . HIS B 1 73 ? 9.438 -3.791 5.234 1 98.44 73 HIS B O 1
ATOM 2636 N N . LEU B 1 74 ? 11.039 -4.273 6.805 1 98.5 74 LEU B N 1
ATOM 2637 C CA . LEU B 1 74 ? 10.109 -4.984 7.672 1 98.5 74 LEU B CA 1
ATOM 2638 C C . LEU B 1 74 ? 9.445 -4.027 8.656 1 98.5 74 LEU B C 1
ATOM 2640 O O . LEU B 1 74 ? 8.312 -4.258 9.086 1 98.5 74 LEU B O 1
ATOM 2644 N N . SER B 1 75 ? 10.164 -2.988 9.094 1 98.5 75 SER B N 1
ATOM 2645 C CA . SER B 1 75 ? 9.68 -2.016 10.07 1 98.5 75 SER B CA 1
ATOM 2646 C C . SER B 1 75 ? 10.555 -0.764 10.078 1 98.5 75 SER B C 1
ATOM 2648 O O . SER B 1 75 ? 11.656 -0.766 9.531 1 98.5 75 SER B O 1
ATOM 2650 N N . GLY B 1 76 ? 9.984 0.301 10.594 1 98.19 76 GLY B N 1
ATOM 2651 C CA . GLY B 1 76 ? 10.812 1.486 10.781 1 98.19 76 GLY B CA 1
ATOM 2652 C C . GLY B 1 76 ? 10.25 2.713 10.078 1 98.19 76 GLY B C 1
ATOM 2653 O O . GLY B 1 76 ? 9.039 2.838 9.914 1 98.19 76 GLY B O 1
ATOM 2654 N N . ALA B 1 77 ? 11.18 3.68 9.734 1 97.5 77 ALA B N 1
ATOM 2655 C CA . ALA B 1 77 ? 10.82 4.969 9.148 1 97.5 77 ALA B CA 1
ATOM 2656 C C . ALA B 1 77 ? 10.609 4.848 7.641 1 97.5 77 ALA B C 1
ATOM 2658 O O . ALA B 1 77 ? 11.367 5.418 6.855 1 97.5 77 ALA B O 1
ATOM 2659 N N . PHE B 1 78 ? 9.547 4.117 7.32 1 98.44 78 PHE B N 1
ATOM 2660 C CA . PHE B 1 78 ? 9.195 3.873 5.926 1 98.44 78 PHE B CA 1
ATOM 2661 C C . PHE B 1 78 ? 7.707 4.094 5.699 1 98.44 78 PHE B C 1
ATOM 2663 O O . PHE B 1 78 ? 6.961 3.143 5.465 1 98.44 78 PHE B O 1
ATOM 2670 N N . THR B 1 79 ? 7.301 5.395 5.703 1 98.56 79 THR B N 1
ATOM 2671 C CA . THR B 1 79 ? 5.914 5.836 5.594 1 98.56 79 THR B CA 1
ATOM 2672 C C . THR B 1 79 ? 5.277 5.293 4.316 1 98.56 79 THR B C 1
ATOM 2674 O O . THR B 1 79 ? 5.805 5.488 3.221 1 98.56 79 THR B O 1
ATOM 2677 N N . GLY B 1 80 ? 4.227 4.504 4.48 1 98.5 80 GLY B N 1
ATOM 2678 C CA . GLY B 1 80 ? 3.424 4.098 3.336 1 98.5 80 GLY B CA 1
ATOM 2679 C C . GLY B 1 80 ? 3.85 2.764 2.752 1 98.5 80 GLY B C 1
ATOM 2680 O O . GLY B 1 80 ? 3.205 2.244 1.839 1 98.5 80 GLY B O 1
ATOM 2681 N N . ASP B 1 81 ? 4.922 2.152 3.293 1 98.56 81 ASP B N 1
ATOM 2682 C CA . ASP B 1 81 ? 5.434 0.898 2.748 1 98.56 81 ASP B CA 1
ATOM 2683 C C . ASP B 1 81 ? 4.586 -0.286 3.213 1 98.56 81 ASP B C 1
ATOM 2685 O O . ASP B 1 81 ? 3.805 -0.164 4.156 1 98.56 81 ASP B O 1
ATOM 2689 N N . ILE B 1 82 ? 4.707 -1.4 2.475 1 98.75 82 ILE B N 1
ATOM 2690 C CA . ILE B 1 82 ? 4.004 -2.645 2.77 1 98.75 82 ILE B CA 1
ATOM 2691 C C . ILE B 1 82 ? 4.984 -3.67 3.332 1 98.75 82 ILE B C 1
ATOM 2693 O O . ILE B 1 82 ? 5.879 -4.137 2.623 1 98.75 82 ILE B O 1
ATOM 2697 N N . SER B 1 83 ? 4.812 -4.059 4.543 1 98.81 83 SER B N 1
ATOM 2698 C CA . SER B 1 83 ? 5.746 -4.918 5.262 1 98.81 83 SER B CA 1
ATOM 2699 C C . SER B 1 83 ? 5.383 -6.391 5.098 1 98.81 83 SER B C 1
ATOM 2701 O O . SER B 1 83 ? 4.234 -6.781 5.316 1 98.81 83 SER B O 1
ATOM 2703 N N . ALA B 1 84 ? 6.422 -7.172 4.789 1 98.88 84 ALA B N 1
ATOM 2704 C CA . ALA B 1 84 ? 6.211 -8.609 4.688 1 98.88 84 ALA B CA 1
ATOM 2705 C C . ALA B 1 84 ? 5.77 -9.195 6.027 1 98.88 84 ALA B C 1
ATOM 2707 O O . ALA B 1 84 ? 4.934 -10.102 6.07 1 98.88 84 ALA B O 1
ATOM 2708 N N . SER B 1 85 ? 6.309 -8.695 7.094 1 98.81 85 SER B N 1
ATOM 2709 C CA . SER B 1 85 ? 5.926 -9.172 8.414 1 98.81 85 SER B CA 1
ATOM 2710 C C . SER B 1 85 ? 4.469 -8.844 8.727 1 98.81 85 SER B C 1
ATOM 2712 O O . SER B 1 85 ? 3.777 -9.617 9.391 1 98.81 85 SER B O 1
ATOM 2714 N N . MET B 1 86 ? 4.02 -7.699 8.281 1 98.81 86 MET B N 1
ATOM 2715 C CA . MET B 1 86 ? 2.631 -7.301 8.5 1 98.81 86 MET B CA 1
ATOM 2716 C C . MET B 1 86 ? 1.686 -8.125 7.629 1 98.81 86 MET B C 1
ATOM 2718 O O . MET B 1 86 ? 0.571 -8.445 8.047 1 98.81 86 MET B O 1
ATOM 2722 N N . LEU B 1 87 ? 2.145 -8.43 6.41 1 98.88 87 LEU B N 1
ATOM 2723 C CA . LEU B 1 87 ? 1.37 -9.344 5.57 1 98.88 87 LEU B CA 1
ATOM 2724 C C . LEU B 1 87 ? 1.177 -10.688 6.262 1 98.88 87 LEU B C 1
ATOM 2726 O O . LEU B 1 87 ? 0.063 -11.219 6.301 1 98.88 87 LEU B O 1
ATOM 2730 N N . LYS B 1 88 ? 2.262 -11.227 6.785 1 98.62 88 LYS B N 1
ATOM 2731 C CA . LYS B 1 88 ? 2.193 -12.477 7.531 1 98.62 88 LYS B CA 1
ATOM 2732 C C . LYS B 1 88 ? 1.253 -12.359 8.727 1 98.62 88 LYS B C 1
ATOM 2734 O O . LYS B 1 88 ? 0.465 -13.266 9 1 98.62 88 LYS B O 1
ATOM 2739 N N . ASP B 1 89 ? 1.351 -11.234 9.391 1 98.5 89 ASP B N 1
ATOM 2740 C CA . ASP B 1 89 ? 0.506 -10.914 10.539 1 98.5 89 ASP B CA 1
ATOM 2741 C C . ASP B 1 89 ? -0.974 -10.977 10.164 1 98.5 89 ASP B C 1
ATOM 2743 O O . ASP B 1 89 ? -1.816 -11.305 11.008 1 98.5 89 ASP B O 1
ATOM 2747 N N . LEU B 1 90 ? -1.321 -10.734 8.906 1 98 90 LEU B N 1
ATOM 2748 C CA . LEU B 1 90 ? -2.695 -10.742 8.414 1 98 90 LEU B CA 1
ATOM 2749 C C . LEU B 1 90 ? -3.004 -12.039 7.688 1 98 90 LEU B C 1
ATOM 2751 O O . LEU B 1 90 ? -3.941 -12.102 6.891 1 98 90 LEU B O 1
ATOM 2755 N N . SER B 1 91 ? -2.152 -13.055 7.82 1 97.88 91 SER B N 1
ATOM 2756 C CA . SER B 1 91 ? -2.357 -14.422 7.355 1 97.88 91 SER B CA 1
ATOM 2757 C C . SER B 1 91 ? -2.244 -14.508 5.84 1 97.88 91 SER B C 1
ATOM 2759 O O . SER B 1 91 ? -2.855 -15.383 5.215 1 97.88 91 SER B O 1
ATOM 2761 N N . VAL B 1 92 ? -1.585 -13.547 5.273 1 98.75 92 VAL B N 1
ATOM 2762 C CA . VAL B 1 92 ? -1.24 -13.656 3.859 1 98.75 92 VAL B CA 1
ATOM 2763 C C . VAL B 1 92 ? -0.253 -14.805 3.654 1 98.75 92 VAL B C 1
ATOM 2765 O O . VAL B 1 92 ? 0.646 -15.016 4.473 1 98.75 92 VAL B O 1
ATOM 2768 N N . LYS B 1 93 ? -0.46 -15.5 2.576 1 98.69 93 LYS B N 1
ATOM 2769 C CA . LYS B 1 93 ? 0.4 -16.641 2.301 1 98.69 93 LYS B CA 1
ATOM 2770 C C . LYS B 1 93 ? 1.294 -16.391 1.092 1 98.69 93 LYS B C 1
ATOM 2772 O O . LYS B 1 93 ? 2.48 -16.719 1.106 1 98.69 93 LYS B O 1
ATOM 2777 N N . TYR B 1 94 ? 0.743 -15.797 0.046 1 98.88 94 TYR B N 1
ATOM 2778 C CA . TYR B 1 94 ? 1.442 -15.555 -1.211 1 98.88 94 TYR B CA 1
ATOM 2779 C C . TYR B 1 94 ? 1.661 -14.062 -1.436 1 98.88 94 TYR B C 1
ATOM 2781 O O . TYR B 1 94 ? 0.889 -13.234 -0.947 1 98.88 94 TYR B O 1
ATOM 2789 N N . VAL B 1 95 ? 2.705 -13.711 -2.143 1 98.94 95 VAL B N 1
ATOM 2790 C CA . VAL B 1 95 ? 2.971 -12.32 -2.477 1 98.94 95 VAL B CA 1
ATOM 2791 C C . VAL B 1 95 ? 3.402 -12.211 -3.938 1 98.94 95 VAL B C 1
ATOM 2793 O O . VAL B 1 95 ? 4.391 -12.82 -4.344 1 98.94 95 VAL B O 1
ATOM 2796 N N . LEU B 1 96 ? 2.678 -11.445 -4.703 1 98.94 96 LEU B N 1
ATOM 2797 C CA . LEU B 1 96 ? 3.047 -11.156 -6.086 1 98.94 96 LEU B CA 1
ATOM 2798 C C . LEU B 1 96 ? 4.203 -10.164 -6.141 1 98.94 96 LEU B C 1
ATOM 2800 O O . LEU B 1 96 ? 4.168 -9.125 -5.469 1 98.94 96 LEU B O 1
ATOM 2804 N N . ILE B 1 97 ? 5.211 -10.477 -6.902 1 98.88 97 ILE B N 1
ATOM 2805 C CA . ILE B 1 97 ? 6.285 -9.531 -7.176 1 98.88 97 ILE B CA 1
ATOM 2806 C C . ILE B 1 97 ? 6.699 -9.633 -8.641 1 98.88 97 ILE B C 1
ATOM 2808 O O . ILE B 1 97 ? 6.523 -10.68 -9.273 1 98.88 97 ILE B O 1
ATOM 2812 N N . GLY B 1 98 ? 7.133 -8.516 -9.219 1 98.69 98 GLY B N 1
ATOM 2813 C CA . GLY B 1 98 ? 7.605 -8.5 -10.594 1 98.69 98 GLY B CA 1
ATOM 2814 C C . GLY B 1 98 ? 6.488 -8.352 -11.609 1 98.69 98 GLY B C 1
ATOM 2815 O O . GLY B 1 98 ? 6.711 -8.484 -12.812 1 98.69 98 GLY B O 1
ATOM 2816 N N . HIS B 1 99 ? 5.281 -8.133 -11.148 1 98.62 99 HIS B N 1
ATOM 2817 C CA . HIS B 1 99 ? 4.172 -7.949 -12.078 1 98.62 99 HIS B CA 1
ATOM 2818 C C . HIS B 1 99 ? 4.461 -6.816 -13.062 1 98.62 99 HIS B C 1
ATOM 2820 O O . HIS B 1 99 ? 5.039 -5.793 -12.68 1 98.62 99 HIS B O 1
ATOM 2826 N N . SER B 1 100 ? 4.027 -6.953 -14.289 1 97.81 100 SER B N 1
ATOM 2827 C CA . SER B 1 100 ? 4.348 -6.023 -15.367 1 97.81 100 SER B CA 1
ATOM 2828 C C . SER B 1 100 ? 3.889 -4.605 -15.039 1 97.81 100 SER B C 1
ATOM 2830 O O . SER B 1 100 ? 4.602 -3.637 -15.305 1 97.81 100 SER B O 1
ATOM 2832 N N . GLU B 1 101 ? 2.77 -4.504 -14.398 1 97.69 101 GLU B N 1
ATOM 2833 C CA . GLU B 1 101 ? 2.205 -3.201 -14.055 1 97.69 101 GLU B CA 1
ATOM 2834 C C . GLU B 1 101 ? 3.107 -2.443 -13.094 1 97.69 101 GLU B C 1
ATOM 2836 O O . GLU B 1 101 ? 3.262 -1.226 -13.203 1 97.69 101 GLU B O 1
ATOM 2841 N N . ARG B 1 102 ? 3.703 -3.107 -12.164 1 98.25 102 ARG B N 1
ATOM 2842 C CA . ARG B 1 102 ? 4.598 -2.451 -11.219 1 98.25 102 ARG B CA 1
ATOM 2843 C C . ARG B 1 102 ? 5.93 -2.104 -11.875 1 98.25 102 ARG B C 1
ATOM 2845 O O . ARG B 1 102 ? 6.531 -1.073 -11.57 1 98.25 102 ARG B O 1
ATOM 2852 N N . ARG B 1 103 ? 6.398 -2.998 -12.797 1 97.88 103 ARG B N 1
ATOM 2853 C CA . ARG B 1 103 ? 7.598 -2.682 -13.57 1 97.88 103 ARG B CA 1
ATOM 2854 C C . ARG B 1 103 ? 7.402 -1.41 -14.391 1 97.88 103 ARG B C 1
ATOM 2856 O O . ARG B 1 103 ? 8.289 -0.561 -14.445 1 97.88 103 ARG B O 1
ATOM 2863 N N . ILE B 1 104 ? 6.215 -1.298 -14.977 1 96.5 104 ILE B N 1
ATOM 2864 C CA . ILE B 1 104 ? 5.938 -0.212 -15.906 1 96.5 104 ILE B CA 1
ATOM 2865 C C . ILE B 1 104 ? 5.645 1.072 -15.133 1 96.5 104 ILE B C 1
ATOM 2867 O O . ILE B 1 104 ? 6.262 2.109 -15.383 1 96.5 104 ILE B O 1
ATOM 2871 N N . TYR B 1 105 ? 4.832 0.988 -14.086 1 96.12 105 TYR B N 1
ATOM 2872 C CA . TYR B 1 105 ? 4.277 2.199 -13.492 1 96.12 105 TYR B CA 1
ATOM 2873 C C . TYR B 1 105 ? 5.07 2.621 -12.266 1 96.12 105 TYR B C 1
ATOM 2875 O O . TYR B 1 105 ? 5.047 3.789 -11.867 1 96.12 105 TYR B O 1
ATOM 2883 N N . HIS B 1 106 ? 5.758 1.706 -11.641 1 96.5 106 HIS B N 1
ATOM 2884 C CA . HIS B 1 106 ? 6.52 2.012 -10.43 1 96.5 106 HIS B CA 1
ATOM 2885 C C . HIS B 1 106 ? 8.008 1.784 -10.648 1 96.5 106 HIS B C 1
ATOM 2887 O O . HIS B 1 106 ? 8.797 1.864 -9.703 1 96.5 106 HIS B O 1
ATOM 2893 N N . LYS B 1 107 ? 8.414 1.408 -11.844 1 96.5 107 LYS B N 1
ATOM 2894 C CA . LYS B 1 107 ? 9.797 1.281 -12.297 1 96.5 107 LYS B CA 1
ATOM 2895 C C . LYS B 1 107 ? 10.555 0.247 -11.469 1 96.5 107 LYS B C 1
ATOM 2897 O O . LYS B 1 107 ? 11.734 0.437 -11.148 1 96.5 107 LYS B O 1
ATOM 2902 N N . GLU B 1 108 ? 9.836 -0.761 -11.023 1 97.94 108 GLU B N 1
ATOM 2903 C CA . GLU B 1 108 ? 10.516 -1.868 -10.367 1 97.94 108 GLU B CA 1
ATOM 2904 C C . GLU B 1 108 ? 11.422 -2.617 -11.336 1 97.94 108 GLU B C 1
ATOM 2906 O O . GLU B 1 108 ? 11.016 -2.941 -12.453 1 97.94 108 GLU B O 1
ATOM 2911 N N . ASN B 1 109 ? 12.633 -2.795 -10.914 1 98.12 109 ASN B N 1
ATOM 2912 C CA . ASN B 1 109 ? 13.594 -3.486 -11.766 1 98.12 109 ASN B CA 1
ATOM 2913 C C . ASN B 1 109 ? 14.039 -4.812 -11.148 1 98.12 109 ASN B C 1
ATOM 2915 O O . ASN B 1 109 ? 13.625 -5.152 -10.039 1 98.12 109 ASN B O 1
ATOM 2919 N N . ASN B 1 110 ? 14.844 -5.523 -11.867 1 98.69 110 ASN B N 1
ATOM 2920 C CA . ASN B 1 110 ? 15.25 -6.859 -11.445 1 98.69 110 ASN B CA 1
ATOM 2921 C C . ASN B 1 110 ? 15.938 -6.832 -10.086 1 98.69 110 ASN B C 1
ATOM 2923 O O . ASN B 1 110 ? 15.734 -7.727 -9.258 1 98.69 110 ASN B O 1
ATOM 2927 N N . SER B 1 111 ? 16.719 -5.832 -9.867 1 98.56 111 SER B N 1
ATOM 2928 C CA . SER B 1 111 ? 17.438 -5.723 -8.609 1 98.56 111 SER B CA 1
ATOM 2929 C C . SER B 1 111 ? 16.484 -5.555 -7.43 1 98.56 111 SER B C 1
ATOM 2931 O O . SER B 1 111 ? 16.625 -6.234 -6.414 1 98.56 111 SER B O 1
ATOM 2933 N N . LEU B 1 112 ? 15.57 -4.645 -7.551 1 98.44 112 LEU B N 1
ATOM 2934 C CA . LEU B 1 112 ? 14.586 -4.422 -6.496 1 98.44 112 LEU B CA 1
ATOM 2935 C C . LEU B 1 112 ? 13.727 -5.664 -6.281 1 98.44 112 LEU B C 1
ATOM 2937 O O . LEU B 1 112 ? 13.438 -6.031 -5.141 1 98.44 112 LEU B O 1
ATOM 2941 N N . ILE B 1 113 ? 13.312 -6.289 -7.375 1 98.81 113 ILE B N 1
ATOM 2942 C CA . ILE B 1 113 ? 12.461 -7.473 -7.301 1 98.81 113 ILE B CA 1
ATOM 2943 C C . ILE B 1 113 ? 13.211 -8.602 -6.586 1 98.81 113 ILE B C 1
ATOM 2945 O O . ILE B 1 113 ? 12.617 -9.344 -5.801 1 98.81 113 ILE B O 1
ATOM 2949 N N . ALA B 1 114 ? 14.5 -8.688 -6.844 1 98.88 114 ALA B N 1
ATOM 2950 C CA . ALA B 1 114 ? 15.305 -9.68 -6.137 1 98.88 114 ALA B CA 1
ATOM 2951 C C . ALA B 1 114 ? 15.32 -9.406 -4.637 1 98.88 114 ALA B C 1
ATOM 2953 O O . ALA B 1 114 ? 15.258 -10.336 -3.826 1 98.88 114 ALA B O 1
ATOM 2954 N N . GLN B 1 115 ? 15.406 -8.18 -4.258 1 98.88 115 GLN B N 1
ATOM 2955 C CA . GLN B 1 115 ? 15.375 -7.805 -2.848 1 98.88 115 GLN B CA 1
ATOM 2956 C C . GLN B 1 115 ? 14.023 -8.117 -2.225 1 98.88 115 GLN B C 1
ATOM 2958 O O . GLN B 1 115 ? 13.945 -8.609 -1.095 1 98.88 115 GLN B O 1
ATOM 2963 N N . LYS B 1 116 ? 13 -7.805 -2.963 1 98.88 116 LYS B N 1
ATOM 2964 C CA . LYS B 1 116 ? 11.656 -8.156 -2.494 1 98.88 116 LYS B CA 1
ATOM 2965 C C . LYS B 1 116 ? 11.523 -9.664 -2.303 1 98.88 116 LYS B C 1
ATOM 2967 O O . LYS B 1 116 ? 10.961 -10.125 -1.306 1 98.88 116 LYS B O 1
ATOM 2972 N N . PHE B 1 117 ? 12.031 -10.414 -3.283 1 98.94 117 PHE B N 1
ATOM 2973 C CA . PHE B 1 117 ? 12.031 -11.867 -3.205 1 98.94 117 PHE B CA 1
ATOM 2974 C C . PHE B 1 117 ? 12.703 -12.344 -1.926 1 98.94 117 PHE B C 1
ATOM 2976 O O . PHE B 1 117 ? 12.172 -13.203 -1.218 1 98.94 117 PHE B O 1
ATOM 2983 N N . SER B 1 118 ? 13.797 -11.781 -1.655 1 98.81 118 SER B N 1
ATOM 2984 C CA . SER B 1 118 ? 14.57 -12.133 -0.468 1 98.81 118 SER B CA 1
ATOM 2985 C C . SER B 1 118 ? 13.773 -11.875 0.807 1 98.81 118 SER B C 1
ATOM 2987 O O . SER B 1 118 ? 13.734 -12.727 1.699 1 98.81 118 SER B O 1
ATOM 2989 N N . ILE B 1 119 ? 13.148 -10.742 0.894 1 98.69 119 ILE B N 1
ATOM 2990 C CA . ILE B 1 119 ? 12.422 -10.367 2.102 1 98.69 119 ILE B CA 1
ATOM 2991 C C . ILE B 1 119 ? 11.219 -11.289 2.287 1 98.69 119 ILE B C 1
ATOM 2993 O O . ILE B 1 119 ? 10.867 -11.641 3.416 1 98.69 119 ILE B O 1
ATOM 2997 N N . ILE B 1 120 ? 10.547 -11.648 1.216 1 98.88 120 ILE B N 1
ATOM 2998 C CA . ILE B 1 120 ? 9.414 -12.562 1.266 1 98.88 120 ILE B CA 1
ATOM 2999 C C . ILE B 1 120 ? 9.852 -13.898 1.853 1 98.88 120 ILE B C 1
ATOM 3001 O O . ILE B 1 120 ? 9.211 -14.43 2.768 1 98.88 120 ILE B O 1
ATOM 3005 N N . LYS B 1 121 ? 10.938 -14.438 1.353 1 98.69 121 LYS B N 1
ATOM 3006 C CA . LYS B 1 121 ? 11.445 -15.719 1.823 1 98.69 121 LYS B CA 1
ATOM 3007 C C . LYS B 1 121 ? 11.883 -15.633 3.285 1 98.69 121 LYS B C 1
ATOM 3009 O O . LYS B 1 121 ? 11.648 -16.562 4.059 1 98.69 121 LYS B O 1
ATOM 3014 N N . GLN B 1 122 ? 12.422 -14.523 3.654 1 98 122 GLN B N 1
ATOM 3015 C CA . GLN B 1 122 ? 12.875 -14.32 5.027 1 98 122 GLN B CA 1
ATOM 3016 C C . GLN B 1 122 ? 11.711 -14.352 6.004 1 98 122 GLN B C 1
ATOM 3018 O O . GLN B 1 122 ? 11.875 -14.719 7.172 1 98 122 GLN B O 1
ATOM 3023 N N . THR B 1 123 ? 10.57 -13.961 5.578 1 98.38 123 THR B N 1
ATOM 3024 C CA . THR B 1 123 ? 9.398 -13.898 6.449 1 98.38 123 THR B CA 1
ATOM 3025 C C . THR B 1 123 ? 8.508 -15.117 6.246 1 98.38 123 THR B C 1
ATOM 3027 O O . THR B 1 123 ? 7.352 -15.125 6.676 1 98.38 123 THR B O 1
ATOM 3030 N N . GLU B 1 124 ? 8.953 -16.109 5.488 1 98.19 124 GLU B N 1
ATOM 3031 C CA . GLU B 1 124 ? 8.312 -17.406 5.297 1 98.19 124 GLU B CA 1
ATOM 3032 C C . GLU B 1 124 ? 7.016 -17.281 4.508 1 98.19 124 GLU B C 1
ATOM 3034 O O . GLU B 1 124 ? 6.062 -18.031 4.738 1 98.19 124 GLU B O 1
ATOM 3039 N N . LEU B 1 125 ? 6.914 -16.234 3.775 1 98.81 125 LEU B N 1
ATOM 3040 C CA . LEU B 1 125 ? 5.859 -16.109 2.773 1 98.81 125 LEU B CA 1
ATOM 3041 C C . LEU B 1 125 ? 6.285 -16.766 1.458 1 98.81 125 LEU B C 1
ATOM 3043 O O . LEU B 1 125 ? 7.441 -17.156 1.304 1 98.81 125 LEU B O 1
ATOM 3047 N N . ILE B 1 126 ? 5.371 -16.953 0.563 1 98.88 126 ILE B N 1
ATOM 3048 C CA . ILE B 1 126 ? 5.668 -17.609 -0.7 1 98.88 126 ILE B CA 1
ATOM 3049 C C . ILE B 1 126 ? 5.598 -16.609 -1.846 1 98.88 126 ILE B C 1
ATOM 3051 O O . ILE B 1 126 ? 4.523 -16.078 -2.145 1 98.88 126 ILE B O 1
ATOM 3055 N N . PRO B 1 127 ? 6.684 -16.344 -2.484 1 98.88 127 PRO B N 1
ATOM 3056 C CA . PRO B 1 127 ? 6.641 -15.406 -3.607 1 98.88 127 PRO B CA 1
ATOM 3057 C C . PRO B 1 127 ? 6.004 -16 -4.855 1 98.88 127 PRO B C 1
ATOM 3059 O O . PRO B 1 127 ? 6.188 -17.188 -5.141 1 98.88 127 PRO B O 1
ATOM 3062 N N . ILE B 1 128 ? 5.207 -15.258 -5.5 1 98.88 128 ILE B N 1
ATOM 3063 C CA . ILE B 1 128 ? 4.797 -15.477 -6.883 1 98.88 128 ILE B CA 1
ATOM 3064 C C . ILE B 1 128 ? 5.543 -14.508 -7.801 1 98.88 128 ILE B C 1
ATOM 3066 O O . ILE B 1 128 ? 5.18 -13.336 -7.906 1 98.88 128 ILE B O 1
ATOM 3070 N N . LEU B 1 129 ? 6.594 -14.984 -8.391 1 98.88 129 LEU B N 1
ATOM 3071 C CA . LEU B 1 129 ? 7.461 -14.172 -9.242 1 98.88 129 LEU B CA 1
ATOM 3072 C C . LEU B 1 129 ? 6.895 -14.055 -10.648 1 98.88 129 LEU B C 1
ATOM 3074 O O . LEU B 1 129 ? 6.891 -15.031 -11.406 1 98.88 129 LEU B O 1
ATOM 3078 N N . CYS B 1 130 ? 6.453 -12.914 -10.984 1 98.88 130 CYS B N 1
ATOM 3079 C CA . CYS B 1 130 ? 5.965 -12.664 -12.336 1 98.88 130 CYS B CA 1
ATOM 3080 C C . CYS B 1 130 ? 7.113 -12.32 -13.273 1 98.88 130 CYS B C 1
ATOM 3082 O O . CYS B 1 130 ? 7.918 -11.438 -12.977 1 98.88 130 CYS B O 1
ATOM 3084 N N . ILE B 1 131 ? 7.18 -13 -14.328 1 98.75 131 ILE B N 1
ATOM 3085 C CA . ILE B 1 131 ? 8.195 -12.742 -15.344 1 98.75 131 ILE B CA 1
ATOM 3086 C C . ILE B 1 131 ? 7.547 -12.734 -16.734 1 98.75 131 ILE B C 1
ATOM 3088 O O . ILE B 1 131 ? 6.449 -13.266 -16.906 1 98.75 131 ILE B O 1
ATOM 3092 N N . GLY B 1 132 ? 8.203 -12.164 -17.672 1 97.94 132 GLY B N 1
ATOM 3093 C CA . GLY B 1 132 ? 7.688 -12.133 -19.047 1 97.94 132 GLY B CA 1
ATOM 3094 C C . GLY B 1 132 ? 8.297 -11.023 -19.875 1 97.94 132 GLY B C 1
ATOM 3095 O O . GLY B 1 132 ? 8.93 -10.109 -19.344 1 97.94 132 GLY B O 1
ATOM 3096 N N . GLU B 1 133 ? 8.148 -11.164 -21.156 1 97.69 133 GLU B N 1
ATOM 3097 C CA . GLU B 1 133 ? 8.695 -10.203 -22.109 1 97.69 133 GLU B CA 1
ATOM 3098 C C . GLU B 1 133 ? 7.613 -9.266 -22.641 1 97.69 133 GLU B C 1
ATOM 3100 O O . GLU B 1 133 ? 6.43 -9.609 -22.625 1 97.69 133 GLU B O 1
ATOM 3105 N N . ASN B 1 134 ? 8.039 -8.07 -23.016 1 96.31 134 ASN B N 1
ATOM 3106 C CA . ASN B 1 134 ? 7.105 -7.195 -23.719 1 96.31 134 ASN B CA 1
ATOM 3107 C C . ASN B 1 134 ? 7.023 -7.535 -25.203 1 96.31 134 ASN B C 1
ATOM 3109 O O . ASN B 1 134 ? 7.676 -8.477 -25.672 1 96.31 134 ASN B O 1
ATOM 3113 N N . LYS B 1 135 ? 6.176 -6.816 -25.953 1 94.75 135 LYS B N 1
ATOM 3114 C CA . LYS B 1 135 ? 5.926 -7.109 -27.375 1 94.75 135 LYS B CA 1
ATOM 3115 C C . LYS B 1 135 ? 7.199 -6.969 -28.188 1 94.75 135 LYS B C 1
ATOM 3117 O O . LYS B 1 135 ? 7.496 -7.816 -29.031 1 94.75 135 LYS B O 1
ATOM 3122 N N . GLU B 1 136 ? 7.957 -5.902 -27.953 1 96.44 136 GLU B N 1
ATOM 3123 C CA . GLU B 1 136 ? 9.195 -5.656 -28.688 1 96.44 136 GLU B CA 1
ATOM 3124 C C . GLU B 1 136 ? 10.203 -6.781 -28.469 1 96.44 136 GLU B C 1
ATOM 3126 O O . GLU B 1 136 ? 10.852 -7.242 -29.406 1 96.44 136 GLU B O 1
ATOM 3131 N N . GLU B 1 137 ? 10.312 -7.191 -27.266 1 96.5 137 GLU B N 1
ATOM 3132 C CA . GLU B 1 137 ? 11.219 -8.273 -26.891 1 96.5 137 GLU B CA 1
ATOM 3133 C C . GLU B 1 137 ? 10.797 -9.594 -27.531 1 96.5 137 GLU B C 1
ATOM 3135 O O . GLU B 1 137 ? 11.633 -10.359 -28.016 1 96.5 137 GLU B O 1
ATOM 3140 N N . ARG B 1 138 ? 9.5 -9.883 -27.516 1 94.81 138 ARG B N 1
ATOM 3141 C CA . ARG B 1 138 ? 8.969 -11.07 -28.188 1 94.81 138 ARG B CA 1
ATOM 3142 C C . ARG B 1 138 ? 9.289 -11.055 -29.672 1 94.81 138 ARG B C 1
ATOM 3144 O O . ARG B 1 138 ? 9.789 -12.047 -30.219 1 94.81 138 ARG B O 1
ATOM 3151 N N . ASP B 1 139 ? 9.016 -9.922 -30.297 1 95.88 139 ASP B N 1
ATOM 3152 C CA . ASP B 1 139 ? 9.172 -9.789 -31.734 1 95.88 139 ASP B CA 1
ATOM 3153 C C . ASP B 1 139 ? 10.641 -9.906 -32.156 1 95.88 139 ASP B C 1
ATOM 3155 O O . ASP B 1 139 ? 10.945 -10.305 -33.281 1 95.88 139 ASP B O 1
ATOM 3159 N N . SER B 1 140 ? 11.516 -9.648 -31.25 1 97.31 140 SER B N 1
ATOM 3160 C CA . SER B 1 140 ? 12.953 -9.742 -31.516 1 97.31 140 SER B CA 1
ATOM 3161 C C . SER B 1 140 ? 13.492 -11.117 -31.141 1 97.31 140 SER B C 1
ATOM 3163 O O . SER B 1 140 ? 14.695 -11.359 -31.203 1 97.31 140 SER B O 1
ATOM 3165 N N . GLY B 1 141 ? 12.625 -11.977 -30.656 1 96.44 141 GLY B N 1
ATOM 3166 C CA . GLY B 1 141 ? 13.031 -13.328 -30.312 1 96.44 141 GLY B CA 1
ATOM 3167 C C . GLY B 1 141 ? 13.75 -13.422 -28.984 1 96.44 141 GLY B C 1
ATOM 3168 O O . GLY B 1 141 ? 14.555 -14.328 -28.766 1 96.44 141 GLY B O 1
ATOM 3169 N N . SER B 1 142 ? 13.484 -12.531 -28.047 1 97.62 142 SER B N 1
ATOM 3170 C CA . SER B 1 142 ? 14.258 -12.438 -26.812 1 97.62 142 SER B CA 1
ATOM 3171 C C . SER B 1 142 ? 13.477 -13.008 -25.625 1 97.62 142 SER B C 1
ATOM 3173 O O . SER B 1 142 ? 13.844 -12.789 -24.469 1 97.62 142 SER B O 1
ATOM 3175 N N . THR B 1 143 ? 12.391 -13.734 -25.844 1 97.81 143 THR B N 1
ATOM 3176 C CA . THR B 1 143 ? 11.523 -14.234 -24.797 1 97.81 143 THR B CA 1
ATOM 3177 C C . THR B 1 143 ? 12.328 -15.031 -23.766 1 97.81 143 THR B C 1
ATOM 3179 O O . THR B 1 143 ? 12.32 -14.711 -22.578 1 97.81 143 THR B O 1
ATOM 3182 N N . GLN B 1 144 ? 13.055 -16.031 -24.219 1 98.12 144 GLN B N 1
ATOM 3183 C CA . GLN B 1 144 ? 13.789 -16.906 -23.312 1 98.12 144 GLN B CA 1
ATOM 3184 C C . GLN B 1 144 ? 14.859 -16.125 -22.531 1 98.12 144 GLN B C 1
ATOM 3186 O O . GLN B 1 144 ? 15.008 -16.312 -21.328 1 98.12 144 GLN B O 1
ATOM 3191 N N . SER B 1 145 ? 15.555 -15.227 -23.266 1 98.25 145 SER B N 1
ATOM 3192 C CA . SER B 1 145 ? 16.625 -14.453 -22.625 1 98.25 145 SER B CA 1
ATOM 3193 C C . SER B 1 145 ? 16.062 -13.531 -21.547 1 98.25 145 SER B C 1
ATOM 3195 O O . SER B 1 145 ? 16.672 -13.359 -20.5 1 98.25 145 SER B O 1
ATOM 3197 N N . ILE B 1 146 ? 14.93 -12.93 -21.797 1 98.38 146 ILE B N 1
ATOM 3198 C CA . ILE B 1 146 ? 14.289 -12.039 -20.828 1 98.38 146 ILE B CA 1
ATOM 3199 C C . ILE B 1 146 ? 13.883 -12.828 -19.594 1 98.38 146 ILE B C 1
ATOM 3201 O O . ILE B 1 146 ? 14.141 -12.406 -18.469 1 98.38 146 ILE B O 1
ATOM 3205 N N . CYS B 1 147 ? 13.25 -13.977 -19.781 1 98.56 147 CYS B N 1
ATOM 3206 C CA . CYS B 1 147 ? 12.836 -14.82 -18.656 1 98.56 147 CYS B CA 1
ATOM 3207 C C . CYS B 1 147 ? 14.031 -15.219 -17.797 1 98.56 147 CYS B C 1
ATOM 3209 O O . CYS B 1 147 ? 13.977 -15.125 -16.578 1 98.56 147 CYS B O 1
ATOM 3211 N N . ILE B 1 148 ? 15.094 -15.578 -18.422 1 98.06 148 ILE B N 1
ATOM 3212 C CA . ILE B 1 148 ? 16.297 -16.016 -17.734 1 98.06 148 ILE B CA 1
ATOM 3213 C C . ILE B 1 148 ? 16.891 -14.859 -16.938 1 98.06 148 ILE B C 1
ATOM 3215 O O . ILE B 1 148 ? 17.297 -15.039 -15.781 1 98.06 148 ILE B O 1
ATOM 3219 N N . GLN B 1 149 ? 16.953 -13.734 -17.547 1 98.5 149 GLN B N 1
ATOM 3220 C CA . GLN B 1 149 ? 17.5 -12.562 -16.875 1 98.5 149 GLN B CA 1
ATOM 3221 C C . GLN B 1 149 ? 16.719 -12.242 -15.594 1 98.5 149 GLN B C 1
ATOM 3223 O O . GLN B 1 149 ? 17.312 -11.914 -14.562 1 98.5 149 GLN B O 1
ATOM 3228 N N . GLN B 1 150 ? 15.453 -12.297 -15.68 1 98.75 150 GLN B N 1
ATOM 3229 C CA . GLN B 1 150 ? 14.586 -11.992 -14.555 1 98.75 150 GLN B CA 1
ATOM 3230 C C . GLN B 1 150 ? 14.727 -13.039 -13.453 1 98.75 150 GLN B C 1
ATOM 3232 O O . GLN B 1 150 ? 14.719 -12.703 -12.266 1 98.75 150 GLN B O 1
ATOM 3237 N N . ILE B 1 151 ? 14.93 -14.297 -13.766 1 98.81 151 ILE B N 1
ATOM 3238 C CA . ILE B 1 151 ? 15.102 -15.383 -12.805 1 98.81 151 ILE B CA 1
ATOM 3239 C C . ILE B 1 151 ? 16.516 -15.336 -12.227 1 98.81 151 ILE B C 1
ATOM 3241 O O . ILE B 1 151 ? 16.703 -15.445 -11.016 1 98.81 151 ILE B O 1
ATOM 3245 N N . ASP B 1 152 ? 17.469 -15.07 -13.086 1 98.38 152 ASP B N 1
ATOM 3246 C CA . ASP B 1 152 ? 18.875 -15.094 -12.703 1 98.38 152 ASP B CA 1
ATOM 3247 C C . ASP B 1 152 ? 19.188 -14.008 -11.68 1 98.38 152 ASP B C 1
ATOM 3249 O O . ASP B 1 152 ? 20.047 -14.195 -10.805 1 98.38 152 ASP B O 1
ATOM 3253 N N . SER B 1 153 ? 18.594 -12.859 -11.82 1 98.5 153 SER B N 1
ATOM 3254 C CA . SER B 1 153 ? 18.797 -11.781 -10.867 1 98.5 153 SER B CA 1
ATOM 3255 C C . SER B 1 153 ? 18.484 -12.219 -9.445 1 98.5 153 SER B C 1
ATOM 3257 O O . SER B 1 153 ? 19.156 -11.812 -8.5 1 98.5 153 SER B O 1
ATOM 3259 N N . ILE B 1 154 ? 17.484 -13.055 -9.281 1 98.75 154 ILE B N 1
ATOM 3260 C CA . ILE B 1 154 ? 17.094 -13.562 -7.969 1 98.75 154 ILE B CA 1
ATOM 3261 C C . ILE B 1 154 ? 18.094 -14.609 -7.5 1 98.75 154 ILE B C 1
ATOM 3263 O O . ILE B 1 154 ? 18.562 -14.57 -6.355 1 98.75 154 ILE B O 1
ATOM 3267 N N . ILE B 1 155 ? 18.484 -15.531 -8.391 1 98.69 155 ILE B N 1
ATOM 3268 C CA . ILE B 1 155 ? 19.406 -16.594 -8.039 1 98.69 155 ILE B CA 1
ATOM 3269 C C . ILE B 1 155 ? 20.734 -15.984 -7.594 1 98.69 155 ILE B C 1
ATOM 3271 O O . ILE B 1 155 ? 21.344 -16.438 -6.609 1 98.69 155 ILE B O 1
ATOM 3275 N N . LYS B 1 156 ? 21.156 -14.969 -8.312 1 98.38 156 LYS B N 1
ATOM 3276 C CA . LYS B 1 156 ? 22.422 -14.328 -8 1 98.38 156 LYS B CA 1
ATOM 3277 C C . LYS B 1 156 ? 22.406 -13.719 -6.602 1 98.38 156 LYS B C 1
ATOM 3279 O O . LYS B 1 156 ? 23.422 -13.734 -5.898 1 98.38 156 LYS B O 1
ATOM 3284 N N . LEU B 1 157 ? 21.266 -13.219 -6.195 1 98.44 157 LEU B N 1
ATOM 3285 C CA . LEU B 1 157 ? 21.203 -12.516 -4.918 1 98.44 157 LEU B CA 1
ATOM 3286 C C . LEU B 1 157 ? 20.953 -13.492 -3.775 1 98.44 157 LEU B C 1
ATOM 3288 O O . LEU B 1 157 ? 21.562 -13.375 -2.709 1 98.44 157 LEU B O 1
ATOM 3292 N N . VAL B 1 158 ? 20.016 -14.461 -3.945 1 97.88 158 VAL B N 1
ATOM 3293 C CA . VAL B 1 158 ? 19.562 -15.203 -2.773 1 97.88 158 VAL B CA 1
ATOM 3294 C C . VAL B 1 158 ? 19.859 -16.688 -2.949 1 97.88 158 VAL B C 1
ATOM 3296 O O . VAL B 1 158 ? 19.641 -17.484 -2.035 1 97.88 158 VAL B O 1
ATOM 3299 N N . GLY B 1 159 ? 20.312 -17.141 -4.121 1 98.31 159 GLY B N 1
ATOM 3300 C CA . GLY B 1 159 ? 20.656 -18.531 -4.371 1 98.31 159 GLY B CA 1
ATOM 3301 C C . GLY B 1 159 ? 19.484 -19.375 -4.84 1 98.31 159 GLY B C 1
ATOM 3302 O O . GLY B 1 159 ? 18.328 -19 -4.621 1 98.31 159 GLY B O 1
ATOM 3303 N N . ILE B 1 160 ? 19.75 -20.547 -5.418 1 98.56 160 ILE B N 1
ATOM 3304 C CA . ILE B 1 160 ? 18.766 -21.391 -6.051 1 98.56 160 ILE B CA 1
ATOM 3305 C C . ILE B 1 160 ? 17.844 -22 -4.984 1 98.56 160 ILE B C 1
ATOM 3307 O O . ILE B 1 160 ? 16.672 -22.266 -5.246 1 98.56 160 ILE B O 1
ATOM 3311 N N . LYS B 1 161 ? 18.328 -22.172 -3.824 1 98.31 161 LYS B N 1
ATOM 3312 C CA . LYS B 1 161 ? 17.562 -22.812 -2.758 1 98.31 161 LYS B CA 1
ATOM 3313 C C . LYS B 1 161 ? 16.328 -21.984 -2.391 1 98.31 161 LYS B C 1
ATOM 3315 O O . LYS B 1 161 ? 15.328 -22.516 -1.93 1 98.31 161 LYS B O 1
ATOM 3320 N N . ALA B 1 162 ? 16.406 -20.672 -2.672 1 97.81 162 ALA B N 1
ATOM 3321 C CA . ALA B 1 162 ? 15.297 -19.781 -2.365 1 97.81 162 ALA B CA 1
ATOM 3322 C C . ALA B 1 162 ? 14.086 -20.078 -3.246 1 97.81 162 ALA B C 1
ATOM 3324 O O . ALA B 1 162 ? 12.977 -19.641 -2.953 1 97.81 162 ALA B O 1
ATOM 3325 N N . PHE B 1 163 ? 14.266 -20.859 -4.273 1 98.44 163 PHE B N 1
ATOM 3326 C CA . PHE B 1 163 ? 13.172 -21.172 -5.184 1 98.44 163 PHE B CA 1
ATOM 3327 C C . PHE B 1 163 ? 12.359 -22.344 -4.672 1 98.44 163 PHE B C 1
ATOM 3329 O O . PHE B 1 163 ? 11.336 -22.703 -5.262 1 98.44 163 PHE B O 1
ATOM 3336 N N . GLU B 1 164 ? 12.82 -22.938 -3.58 1 97.81 164 GLU B N 1
ATOM 3337 C CA . GLU B 1 164 ? 11.93 -23.859 -2.887 1 97.81 164 GLU B CA 1
ATOM 3338 C C . GLU B 1 164 ? 10.664 -23.156 -2.412 1 97.81 164 GLU B C 1
ATOM 3340 O O . GLU B 1 164 ? 10.727 -22.031 -1.894 1 97.81 164 GLU B O 1
ATOM 3345 N N . ASN B 1 165 ? 9.5 -23.797 -2.635 1 96.56 165 ASN B N 1
ATOM 3346 C CA . ASN B 1 165 ? 8.211 -23.234 -2.244 1 96.56 165 ASN B CA 1
ATOM 3347 C C . ASN B 1 165 ? 7.992 -21.859 -2.857 1 96.56 165 ASN B C 1
ATOM 3349 O O . ASN B 1 165 ? 7.715 -20.891 -2.143 1 96.56 165 ASN B O 1
ATOM 3353 N N . THR B 1 166 ? 8.25 -21.734 -4.121 1 98.19 166 THR B N 1
ATOM 3354 C CA . THR B 1 166 ? 8.078 -20.531 -4.922 1 98.19 166 THR B CA 1
ATOM 3355 C C . THR B 1 166 ? 7.211 -20.812 -6.148 1 98.19 166 THR B C 1
ATOM 3357 O O . THR B 1 166 ? 7.234 -21.922 -6.688 1 98.19 166 THR B O 1
ATOM 3360 N N . ILE B 1 167 ? 6.449 -19.891 -6.531 1 98.62 167 ILE B N 1
ATOM 3361 C CA . ILE B 1 167 ? 5.684 -19.953 -7.773 1 98.62 167 ILE B CA 1
ATOM 3362 C C . ILE B 1 167 ? 6.25 -18.969 -8.781 1 98.62 167 ILE B C 1
ATOM 3364 O O . ILE B 1 167 ? 6.578 -17.828 -8.43 1 98.62 167 ILE B O 1
ATOM 3368 N N . ILE B 1 168 ? 6.469 -19.344 -9.984 1 98.81 168 ILE B N 1
ATOM 3369 C CA . ILE B 1 168 ? 6.785 -18.453 -11.094 1 98.81 168 ILE B CA 1
ATOM 3370 C C . ILE B 1 168 ? 5.555 -18.266 -11.977 1 98.81 168 ILE B C 1
ATOM 3372 O O . ILE B 1 168 ? 4.91 -19.25 -12.359 1 98.81 168 ILE B O 1
ATOM 3376 N N . ALA B 1 169 ? 5.188 -17.094 -12.203 1 98.81 169 ALA B N 1
ATOM 3377 C CA . ALA B 1 169 ? 4.09 -16.781 -13.117 1 98.81 169 ALA B CA 1
ATOM 3378 C C . ALA B 1 169 ? 4.605 -16.156 -14.414 1 98.81 169 ALA B C 1
ATOM 3380 O O . ALA B 1 169 ? 5.094 -15.031 -14.414 1 98.81 169 ALA B O 1
ATOM 3381 N N . TYR B 1 170 ? 4.555 -16.938 -15.461 1 98.69 170 TYR B N 1
ATOM 3382 C CA . TYR B 1 170 ? 4.898 -16.406 -16.781 1 98.69 170 TYR B CA 1
ATOM 3383 C C . TYR B 1 170 ? 3.754 -15.578 -17.344 1 98.69 170 TYR B C 1
ATOM 3385 O O . TYR B 1 170 ? 2.66 -16.094 -17.594 1 98.69 170 TYR B O 1
ATOM 3393 N N . GLU B 1 171 ? 4.059 -14.297 -17.438 1 97.19 171 GLU B N 1
ATOM 3394 C CA . GLU B 1 171 ? 3.076 -13.32 -17.906 1 97.19 171 GLU B CA 1
ATOM 3395 C C . GLU B 1 171 ? 3.621 -12.508 -19.078 1 97.19 171 GLU B C 1
ATOM 3397 O O . GLU B 1 171 ? 4.082 -11.383 -18.891 1 97.19 171 GLU B O 1
ATOM 3402 N N . PRO B 1 172 ? 3.52 -13.102 -20.328 1 96.31 172 PRO B N 1
ATOM 3403 C CA . PRO B 1 172 ? 3.893 -12.242 -21.453 1 96.31 172 PRO B CA 1
ATOM 3404 C C . PRO B 1 172 ? 3.102 -10.938 -21.5 1 96.31 172 PRO B C 1
ATOM 3406 O O . PRO B 1 172 ? 1.878 -10.961 -21.641 1 96.31 172 PRO B O 1
ATOM 3409 N N . VAL B 1 173 ? 3.805 -9.852 -21.422 1 94.75 173 VAL B N 1
ATOM 3410 C CA . VAL B 1 173 ? 3.189 -8.547 -21.188 1 94.75 173 VAL B CA 1
ATOM 3411 C C . VAL B 1 173 ? 2.213 -8.234 -22.328 1 94.75 173 VAL B C 1
ATOM 3413 O O . VAL B 1 173 ? 1.146 -7.656 -22.094 1 94.75 173 VAL B O 1
ATOM 3416 N N . TRP B 1 174 ? 2.512 -8.609 -23.531 1 91.19 174 TRP B N 1
ATOM 3417 C CA . TRP B 1 174 ? 1.711 -8.336 -24.719 1 91.19 174 TRP B CA 1
ATOM 3418 C C . TRP B 1 174 ? 0.383 -9.086 -24.672 1 91.19 174 TRP B C 1
ATOM 3420 O O . TRP B 1 174 ? -0.559 -8.75 -25.391 1 91.19 174 TRP B O 1
ATOM 3430 N N . ALA B 1 175 ? 0.235 -10.07 -23.828 1 87.25 175 ALA B N 1
ATOM 3431 C CA . ALA B 1 175 ? -0.963 -10.898 -23.75 1 87.25 175 ALA B CA 1
ATOM 3432 C C . ALA B 1 175 ? -1.871 -10.453 -22.609 1 87.25 175 ALA B C 1
ATOM 3434 O O . ALA B 1 175 ? -3.027 -10.875 -22.516 1 87.25 175 ALA B O 1
ATOM 3435 N N . ILE B 1 176 ? -1.342 -9.648 -21.75 1 83.69 176 ILE B N 1
ATOM 3436 C CA . ILE B 1 176 ? -2.096 -9.25 -20.562 1 83.69 176 ILE B CA 1
ATOM 3437 C C . ILE B 1 176 ? -3.203 -8.281 -20.953 1 83.69 176 ILE B C 1
ATOM 3439 O O . ILE B 1 176 ? -2.934 -7.23 -21.547 1 83.69 176 ILE B O 1
ATOM 3443 N N . GLY B 1 177 ? -4.441 -8.531 -20.688 1 78.56 177 GLY B N 1
ATOM 3444 C CA . GLY B 1 177 ? -5.578 -7.648 -20.891 1 78.56 177 GLY B CA 1
ATOM 3445 C C . GLY B 1 177 ? -5.91 -7.422 -22.344 1 78.56 177 GLY B C 1
ATOM 3446 O O . GLY B 1 177 ? -6.719 -6.551 -22.688 1 78.56 177 GLY B O 1
ATOM 3447 N N . SER B 1 178 ? -5.273 -8.086 -23.234 1 77.69 178 SER B N 1
ATOM 3448 C CA . SER B 1 178 ? -5.449 -7.859 -24.672 1 77.69 178 SER B CA 1
ATOM 3449 C C . SER B 1 178 ? -6.66 -8.617 -25.203 1 77.69 178 SER B C 1
ATOM 3451 O O . SER B 1 178 ? -7.148 -8.32 -26.297 1 77.69 178 SER B O 1
ATOM 3453 N N . GLY B 1 179 ? -7.062 -9.547 -24.453 1 76.69 179 GLY B N 1
ATOM 3454 C CA . GLY B 1 179 ? -8.086 -10.445 -24.953 1 76.69 179 GLY B CA 1
ATOM 3455 C C . GLY B 1 179 ? -7.531 -11.555 -25.828 1 76.69 179 GLY B C 1
ATOM 3456 O O . GLY B 1 179 ? -8.258 -12.477 -26.203 1 76.69 179 GLY B O 1
ATOM 3457 N N . SER B 1 180 ? -6.262 -11.438 -26.094 1 80.31 180 SER B N 1
ATOM 3458 C CA . SER B 1 180 ? -5.59 -12.469 -26.891 1 80.31 180 SER B CA 1
ATOM 3459 C C . SER B 1 180 ? -4.504 -13.164 -26.078 1 80.31 180 SER B C 1
ATOM 3461 O O . SER B 1 180 ? -3.545 -12.531 -25.641 1 80.31 180 SER B O 1
ATOM 3463 N N . SER B 1 181 ? -4.703 -14.445 -25.938 1 83.62 181 SER B N 1
ATOM 3464 C CA . SER B 1 181 ? -3.723 -15.25 -25.203 1 83.62 181 SER B CA 1
ATOM 3465 C C . SER B 1 181 ? -2.678 -15.836 -26.156 1 83.62 181 SER B C 1
ATOM 3467 O O . SER B 1 181 ? -2.918 -15.953 -27.359 1 83.62 181 SER B O 1
ATOM 3469 N N . ALA B 1 182 ? -1.469 -16.094 -25.578 1 88.5 182 ALA B N 1
ATOM 3470 C CA . ALA B 1 182 ? -0.487 -16.891 -26.297 1 88.5 182 ALA B CA 1
ATOM 3471 C C . ALA B 1 182 ? -1.014 -18.297 -26.562 1 88.5 182 ALA B C 1
ATOM 3473 O O . ALA B 1 182 ? -1.972 -18.734 -25.922 1 88.5 182 ALA B O 1
ATOM 3474 N N . SER B 1 183 ? -0.423 -18.969 -27.484 1 93.88 183 SER B N 1
ATOM 3475 C CA . SER B 1 183 ? -0.829 -20.344 -27.75 1 93.88 183 SER B CA 1
ATOM 3476 C C . SER B 1 183 ? -0.386 -21.281 -26.641 1 93.88 183 SER B C 1
ATOM 3478 O O . SER B 1 183 ? 0.744 -21.188 -26.156 1 93.88 183 SER B O 1
ATOM 3480 N N . PRO B 1 184 ? -1.304 -22.188 -26.234 1 96.44 184 PRO B N 1
ATOM 3481 C CA . PRO B 1 184 ? -0.958 -23.141 -25.172 1 96.44 184 PRO B CA 1
ATOM 3482 C C . PRO B 1 184 ? 0.335 -23.891 -25.453 1 96.44 184 PRO B C 1
ATOM 3484 O O . PRO B 1 184 ? 1.139 -24.109 -24.547 1 96.44 184 PRO B O 1
ATOM 3487 N N . ARG B 1 185 ? 0.539 -24.25 -26.641 1 96.88 185 ARG B N 1
ATOM 3488 C CA . ARG B 1 185 ? 1.746 -24.969 -27.031 1 96.88 185 ARG B CA 1
ATOM 3489 C C . ARG B 1 185 ? 2.988 -24.109 -26.828 1 96.88 185 ARG B C 1
ATOM 3491 O O . ARG B 1 185 ? 4.027 -24.594 -26.391 1 96.88 185 ARG B O 1
ATOM 3498 N N . ASN B 1 186 ? 2.85 -22.891 -27.25 1 96.25 186 ASN B N 1
ATOM 3499 C CA . ASN B 1 186 ? 3.961 -21.953 -27.062 1 96.25 186 ASN B CA 1
ATOM 3500 C C . ASN B 1 186 ? 4.262 -21.734 -25.578 1 96.25 186 ASN B C 1
ATOM 3502 O O . ASN B 1 186 ? 5.426 -21.7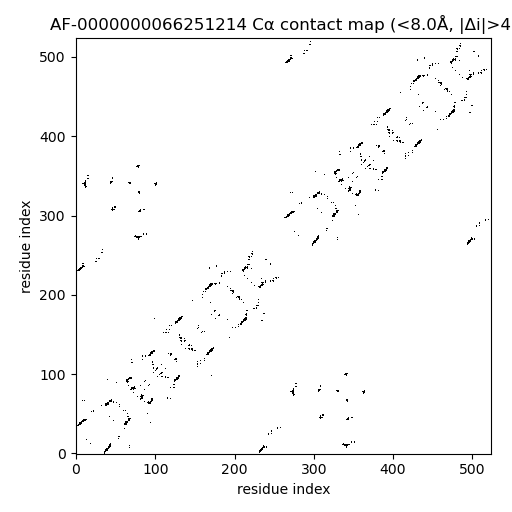19 -25.172 1 96.25 186 ASN B O 1
ATOM 3506 N N . VAL B 1 187 ? 3.252 -21.531 -24.797 1 98 187 VAL B N 1
ATOM 3507 C CA . VAL B 1 187 ? 3.41 -21.328 -23.359 1 98 187 VAL B CA 1
ATOM 3508 C C . VAL B 1 187 ? 4.055 -22.578 -22.734 1 98 187 VAL B C 1
ATOM 3510 O O . VAL B 1 187 ? 4.953 -22.453 -21.906 1 98 187 VAL B O 1
ATOM 3513 N N . GLN B 1 188 ? 3.617 -23.766 -23.156 1 98.25 188 GLN B N 1
ATOM 3514 C CA . GLN B 1 188 ? 4.211 -25.016 -22.703 1 98.25 188 GLN B CA 1
ATOM 3515 C C . GLN B 1 188 ? 5.715 -25.031 -22.969 1 98.25 188 GLN B C 1
ATOM 3517 O O . GLN B 1 188 ? 6.5 -25.406 -22.094 1 98.25 188 GLN B O 1
ATOM 3522 N N . SER B 1 189 ? 6.066 -24.609 -24.125 1 98.31 189 SER B N 1
ATOM 3523 C CA . SER B 1 189 ? 7.473 -24.609 -24.516 1 98.31 189 SER B CA 1
ATOM 3524 C C . SER B 1 189 ? 8.289 -23.672 -23.625 1 98.31 189 SER B C 1
ATOM 3526 O O . SER B 1 189 ? 9.398 -24.016 -23.203 1 98.31 189 SER B O 1
ATOM 3528 N N . ILE B 1 190 ? 7.785 -22.516 -23.344 1 98.31 190 ILE B N 1
ATOM 3529 C CA . ILE B 1 190 ? 8.469 -21.531 -22.516 1 98.31 190 ILE B CA 1
ATOM 3530 C C . ILE B 1 190 ? 8.562 -22.047 -21.078 1 98.31 190 ILE B C 1
ATOM 3532 O O . ILE B 1 190 ? 9.609 -21.922 -20.438 1 98.31 190 ILE B O 1
ATOM 3536 N N . HIS B 1 191 ? 7.453 -22.625 -20.547 1 98.69 191 HIS B N 1
ATOM 3537 C CA . HIS B 1 191 ? 7.449 -23.188 -19.203 1 98.69 191 HIS B CA 1
ATOM 3538 C C . HIS B 1 191 ? 8.492 -24.281 -19.062 1 98.69 191 HIS B C 1
ATOM 3540 O O . HIS B 1 191 ? 9.219 -24.344 -18.078 1 98.69 191 HIS B O 1
ATOM 3546 N N . GLN B 1 192 ? 8.523 -25.156 -20.062 1 98.62 192 GLN B N 1
ATOM 3547 C CA . GLN B 1 192 ? 9.523 -26.219 -20.078 1 98.62 192 GLN B CA 1
ATOM 3548 C C . GLN B 1 192 ? 10.938 -25.656 -20.062 1 98.62 192 GLN B C 1
ATOM 3550 O O . GLN B 1 192 ? 11.812 -26.156 -19.359 1 98.62 192 GLN B O 1
ATOM 3555 N N . PHE B 1 193 ? 11.141 -24.672 -20.875 1 98.69 193 PHE B N 1
ATOM 3556 C CA . PHE B 1 193 ? 12.438 -24.016 -20.938 1 98.69 193 PHE B CA 1
ATOM 3557 C C . PHE B 1 193 ? 12.836 -23.469 -19.578 1 98.69 193 PHE B C 1
ATOM 3559 O O . PHE B 1 193 ? 13.977 -23.656 -19.141 1 98.69 193 PHE B O 1
ATOM 3566 N N . ILE B 1 194 ? 11.922 -22.719 -18.891 1 98.75 194 ILE B N 1
ATOM 3567 C CA . ILE B 1 194 ? 12.164 -22.141 -17.562 1 98.75 194 ILE B CA 1
ATOM 3568 C C . ILE B 1 194 ? 12.523 -23.25 -16.578 1 98.75 194 ILE B C 1
ATOM 3570 O O . ILE B 1 194 ? 13.492 -23.141 -15.828 1 98.75 194 ILE B O 1
ATOM 3574 N N . ARG B 1 195 ? 11.711 -24.344 -16.578 1 98.62 195 ARG B N 1
ATOM 3575 C CA . ARG B 1 195 ? 11.945 -25.469 -15.68 1 98.62 195 ARG B CA 1
ATOM 3576 C C . ARG B 1 195 ? 13.328 -26.078 -15.922 1 98.62 195 ARG B C 1
ATOM 3578 O O . ARG B 1 195 ? 14.047 -26.391 -14.969 1 98.62 195 ARG B O 1
ATOM 3585 N N . ASN B 1 196 ? 13.688 -26.25 -17.172 1 98.62 196 ASN B N 1
ATOM 3586 C CA . ASN B 1 196 ? 15 -26.781 -17.531 1 98.62 196 ASN B CA 1
ATOM 3587 C C . ASN B 1 196 ? 16.125 -25.859 -17.062 1 98.62 196 ASN B C 1
ATOM 3589 O O . ASN B 1 196 ? 17.188 -26.328 -16.641 1 98.62 196 ASN B O 1
ATOM 3593 N N . TYR B 1 197 ? 15.914 -24.594 -17.188 1 98.62 197 TYR B N 1
ATOM 3594 C CA . TYR B 1 197 ? 16.922 -23.625 -16.734 1 98.62 197 TYR B CA 1
ATOM 3595 C C . TYR B 1 197 ? 17.172 -23.781 -15.242 1 98.62 197 TYR B C 1
ATOM 3597 O O . TYR B 1 197 ? 18.328 -23.828 -14.805 1 98.62 197 TYR B O 1
ATOM 3605 N N . ILE B 1 198 ? 16.125 -23.891 -14.453 1 98.5 198 ILE B N 1
ATOM 3606 C CA . ILE B 1 198 ? 16.234 -24.047 -13.008 1 98.5 198 ILE B CA 1
ATOM 3607 C C . ILE B 1 198 ? 16.922 -25.391 -12.695 1 98.5 198 ILE B C 1
ATOM 3609 O O . ILE B 1 198 ? 17.719 -25.484 -11.758 1 98.5 198 ILE B O 1
ATOM 3613 N N . ALA B 1 199 ? 16.625 -26.406 -13.539 1 98.56 199 ALA B N 1
ATOM 3614 C CA . ALA B 1 199 ? 17.156 -27.75 -13.336 1 98.56 199 ALA B CA 1
ATOM 3615 C C . ALA B 1 199 ? 18.688 -27.75 -13.445 1 98.56 199 ALA B C 1
ATOM 3617 O O . ALA B 1 199 ? 19.344 -28.594 -12.852 1 98.56 199 ALA B O 1
ATOM 3618 N N . GLN B 1 200 ? 19.219 -26.797 -14.242 1 98.38 200 GLN B N 1
ATOM 3619 C CA . GLN B 1 200 ? 20.672 -26.688 -14.359 1 98.38 200 GLN B CA 1
ATOM 3620 C C . GLN B 1 200 ? 21.312 -26.359 -13.016 1 98.38 200 GLN B C 1
ATOM 3622 O O . GLN B 1 200 ? 22.484 -26.656 -12.789 1 98.38 200 GLN B O 1
ATOM 3627 N N . TYR B 1 201 ? 20.562 -25.734 -12.148 1 98.25 201 TYR B N 1
ATOM 3628 C CA . TYR B 1 201 ? 21.047 -25.391 -10.812 1 98.25 201 TYR B CA 1
ATOM 3629 C C . TYR B 1 201 ? 20.703 -26.484 -9.805 1 98.25 201 TYR B C 1
ATOM 3631 O O . TYR B 1 201 ? 21.516 -26.844 -8.953 1 98.25 201 TYR B O 1
ATOM 3639 N N . ASP B 1 202 ? 19.484 -26.984 -9.891 1 98.5 202 ASP B N 1
ATOM 3640 C CA . ASP B 1 202 ? 18.969 -27.984 -8.953 1 98.5 202 ASP B CA 1
ATOM 3641 C C . ASP B 1 202 ? 17.766 -28.734 -9.531 1 98.5 202 ASP B C 1
ATOM 3643 O O . ASP B 1 202 ? 16.688 -28.156 -9.641 1 98.5 202 ASP B O 1
ATOM 3647 N N . LYS B 1 203 ? 17.828 -29.969 -9.836 1 98.38 203 LYS B N 1
ATOM 3648 C CA . LYS B 1 203 ? 16.781 -30.781 -10.477 1 98.38 203 LYS B CA 1
ATOM 3649 C C . LYS B 1 203 ? 15.594 -30.984 -9.547 1 98.38 203 LYS B C 1
ATOM 3651 O O . LYS B 1 203 ? 14.445 -31.031 -10 1 98.38 203 LYS B O 1
ATOM 3656 N N . THR B 1 204 ? 15.906 -31.141 -8.297 1 98.06 204 THR B N 1
ATOM 3657 C CA . THR B 1 204 ? 14.836 -31.359 -7.32 1 98.06 204 THR B CA 1
ATOM 3658 C C . THR B 1 204 ? 13.93 -30.141 -7.234 1 98.06 204 THR B C 1
ATOM 3660 O O . THR B 1 204 ? 12.703 -30.25 -7.277 1 98.06 204 THR B O 1
ATOM 3663 N N . ILE B 1 205 ? 14.539 -28.938 -7.199 1 98 205 ILE B N 1
ATOM 3664 C CA . ILE B 1 205 ? 13.781 -27.703 -7.133 1 98 205 ILE B CA 1
ATOM 3665 C C . ILE B 1 205 ? 13 -27.5 -8.43 1 98 205 ILE B C 1
ATOM 3667 O O . ILE B 1 205 ? 11.836 -27.094 -8.406 1 98 205 ILE B O 1
ATOM 3671 N N . ALA B 1 206 ? 13.57 -27.797 -9.547 1 98.06 206 ALA B N 1
ATOM 3672 C CA . ALA B 1 206 ? 12.93 -27.656 -10.852 1 98.06 206 ALA B CA 1
ATOM 3673 C C . ALA B 1 206 ? 11.672 -28.531 -10.93 1 98.06 206 ALA B C 1
ATOM 3675 O O . ALA B 1 206 ? 10.664 -28.109 -11.516 1 98.06 206 ALA B O 1
ATOM 3676 N N . ASN B 1 207 ? 11.766 -29.719 -10.344 1 96.25 207 ASN B N 1
ATOM 3677 C CA . ASN B 1 207 ? 10.648 -30.641 -10.391 1 96.25 207 ASN B CA 1
ATOM 3678 C C . ASN B 1 207 ? 9.516 -30.219 -9.461 1 96.25 207 ASN B C 1
ATOM 3680 O O . ASN B 1 207 ? 8.352 -30.547 -9.703 1 96.25 207 ASN B O 1
ATOM 3684 N N . GLN B 1 208 ? 9.859 -29.453 -8.477 1 95.81 208 GLN B N 1
ATOM 3685 C CA . GLN B 1 208 ? 8.875 -29.109 -7.445 1 95.81 208 GLN B CA 1
ATOM 3686 C C . GLN B 1 208 ? 8.273 -27.734 -7.695 1 95.81 208 GLN B C 1
ATOM 3688 O O . GLN B 1 208 ? 7.164 -27.453 -7.23 1 95.81 208 GLN B O 1
ATOM 3693 N N . ILE B 1 209 ? 8.969 -26.875 -8.375 1 96.94 209 ILE B N 1
ATOM 3694 C CA . ILE B 1 209 ? 8.547 -25.484 -8.539 1 96.94 209 ILE B CA 1
ATOM 3695 C C . ILE B 1 209 ? 7.262 -25.438 -9.367 1 96.94 209 ILE B C 1
ATOM 3697 O O . ILE B 1 209 ? 7.078 -26.234 -10.289 1 96.94 209 ILE B O 1
ATOM 3701 N N . SER B 1 210 ? 6.332 -24.609 -8.953 1 97.44 210 SER B N 1
ATOM 3702 C CA . SER B 1 210 ? 5.105 -24.375 -9.711 1 97.44 210 SER B CA 1
ATOM 3703 C C . SER B 1 210 ? 5.281 -23.25 -10.711 1 97.44 210 SER B C 1
ATOM 3705 O O . SER B 1 210 ? 5.73 -22.156 -10.352 1 97.44 210 SER B O 1
ATOM 3707 N N . ILE B 1 211 ? 4.988 -23.469 -11.953 1 98.56 211 ILE B N 1
ATOM 3708 C CA . ILE B 1 211 ? 5.035 -22.438 -13 1 98.56 211 ILE B CA 1
ATOM 3709 C C . ILE B 1 211 ? 3.635 -22.219 -13.57 1 98.56 211 ILE B C 1
ATOM 3711 O O . ILE B 1 211 ? 3.023 -23.141 -14.109 1 98.56 211 ILE B O 1
ATOM 3715 N N . GLN B 1 212 ? 3.197 -20.984 -13.438 1 98.44 212 GLN B N 1
ATOM 3716 C CA . GLN B 1 212 ? 1.847 -20.609 -13.844 1 98.44 212 GLN B CA 1
ATOM 3717 C C . GLN B 1 212 ? 1.866 -19.75 -15.102 1 98.44 212 GLN B C 1
ATOM 3719 O O . GLN B 1 212 ? 2.885 -19.141 -15.43 1 98.44 212 GLN B O 1
ATOM 3724 N N . TYR B 1 213 ? 0.711 -19.844 -15.734 1 98.31 213 TYR B N 1
ATOM 3725 C CA . TYR B 1 213 ? 0.514 -18.953 -16.875 1 98.31 213 TYR B CA 1
ATOM 3726 C C . TYR B 1 213 ? -0.459 -17.828 -16.516 1 98.31 213 TYR B C 1
ATOM 3728 O O . TYR B 1 213 ? -1.524 -18.09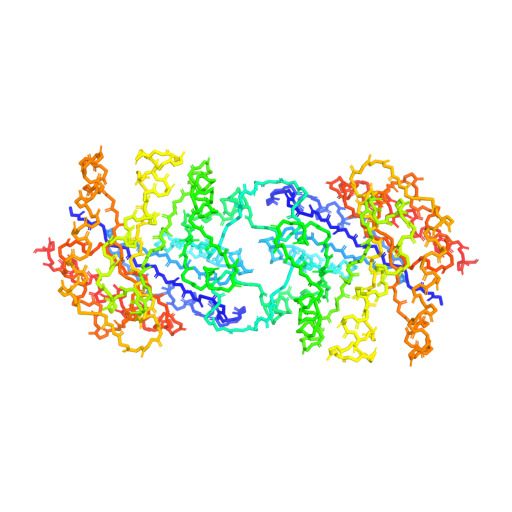4 -15.945 1 98.31 213 TYR B O 1
ATOM 3736 N N . GLY B 1 214 ? -0.028 -16.547 -16.781 1 96.56 214 GLY B N 1
ATOM 3737 C CA . GLY B 1 214 ? -0.854 -15.398 -16.484 1 96.56 214 GLY B CA 1
ATOM 3738 C C . GLY B 1 214 ? -1.09 -14.5 -17.688 1 96.56 214 GLY B C 1
ATOM 3739 O O . GLY B 1 214 ? -0.808 -13.297 -17.625 1 96.56 214 GLY B O 1
ATOM 3740 N N . GLY B 1 215 ? -1.604 -14.992 -18.812 1 94.44 215 GLY B N 1
ATOM 3741 C CA . GLY B 1 215 ? -1.926 -14.188 -19.984 1 94.44 215 GLY B CA 1
ATOM 3742 C C . GLY B 1 215 ? -3.33 -14.422 -20.5 1 94.44 215 GLY B C 1
ATOM 3743 O O . GLY B 1 215 ? -3.555 -15.344 -21.297 1 94.44 215 GLY B O 1
ATOM 3744 N N . SER B 1 216 ? -4.281 -13.57 -20.094 1 94.62 216 SER B N 1
ATOM 3745 C CA . SER B 1 216 ? -5.641 -13.531 -20.609 1 94.62 216 SER B CA 1
ATOM 3746 C C . SER B 1 216 ? -6.324 -14.891 -20.469 1 94.62 216 SER B C 1
ATOM 3748 O O . SER B 1 216 ? -6.875 -15.422 -21.422 1 94.62 216 SER B O 1
ATOM 3750 N N . ILE B 1 217 ? -6.27 -15.453 -19.328 1 97.12 217 ILE B N 1
ATOM 3751 C CA . ILE B 1 217 ? -6.98 -16.688 -18.984 1 97.12 217 ILE B CA 1
ATOM 3752 C C . ILE B 1 217 ? -8.477 -16.406 -18.891 1 97.12 217 ILE B C 1
ATOM 3754 O O . ILE B 1 217 ? -8.891 -15.406 -18.281 1 97.12 217 ILE B O 1
ATOM 3758 N N . THR B 1 218 ? -9.25 -17.203 -19.531 1 96.44 218 THR B N 1
ATOM 3759 C CA . THR B 1 218 ? -10.703 -17.109 -19.5 1 96.44 218 THR B CA 1
ATOM 3760 C C . THR B 1 218 ? -11.328 -18.484 -19.25 1 96.44 218 THR B C 1
ATOM 3762 O O . THR B 1 218 ? -10.617 -19.484 -19.188 1 96.44 218 THR B O 1
ATOM 3765 N N . THR B 1 219 ? -12.664 -18.469 -19.094 1 96.94 219 THR B N 1
ATOM 3766 C CA . THR B 1 219 ? -13.406 -19.719 -18.938 1 96.94 219 THR B CA 1
ATOM 3767 C C . THR B 1 219 ? -13.281 -20.594 -20.188 1 96.94 219 THR B C 1
ATOM 3769 O O . THR B 1 219 ? -13.328 -21.812 -20.109 1 96.94 219 THR B O 1
ATOM 3772 N N . ASP B 1 220 ? -12.992 -19.938 -21.281 1 96 220 ASP B N 1
ATOM 3773 C CA . ASP B 1 220 ? -13.008 -20.641 -22.562 1 96 220 ASP B CA 1
ATOM 3774 C C . ASP B 1 220 ? -11.656 -21.297 -22.844 1 96 220 ASP B C 1
ATOM 3776 O O . ASP B 1 220 ? -11.57 -22.266 -23.609 1 96 220 ASP B O 1
ATOM 3780 N N . ASN B 1 221 ? -10.586 -20.781 -22.234 1 96.44 221 ASN B N 1
ATOM 3781 C CA . ASN B 1 221 ? -9.281 -21.266 -22.672 1 96.44 221 ASN B CA 1
ATOM 3782 C C . ASN B 1 221 ? -8.531 -21.953 -21.531 1 96.44 221 ASN B C 1
ATOM 3784 O O . ASN B 1 221 ? -7.492 -22.562 -21.766 1 96.44 221 ASN B O 1
ATOM 3788 N N . VAL B 1 222 ? -9.039 -21.922 -20.297 1 97.5 222 VAL B N 1
ATOM 3789 C CA . VAL B 1 222 ? -8.297 -22.375 -19.125 1 97.5 222 VAL B CA 1
ATOM 3790 C C . VAL B 1 222 ? -7.93 -23.844 -19.266 1 97.5 222 VAL B C 1
ATOM 3792 O O . VAL B 1 222 ? -6.809 -24.25 -18.938 1 97.5 222 VAL B O 1
ATOM 3795 N N . LEU B 1 223 ? -8.789 -24.656 -19.781 1 97.06 223 LEU B N 1
ATOM 3796 C CA . LEU B 1 223 ? -8.555 -26.094 -19.859 1 97.06 223 LEU B CA 1
ATOM 3797 C C . LEU B 1 223 ? -7.422 -26.406 -20.828 1 97.06 223 LEU B C 1
ATOM 3799 O O . LEU B 1 223 ? -6.645 -27.328 -20.609 1 97.06 223 LEU B O 1
ATOM 3803 N N . GLU B 1 224 ? -7.332 -25.625 -21.891 1 96.75 224 GLU B N 1
ATOM 3804 C CA . GLU B 1 224 ? -6.266 -25.828 -22.875 1 96.75 224 GLU B CA 1
ATOM 3805 C C . GLU B 1 224 ? -4.895 -25.562 -22.25 1 96.75 224 GLU B C 1
ATOM 3807 O O . GLU B 1 224 ? -3.908 -26.203 -22.625 1 96.75 224 GLU B O 1
ATOM 3812 N N . PHE B 1 225 ? -4.844 -24.672 -21.312 1 97.19 225 PHE B N 1
ATOM 3813 C CA . PHE B 1 225 ? -3.574 -24.328 -20.688 1 97.19 225 PHE B CA 1
ATOM 3814 C C . PHE B 1 225 ? -3.221 -25.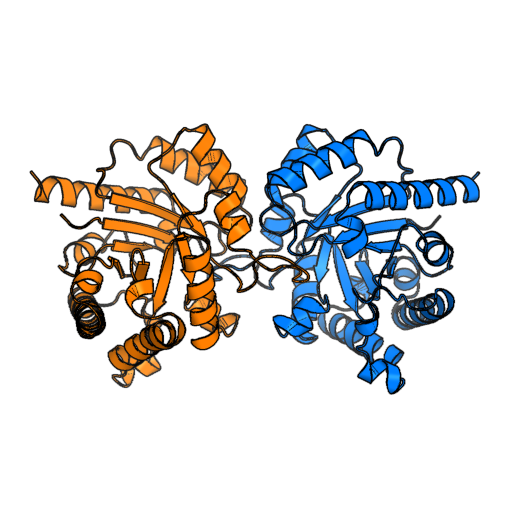328 -19.594 1 97.19 225 PHE B C 1
ATOM 3816 O O . PHE B 1 225 ? -2.111 -25.859 -19.578 1 97.19 225 PHE B O 1
ATOM 3823 N N . ILE B 1 226 ? -4.191 -25.719 -18.734 1 96.06 226 ILE B N 1
ATOM 3824 C CA . ILE B 1 226 ? -3.852 -26.484 -17.531 1 96.06 226 ILE B CA 1
ATOM 3825 C C . ILE B 1 226 ? -3.646 -27.953 -17.906 1 96.06 226 ILE B C 1
ATOM 3827 O O . ILE B 1 226 ? -3.182 -28.75 -17.094 1 96.06 226 ILE B O 1
ATOM 3831 N N . THR B 1 227 ? -3.92 -28.297 -19.172 1 95.5 227 THR B N 1
ATOM 3832 C CA . THR B 1 227 ? -3.682 -29.672 -19.625 1 95.5 227 THR B CA 1
ATOM 3833 C C . THR B 1 227 ? -2.254 -29.828 -20.141 1 95.5 227 THR B C 1
ATOM 3835 O O . THR B 1 227 ? -1.794 -30.938 -20.375 1 95.5 227 THR B O 1
ATOM 3838 N N . GLN B 1 228 ? -1.569 -28.703 -20.344 1 9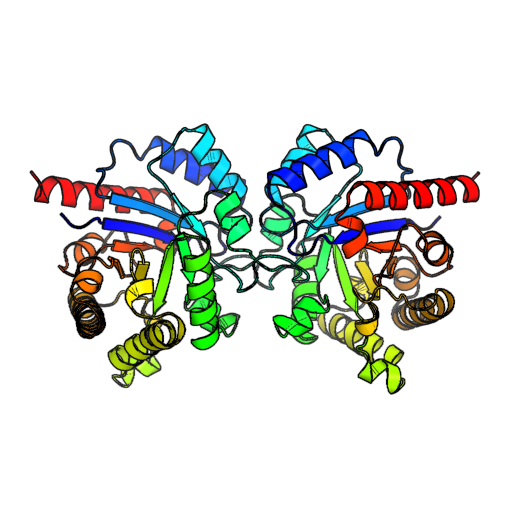5.81 228 GLN B N 1
ATOM 3839 C CA . GLN B 1 228 ? -0.168 -28.766 -20.734 1 95.81 228 GLN B CA 1
ATOM 3840 C C . GLN B 1 228 ? 0.709 -29.266 -19.594 1 95.81 228 GLN B C 1
ATOM 3842 O O . GLN B 1 228 ? 0.501 -28.906 -18.438 1 95.81 228 GLN B O 1
ATOM 3847 N N . LYS B 1 229 ? 1.704 -30.047 -19.875 1 95.56 229 LYS B N 1
ATOM 3848 C CA . LYS B 1 229 ? 2.506 -30.797 -18.922 1 95.56 229 LYS B CA 1
ATOM 3849 C C . LYS B 1 229 ? 3.189 -29.875 -17.922 1 95.56 229 LYS B C 1
ATOM 3851 O O . LYS B 1 229 ? 3.254 -30.172 -16.719 1 95.56 229 LYS B O 1
ATOM 3856 N N . ASP B 1 230 ? 3.725 -28.703 -18.406 1 97.38 230 ASP B N 1
ATOM 3857 C CA . ASP B 1 230 ? 4.566 -27.875 -17.547 1 97.38 230 ASP B CA 1
ATOM 3858 C C . ASP B 1 230 ? 3.801 -26.656 -17.047 1 97.38 230 ASP B C 1
ATOM 3860 O O . ASP B 1 230 ? 4.387 -25.75 -16.438 1 97.38 230 ASP B O 1
ATOM 3864 N N . ILE B 1 231 ? 2.514 -26.594 -17.312 1 97.5 231 ILE B N 1
ATOM 3865 C CA . ILE B 1 231 ? 1.688 -25.516 -16.766 1 97.5 231 ILE B CA 1
ATOM 3866 C C . ILE B 1 231 ? 1.003 -26 -15.484 1 97.5 231 ILE B C 1
ATOM 3868 O O . ILE B 1 231 ? 0.059 -26.797 -15.539 1 97.5 231 ILE B O 1
ATOM 3872 N N . ASP B 1 232 ? 1.475 -25.469 -14.367 1 97.62 232 ASP B N 1
ATOM 3873 C CA . ASP B 1 232 ? 1.086 -25.984 -13.055 1 97.62 232 ASP B CA 1
ATOM 3874 C C . ASP B 1 232 ? -0.042 -25.141 -12.453 1 97.62 232 ASP B C 1
ATOM 3876 O O . ASP B 1 232 ? -0.404 -25.328 -11.289 1 97.62 232 ASP B O 1
ATOM 3880 N N . GLY B 1 233 ? -0.563 -24.188 -13.219 1 97.81 233 GLY B N 1
ATOM 3881 C CA . GLY B 1 233 ? -1.617 -23.312 -12.727 1 97.81 233 GLY B CA 1
ATOM 3882 C C . GLY B 1 233 ? -1.793 -22.062 -13.57 1 97.81 233 GLY B C 1
ATOM 3883 O O . GLY B 1 233 ? -1.185 -21.938 -14.633 1 97.81 233 GLY B O 1
ATOM 3884 N N . VAL B 1 234 ? -2.686 -21.219 -13.078 1 98.44 234 VAL B N 1
ATOM 3885 C CA . VAL B 1 234 ? -2.975 -20 -13.836 1 98.44 234 VAL B CA 1
ATOM 3886 C C . VAL B 1 234 ? -3.076 -18.812 -12.883 1 98.44 234 VAL B C 1
ATOM 3888 O O . VAL B 1 234 ? -3.5 -18.969 -11.734 1 98.44 234 VAL B O 1
ATOM 3891 N N . LEU B 1 235 ? -2.564 -17.703 -13.312 1 98.44 235 LEU B N 1
ATOM 3892 C CA . LEU B 1 235 ? -2.787 -16.391 -12.695 1 98.44 235 LEU B CA 1
ATOM 3893 C C . LEU B 1 235 ? -3.828 -15.602 -13.484 1 98.44 235 LEU B C 1
ATOM 3895 O O . LEU B 1 235 ? -3.551 -15.125 -14.586 1 98.44 235 LEU B O 1
ATOM 3899 N N . VAL B 1 236 ? -4.996 -15.453 -12.883 1 98.19 236 VAL B N 1
ATOM 3900 C CA . VAL B 1 236 ? -6.164 -14.93 -13.586 1 98.19 236 VAL B CA 1
ATOM 3901 C C . VAL B 1 236 ? -6.367 -13.461 -13.227 1 98.19 236 VAL B C 1
ATOM 3903 O O . VAL B 1 236 ? -6.484 -13.109 -12.055 1 98.19 236 VAL B O 1
ATOM 3906 N N . GLY B 1 237 ? -6.438 -12.617 -14.234 1 96.31 237 GLY B N 1
ATOM 3907 C CA . GLY B 1 237 ? -6.645 -11.195 -14.023 1 96.31 237 GLY B CA 1
ATOM 3908 C C . GLY B 1 237 ? -8.086 -10.766 -14.242 1 96.31 237 GLY B C 1
ATOM 3909 O O . GLY B 1 237 ? -8.953 -11.047 -13.414 1 96.31 237 GLY B O 1
ATOM 3910 N N . SER B 1 238 ? -8.367 -10.219 -15.414 1 94.94 238 SER B N 1
ATOM 3911 C CA . SER B 1 238 ? -9.648 -9.578 -15.719 1 94.94 238 SER B CA 1
ATOM 3912 C C . SER B 1 238 ? -10.797 -10.57 -15.594 1 94.94 238 SER B C 1
ATOM 3914 O O . SER B 1 238 ? -11.891 -10.211 -15.148 1 94.94 238 SER B O 1
ATOM 3916 N N . ALA B 1 239 ? -10.641 -11.742 -15.977 1 95.81 239 ALA B N 1
ATOM 3917 C CA . ALA B 1 239 ? -11.703 -12.742 -15.953 1 95.81 239 ALA B CA 1
ATOM 3918 C C . ALA B 1 239 ? -12.188 -13 -14.531 1 95.81 239 ALA B C 1
ATOM 3920 O O . ALA B 1 239 ? -13.336 -13.383 -14.32 1 95.81 239 ALA B O 1
ATOM 3921 N N . SER B 1 240 ? -11.305 -12.797 -13.555 1 97.31 240 SER B N 1
ATOM 3922 C CA . SER B 1 240 ? -11.648 -13.117 -12.172 1 97.31 240 SER B CA 1
ATOM 3923 C C . SER B 1 240 ? -12.422 -11.977 -11.516 1 97.31 240 SER B C 1
ATOM 3925 O O . SER B 1 240 ? -12.953 -12.125 -10.414 1 97.31 240 SER B O 1
ATOM 3927 N N . LEU B 1 241 ? -12.57 -10.812 -12.188 1 97.12 241 LEU B N 1
ATOM 3928 C CA . LEU B 1 241 ? -13.289 -9.672 -11.625 1 97.12 241 LEU B CA 1
ATOM 3929 C C . LEU B 1 241 ? -14.789 -9.961 -11.547 1 97.12 241 LEU B C 1
ATOM 3931 O O . LEU B 1 241 ? -15.492 -9.391 -10.711 1 97.12 241 LEU B O 1
ATOM 3935 N N . ASP B 1 242 ? -15.258 -10.719 -12.516 1 97.12 242 ASP B N 1
ATOM 3936 C CA . ASP B 1 242 ? -16.547 -11.375 -12.336 1 97.12 242 ASP B CA 1
ATOM 3937 C C . ASP B 1 242 ? -16.406 -12.703 -11.594 1 97.12 242 ASP B C 1
ATOM 3939 O O . ASP B 1 242 ? -15.875 -13.672 -12.148 1 97.12 242 ASP B O 1
ATOM 3943 N N . ILE B 1 243 ? -16.906 -12.711 -10.398 1 97.56 243 ILE B N 1
ATOM 3944 C CA . ILE B 1 243 ? -16.656 -13.828 -9.492 1 97.56 243 ILE B CA 1
ATOM 3945 C C . ILE B 1 243 ? -17.25 -15.109 -10.086 1 97.56 243 ILE B C 1
ATOM 3947 O O . ILE B 1 243 ? -16.75 -16.203 -9.828 1 97.56 243 ILE B O 1
ATOM 3951 N N . ARG B 1 244 ? -18.375 -15.016 -10.891 1 97.19 244 ARG B N 1
ATOM 3952 C CA . ARG B 1 244 ? -18.969 -16.172 -11.539 1 97.19 244 ARG B CA 1
ATOM 3953 C C . ARG B 1 244 ? -17.984 -16.844 -12.492 1 97.19 244 ARG B C 1
ATOM 3955 O O . ARG B 1 244 ? -17.953 -18.078 -12.602 1 97.19 244 ARG B O 1
ATOM 3962 N N . ASN B 1 245 ? -17.156 -16.031 -13.188 1 98.19 245 ASN B N 1
ATOM 3963 C CA . ASN B 1 245 ? -16.141 -16.547 -14.086 1 98.19 245 ASN B CA 1
ATOM 3964 C C . ASN B 1 245 ? -15.031 -17.266 -13.305 1 98.19 245 ASN B C 1
ATOM 3966 O O . ASN B 1 245 ? -14.555 -18.312 -13.734 1 98.19 245 ASN B O 1
ATOM 3970 N N . LEU B 1 246 ? -14.609 -16.672 -12.219 1 98.12 246 LEU B N 1
ATOM 3971 C CA . LEU B 1 246 ? -13.586 -17.312 -11.398 1 98.12 246 LEU B CA 1
ATOM 3972 C C . LEU B 1 246 ? -14.062 -18.672 -10.891 1 98.12 246 LEU B C 1
ATOM 3974 O O . LEU B 1 246 ? -13.328 -19.656 -10.961 1 98.12 246 LEU B O 1
ATOM 3978 N N . ILE B 1 247 ? -15.297 -18.688 -10.422 1 97.38 247 ILE B N 1
ATOM 3979 C CA . ILE B 1 247 ? -15.883 -19.938 -9.922 1 97.38 247 ILE B CA 1
ATOM 3980 C C . ILE B 1 247 ? -15.922 -20.969 -11.039 1 97.38 247 ILE B C 1
ATOM 3982 O O . ILE B 1 247 ? -15.578 -22.141 -10.828 1 97.38 247 ILE B O 1
ATOM 3986 N N . LYS B 1 248 ? -16.281 -20.547 -12.195 1 97.56 248 LYS B N 1
ATOM 3987 C CA . LYS B 1 248 ? -16.344 -21.438 -13.352 1 97.56 248 LYS B CA 1
ATOM 3988 C C . LYS B 1 248 ? -14.953 -21.984 -13.695 1 97.56 248 LYS B C 1
ATOM 3990 O O . LYS B 1 248 ? -14.797 -23.172 -13.984 1 97.56 248 LYS B O 1
ATOM 3995 N N . ILE B 1 249 ? -13.977 -21.156 -13.656 1 97.75 249 ILE B N 1
ATOM 3996 C CA . ILE B 1 249 ? -12.602 -21.547 -13.938 1 97.75 249 ILE B CA 1
ATOM 3997 C C . ILE B 1 249 ? -12.156 -22.594 -12.922 1 97.75 249 ILE B C 1
ATOM 3999 O O . ILE B 1 249 ? -11.578 -23.625 -13.305 1 97.75 249 ILE B O 1
ATOM 4003 N N . ILE B 1 250 ? -12.438 -22.375 -11.672 1 97.12 250 ILE B N 1
ATOM 4004 C CA . ILE B 1 250 ? -12.062 -23.281 -10.602 1 97.12 250 ILE B CA 1
ATOM 4005 C C . ILE B 1 250 ? -12.773 -24.625 -10.781 1 97.12 250 ILE B C 1
ATOM 4007 O O . ILE B 1 250 ? -12.156 -25.688 -10.695 1 97.12 250 ILE B O 1
ATOM 4011 N N . ASN B 1 251 ? -14.055 -24.547 -11.109 1 95.69 251 ASN B N 1
ATOM 4012 C CA . ASN B 1 251 ? -14.844 -25.75 -11.281 1 95.69 251 ASN B CA 1
ATOM 4013 C C . ASN B 1 251 ? -14.383 -26.562 -12.492 1 95.69 251 ASN B C 1
ATOM 4015 O O . ASN B 1 251 ? -14.281 -27.781 -12.422 1 95.69 251 ASN B O 1
ATOM 4019 N N . LEU B 1 252 ? -14.141 -25.906 -13.578 1 94.88 252 LEU B N 1
ATOM 4020 C CA . LEU B 1 252 ? -13.633 -26.578 -14.773 1 94.88 252 LEU B CA 1
ATOM 4021 C C . LEU B 1 252 ? -12.312 -27.281 -14.477 1 94.88 252 LEU B C 1
ATOM 4023 O O . LEU B 1 252 ? -12.125 -28.438 -14.859 1 94.88 252 LEU B O 1
ATOM 4027 N N . SER B 1 253 ? -11.469 -26.594 -13.805 1 94.81 253 SER B N 1
ATOM 4028 C CA . SER B 1 253 ? -10.156 -27.125 -13.453 1 94.81 253 SER B CA 1
ATOM 4029 C C . SER B 1 253 ? -10.289 -28.312 -12.5 1 94.81 253 SER B C 1
ATOM 4031 O O . SER B 1 253 ? -9.594 -29.328 -12.648 1 94.81 253 SER B O 1
ATOM 4033 N N . SER B 1 254 ? -11.188 -28.203 -11.555 1 92.19 254 SER B N 1
ATOM 4034 C CA . SER B 1 254 ? -11.43 -29.25 -10.57 1 92.19 254 SER B CA 1
ATOM 4035 C C . SER B 1 254 ? -11.961 -30.516 -11.242 1 92.19 254 SER B C 1
ATOM 4037 O O . SER B 1 254 ? -11.547 -31.625 -10.898 1 92.19 254 SER B O 1
ATOM 4039 N N . ASN B 1 255 ? -12.828 -30.312 -12.141 1 91.56 255 ASN B N 1
ATOM 4040 C CA . ASN B 1 255 ? -13.43 -31.438 -12.836 1 91.56 255 ASN B CA 1
ATOM 4041 C C . ASN B 1 255 ? -12.406 -32.188 -13.695 1 91.56 255 ASN B C 1
ATOM 4043 O O . ASN B 1 255 ? -12.461 -33.406 -13.812 1 91.56 255 ASN B O 1
ATOM 4047 N N . LEU B 1 256 ? -11.555 -31.469 -14.281 1 88.81 256 LEU B N 1
ATOM 4048 C CA . LEU B 1 256 ? -10.516 -32.094 -15.102 1 88.81 256 LEU B CA 1
ATOM 4049 C C . LEU B 1 256 ? -9.594 -32.938 -14.25 1 88.81 256 LEU B C 1
ATOM 4051 O O . LEU B 1 256 ? -9.234 -34.062 -14.641 1 88.81 256 LEU B O 1
ATOM 4055 N N . ILE B 1 257 ? -9.188 -32.406 -13.141 1 84.56 257 ILE B N 1
ATOM 4056 C CA . ILE B 1 257 ? -8.258 -33.125 -12.258 1 84.56 257 ILE B CA 1
ATOM 4057 C C . ILE B 1 257 ? -8.914 -34.375 -11.703 1 84.56 257 ILE B C 1
ATOM 4059 O O . ILE B 1 257 ? -8.266 -35.438 -11.586 1 84.56 257 ILE B O 1
ATOM 4063 N N . LYS B 1 258 ? -10.195 -34.375 -11.367 1 82 258 LYS B N 1
ATOM 4064 C CA . LYS B 1 258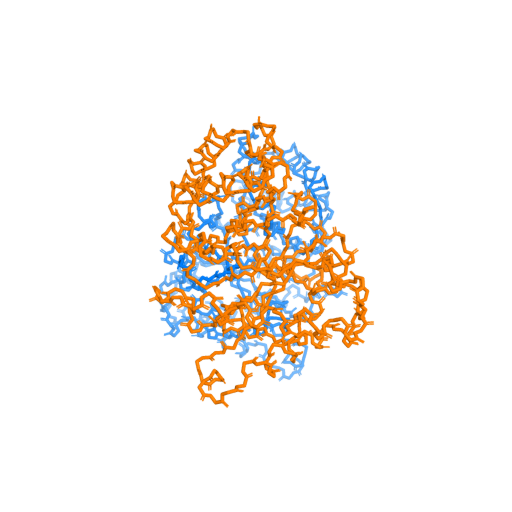 ? -10.922 -35.531 -10.875 1 82 258 LYS B CA 1
ATOM 4065 C C . LYS B 1 258 ? -10.977 -36.625 -11.93 1 82 258 LYS B C 1
ATOM 4067 O O . LYS B 1 258 ? -10.852 -37.812 -11.602 1 82 258 LYS B O 1
ATOM 4072 N N . LYS B 1 259 ? -11.094 -36.281 -13.109 1 79.88 259 LYS B N 1
ATOM 4073 C CA . LYS B 1 259 ? -11.188 -37.25 -14.195 1 79.88 259 LYS B CA 1
ATOM 4074 C C . LYS B 1 259 ? -9.836 -37.906 -14.477 1 79.88 259 LYS B C 1
ATOM 4076 O O . LYS B 1 259 ? -9.766 -39.094 -14.828 1 79.88 259 LYS B O 1
ATOM 4081 N N . THR B 1 260 ? -8.883 -37.094 -14.336 1 73.88 260 THR B N 1
ATOM 4082 C CA . THR B 1 260 ? -7.539 -37.594 -14.609 1 73.88 260 THR B CA 1
ATOM 4083 C C . THR B 1 260 ? -7.086 -38.562 -13.523 1 73.88 260 THR B C 1
ATOM 4085 O O . THR B 1 260 ? -6.324 -39.5 -13.789 1 73.88 260 THR B O 1
ATOM 4088 N N . TYR B 1 261 ? -7.617 -38.375 -12.25 1 66.62 261 TYR B N 1
ATOM 4089 C CA . TYR B 1 261 ? -7.164 -39.188 -11.141 1 66.62 261 TYR B CA 1
ATOM 4090 C C . TYR B 1 261 ? -8.195 -40.281 -10.805 1 66.62 261 TYR B C 1
ATOM 4092 O O . TYR B 1 261 ? -7.945 -41.125 -9.961 1 66.62 261 TYR B O 1
ATOM 4100 N N . GLN B 1 262 ? -9.336 -40.281 -11.445 1 56.72 262 GLN B N 1
ATOM 4101 C CA . GLN B 1 262 ? -10.219 -41.469 -11.398 1 56.72 262 GLN B CA 1
ATOM 4102 C C . GLN B 1 262 ? -9.812 -42.5 -12.438 1 56.72 262 GLN B C 1
ATOM 4104 O O . GLN B 1 262 ? -9.398 -42.156 -13.547 1 56.72 262 GLN B O 1
#

Sequence (524 aa):
MKNLSIIANWKLNGNKNTITNSLINLTTQLTNIPQYIKIAIAPPILYIDMVKNHLTSYNNKTIELCSQNVDIHLSGAFTGDISASMLKDLSVKYVLIGHSERRIYHKENNSLIAQKFSIIKQTELIPILCIGENKEERDSGSTQSICIQQIDSIIKLVGIKAFENTIIAYEPVWAIGSGSSASPRNVQSIHQFIRNYIAQYDKTIANQISIQYGGSITTDNVLEFITQKDIDGVLVGSASLDIRNLIKIINLSSNLIKKTYQMKNLSIIANWKLNGNKNTITNSLINLTTQLTNIPQYIKIAIAPPILYIDMVKNHLTSYNNKTIELCSQNVDIHLSGAFTGDISASMLKDLSVKYVLIGHSERRIYHKENNSLIAQKFSIIKQTELIPILCIGENKEERDSGSTQSICIQQIDSIIKLVGIKAFENTIIAYEPVWAIGSGSSASPRNVQSIHQFIRNYIAQYDKTIANQISIQYGGSITTDNVLEFITQKDIDGVLVGSASLDIRNLIKIINLSSNLIKKTYQ